Protein AF-F0ZTW2-F1 (afdb_monomer_lite)

Foldseek 3Di:
DVLLVLLLVLLVVQDDQQDGHCDPVSLVSLVVSVVVLVVVLVVLLVVLLVVVVVVVVVVCVVPPDDDDSDSCVCCVDPPNNVVSVVVVVLSVQALHSPPPDPPPVSNDSLSSLSVLVVCVVVLVVLLCPQVCNVCLVVCQVVVPDDDNDDSDSVVSLVVVCVVPVVVSLVVVLVSLLVSLLSQLQSPQCNVDSPRDSVLSSVLLVCLLAVVASDDPCPPSDRPDPSNRVSSNVSNVVSVVSVVSVVVVVVVVPDDDLVCVLVVLVVVLVVLVVQLVVLVVQLVVLVVVVVVVPVVDDCVPDVVVVVVVVVVSVVVNVVSVVSSVVSVVVSVVSVVVSVVSVVVVPPVVVVVVVVVVVVVVVVVVVVVVVVVVVVVVVVVVVVVVVVVVVVVVVVVVVVVVVVVVVVVVVVVPPPDDDDDDDDDDD

Sequence (425 aa):
MLGVGLMCIELETSWVDNHIEINRASQIIRILIFITSLFLVLQLIEYYSLLLSEVTHNWLTKRARGFRVTRLNVLKSTKVGPLFWLEILVCSLQPLPFISTEYTWYKDPKWGLFMWLRLYLFCRVLRDYSPIYKLRQHITKQLVKDVSPKFNWVLSLKYIISVAPILTYLSFTLVVLSVTGQILYVFEREKFSGFTFPVAFYISFLSMVTGWPTDTYDEYNPQTFIGRFSAIVSCVFGLLLLSFVIESFGRLTQATSHQRPVLNIVTLVEAQKKERDAAARLIQLVWRRWRWQKTFSISQNRSMFNDREADFCVKYIEYAKTLGRMRRDKRAIQSQCQETQNDSTPQIIELKSLFEMKLEEERNVRESLESKIKQLETNQTIILNQLNNLIQVQQYQIQLQQQQQINQHQQQQHPNFNNNSNEFI

Radius of gyration: 46.4 Å; chains: 1; bounding box: 171×83×114 Å

Structure (mmCIF, N/CA/C/O backbone):
data_AF-F0ZTW2-F1
#
_entry.id   AF-F0ZTW2-F1
#
loop_
_atom_site.group_PDB
_atom_site.id
_atom_site.type_symbol
_atom_site.label_atom_id
_atom_site.label_alt_id
_atom_site.label_comp_id
_atom_site.label_asym_id
_atom_site.label_entity_id
_atom_site.label_seq_id
_atom_site.pdbx_PDB_ins_code
_atom_site.Cartn_x
_atom_site.Cartn_y
_atom_site.Cartn_z
_atom_site.occupancy
_atom_site.B_iso_or_equiv
_atom_site.auth_seq_id
_atom_site.auth_comp_id
_atom_site.auth_asym_id
_atom_site.auth_atom_id
_atom_site.pdbx_PDB_model_num
ATOM 1 N N . MET A 1 1 ? 15.299 4.728 -14.581 1.00 84.69 1 MET A N 1
ATOM 2 C CA . MET A 1 1 ? 14.565 6.009 -14.487 1.00 84.69 1 MET A CA 1
ATOM 3 C C . MET A 1 1 ? 15.214 7.100 -15.319 1.00 84.69 1 MET A C 1
ATOM 5 O O . MET A 1 1 ? 14.509 7.670 -16.131 1.00 84.69 1 MET A O 1
ATOM 9 N N . LEU A 1 2 ? 16.535 7.315 -15.233 1.00 88.12 2 LEU A N 1
ATOM 10 C CA . LEU A 1 2 ? 17.238 8.275 -16.103 1.00 88.12 2 LEU A CA 1
ATOM 11 C C . LEU A 1 2 ? 16.928 8.063 -17.600 1.00 88.12 2 LEU A C 1
ATOM 13 O O . LEU A 1 2 ? 16.557 9.010 -18.278 1.00 88.12 2 LEU A O 1
ATOM 17 N N . GLY A 1 3 ? 16.951 6.817 -18.090 1.00 86.75 3 GLY A N 1
ATOM 18 C CA . GLY A 1 3 ? 16.566 6.512 -19.478 1.00 86.75 3 GLY A CA 1
ATOM 19 C C . GLY A 1 3 ? 15.109 6.848 -19.842 1.00 86.75 3 GLY A C 1
ATOM 20 O O . GLY A 1 3 ? 14.850 7.207 -20.980 1.00 86.75 3 GLY A O 1
ATOM 21 N N . VAL A 1 4 ? 14.168 6.796 -18.886 1.00 88.06 4 VAL A N 1
ATOM 22 C CA . VAL A 1 4 ? 12.768 7.224 -19.104 1.00 88.06 4 VAL A CA 1
ATOM 23 C C . VAL A 1 4 ? 12.698 8.748 -19.214 1.00 88.06 4 VAL A C 1
ATOM 25 O O . VAL A 1 4 ? 12.032 9.261 -20.100 1.00 88.06 4 VAL A O 1
ATOM 28 N N . GLY A 1 5 ? 13.442 9.473 -18.372 1.00 88.44 5 GLY A N 1
ATOM 29 C CA . GLY A 1 5 ? 13.552 10.931 -18.477 1.00 88.44 5 GLY A CA 1
ATOM 30 C C . GLY A 1 5 ? 14.174 11.375 -19.804 1.00 88.44 5 GLY A C 1
ATOM 31 O O . GLY A 1 5 ? 13.638 12.259 -20.464 1.00 88.44 5 GLY A O 1
ATOM 32 N N . LEU A 1 6 ? 15.251 10.711 -20.241 1.00 89.31 6 LEU A N 1
ATOM 33 C CA . LEU A 1 6 ? 15.844 10.949 -21.561 1.00 89.31 6 LEU A CA 1
ATOM 34 C C . LEU A 1 6 ? 14.877 10.621 -22.701 1.00 89.31 6 LEU A C 1
ATOM 36 O O . LEU A 1 6 ? 14.894 11.318 -23.706 1.00 89.31 6 LEU A O 1
ATOM 40 N N . MET A 1 7 ? 14.026 9.604 -22.548 1.00 89.19 7 MET A N 1
ATOM 41 C CA . MET A 1 7 ? 12.978 9.286 -23.519 1.00 89.19 7 MET A CA 1
ATOM 42 C C . MET A 1 7 ? 11.925 10.397 -23.608 1.00 89.19 7 MET A C 1
ATOM 44 O O . MET A 1 7 ? 11.574 10.785 -24.715 1.00 89.19 7 MET A O 1
ATOM 48 N N . CYS A 1 8 ? 11.485 10.981 -22.488 1.00 87.69 8 CYS A N 1
ATOM 49 C CA . CYS A 1 8 ? 10.591 12.144 -22.535 1.00 87.69 8 CYS A CA 1
ATOM 50 C C . CYS A 1 8 ? 11.252 13.337 -23.244 1.00 87.69 8 CYS A C 1
ATOM 52 O O . CYS A 1 8 ? 10.618 13.990 -24.064 1.00 87.69 8 CYS A O 1
ATOM 54 N N . ILE A 1 9 ? 12.539 13.592 -22.980 1.00 88.44 9 ILE A N 1
ATOM 55 C CA . ILE A 1 9 ? 13.292 14.666 -23.648 1.00 88.44 9 ILE A CA 1
ATOM 56 C C . ILE A 1 9 ? 13.456 14.372 -25.148 1.00 88.44 9 ILE A C 1
ATOM 58 O O . ILE A 1 9 ? 13.332 15.275 -25.972 1.00 88.44 9 ILE A O 1
ATOM 62 N N . GLU A 1 10 ? 13.709 13.119 -25.530 1.00 87.50 10 GLU A N 1
ATOM 63 C CA . GLU A 1 10 ? 13.775 12.701 -26.936 1.00 87.50 10 GLU A CA 1
ATOM 64 C C . GLU A 1 10 ? 12.439 12.920 -27.646 1.00 87.50 10 GLU A C 1
ATOM 66 O O . GLU A 1 10 ? 12.419 13.468 -28.745 1.00 87.50 10 GLU A O 1
ATOM 71 N N . LEU A 1 11 ? 11.331 12.583 -26.985 1.00 85.50 11 LEU A N 1
ATOM 72 C CA . LEU A 1 11 ? 9.987 12.809 -27.502 1.00 85.50 11 LEU A CA 1
ATOM 73 C C . LEU A 1 11 ? 9.641 14.291 -27.641 1.00 85.50 11 LEU A C 1
ATOM 75 O O . LEU A 1 11 ? 8.901 14.623 -28.550 1.00 85.50 11 LEU A O 1
ATOM 79 N N . GLU A 1 12 ? 10.151 15.200 -26.811 1.00 84.62 12 GLU A N 1
ATOM 80 C CA . GLU A 1 12 ? 9.930 16.633 -27.067 1.00 84.62 12 GLU A CA 1
ATOM 81 C C . GLU A 1 12 ? 10.849 17.171 -28.168 1.00 84.62 12 GLU A C 1
ATOM 83 O O . GLU A 1 12 ? 10.431 17.977 -28.990 1.00 84.62 12 GLU A O 1
ATOM 88 N N . THR A 1 13 ? 12.102 16.715 -28.214 1.00 82.69 13 THR A N 1
ATOM 89 C CA . THR A 1 13 ? 13.114 17.227 -29.158 1.00 82.69 13 THR A CA 1
ATOM 90 C C . THR A 1 13 ? 13.000 16.654 -30.570 1.00 82.69 13 THR A C 1
ATOM 92 O O . THR A 1 13 ? 13.503 17.259 -31.515 1.00 82.69 13 THR A O 1
ATOM 95 N N . SER A 1 14 ? 12.367 15.489 -30.729 1.00 79.00 14 SER A N 1
ATOM 96 C CA . SER A 1 14 ? 12.109 14.856 -32.030 1.00 7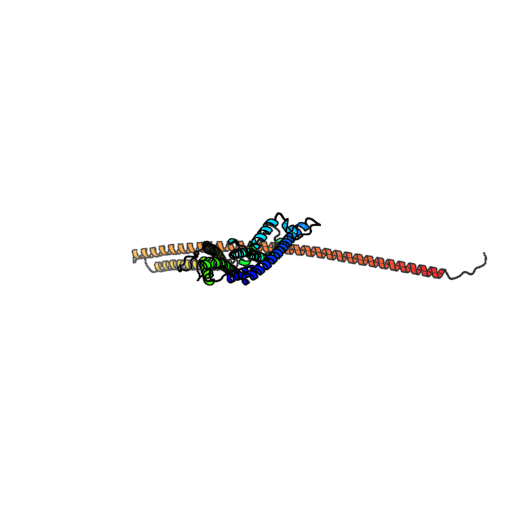9.00 14 SER A CA 1
ATOM 97 C C . SER A 1 14 ? 10.900 15.450 -32.761 1.00 79.00 14 SER A C 1
ATOM 99 O O . SER A 1 14 ? 10.636 15.067 -33.902 1.00 79.00 14 SER A O 1
ATOM 101 N N . TRP A 1 15 ? 10.141 16.327 -32.111 1.00 76.75 15 TRP A N 1
ATOM 102 C CA . TRP A 1 15 ? 8.938 16.920 -32.676 1.00 76.75 15 TRP A CA 1
ATOM 103 C C . TRP A 1 15 ? 9.213 18.349 -33.129 1.00 76.75 15 TRP A C 1
ATOM 105 O O . TRP A 1 15 ? 9.622 19.191 -32.332 1.00 76.75 15 TRP A O 1
ATOM 115 N N . VAL A 1 16 ? 8.963 18.612 -34.412 1.00 71.56 16 VAL A N 1
ATOM 116 C CA . VAL A 1 16 ? 8.938 19.958 -34.991 1.00 71.56 16 VAL A CA 1
ATOM 117 C C . VAL A 1 16 ? 7.537 20.151 -35.568 1.00 71.56 16 VAL A C 1
ATOM 119 O O . VAL A 1 16 ? 7.102 19.390 -36.432 1.00 71.56 16 VAL A O 1
ATOM 122 N N . ASP A 1 17 ? 6.798 21.114 -35.020 1.00 66.31 17 ASP A N 1
ATOM 123 C CA . ASP A 1 17 ? 5.369 21.333 -35.273 1.00 66.31 17 ASP A CA 1
ATOM 124 C C . ASP A 1 17 ? 4.527 20.053 -35.066 1.00 66.31 17 ASP A C 1
ATOM 126 O O . ASP A 1 17 ? 4.369 19.587 -33.935 1.00 66.31 17 ASP A O 1
ATOM 130 N N . ASN A 1 18 ? 4.023 19.464 -36.156 1.00 61.41 18 ASN A N 1
ATOM 131 C CA . ASN A 1 18 ? 3.179 18.262 -36.170 1.00 61.41 18 ASN A CA 1
ATOM 132 C C . ASN A 1 18 ? 3.858 17.047 -36.826 1.00 61.41 18 ASN A C 1
ATOM 134 O O . ASN A 1 18 ? 3.212 16.016 -37.031 1.00 61.41 18 ASN A O 1
ATOM 138 N N . HIS A 1 19 ? 5.140 17.151 -37.186 1.00 64.31 19 HIS A N 1
ATOM 139 C CA . HIS A 1 19 ? 5.866 16.081 -37.861 1.00 64.31 19 HIS A CA 1
ATOM 140 C C . HIS A 1 19 ? 7.078 15.614 -37.055 1.00 64.31 19 HIS A C 1
ATOM 142 O O . HIS A 1 19 ? 7.726 16.355 -36.315 1.00 64.31 19 HIS A O 1
ATOM 148 N N . ILE A 1 20 ? 7.361 14.320 -37.195 1.00 70.06 20 ILE A N 1
ATOM 149 C CA . ILE A 1 20 ? 8.452 13.645 -36.504 1.00 70.06 20 ILE A CA 1
ATOM 150 C C . ILE A 1 20 ? 9.709 13.804 -37.356 1.00 70.06 20 ILE A C 1
ATOM 152 O O . ILE A 1 20 ? 9.874 13.124 -38.374 1.00 70.06 20 ILE A O 1
ATOM 156 N N . GLU A 1 21 ? 10.615 14.671 -36.917 1.00 72.19 21 GLU A N 1
ATOM 157 C CA . GLU A 1 21 ? 11.902 14.885 -37.571 1.00 72.19 21 GLU A CA 1
ATOM 158 C C . GLU A 1 21 ? 13.049 14.400 -36.683 1.00 72.19 21 GLU A C 1
ATOM 160 O O . GLU A 1 21 ? 13.235 14.822 -35.541 1.00 72.19 21 GLU A O 1
ATOM 165 N N . ILE A 1 22 ? 13.858 13.485 -37.222 1.00 69.81 22 ILE A N 1
ATOM 166 C CA . ILE A 1 22 ? 15.022 12.956 -36.508 1.00 69.81 22 ILE A CA 1
ATOM 167 C C . ILE A 1 22 ? 16.200 13.901 -36.744 1.00 69.81 22 ILE A C 1
ATOM 169 O O . ILE A 1 22 ? 17.000 13.724 -37.663 1.00 69.81 22 ILE A O 1
ATOM 173 N N . ASN A 1 23 ? 16.304 14.903 -35.878 1.00 78.00 23 ASN A N 1
ATOM 174 C CA . ASN A 1 23 ? 17.428 15.832 -35.844 1.00 78.00 23 ASN A CA 1
ATOM 175 C C . ASN A 1 23 ? 18.687 15.194 -35.231 1.00 78.00 23 ASN A C 1
ATOM 177 O O . ASN A 1 23 ? 18.615 14.237 -34.456 1.00 78.00 23 ASN A O 1
ATOM 181 N N . ARG A 1 24 ? 19.867 15.775 -35.507 1.00 80.19 24 ARG A N 1
ATOM 182 C CA . ARG A 1 24 ? 21.150 15.344 -34.902 1.00 80.19 24 ARG A CA 1
ATOM 183 C C . ARG A 1 24 ? 21.090 15.311 -33.367 1.00 80.19 24 ARG A C 1
ATOM 185 O O . ARG A 1 24 ? 21.671 14.425 -32.749 1.00 80.19 24 ARG A O 1
ATOM 192 N N . ALA A 1 25 ? 20.347 16.236 -32.756 1.00 82.25 25 ALA A N 1
ATOM 193 C CA . ALA A 1 25 ? 20.117 16.266 -31.312 1.00 82.25 25 ALA A CA 1
ATOM 194 C C . ALA A 1 25 ? 19.338 15.032 -30.809 1.00 82.25 25 ALA A C 1
ATOM 196 O O . ALA A 1 25 ? 19.773 14.391 -29.853 1.00 82.25 25 ALA A O 1
ATOM 197 N N . SER A 1 26 ? 18.253 14.639 -31.490 1.00 82.06 26 SER A N 1
ATOM 198 C CA . SER A 1 26 ? 17.497 13.413 -31.174 1.00 82.06 26 SER A CA 1
ATOM 199 C C . SER A 1 26 ? 18.383 12.165 -31.311 1.00 82.06 26 SER A C 1
ATOM 201 O O . SER A 1 26 ? 18.375 11.301 -30.434 1.00 82.06 26 SER A O 1
ATOM 203 N N . GLN A 1 27 ? 19.250 12.102 -32.331 1.00 83.06 27 GLN A N 1
ATOM 204 C CA . GLN A 1 27 ? 20.201 10.990 -32.489 1.00 83.06 27 GLN A CA 1
ATOM 205 C C . GLN A 1 27 ? 21.178 10.869 -31.308 1.00 83.06 27 GLN A C 1
ATOM 207 O O . GLN A 1 27 ? 21.394 9.764 -30.806 1.00 83.06 27 GLN A O 1
ATOM 212 N N . ILE A 1 28 ? 21.728 11.986 -30.818 1.00 88.31 28 ILE A N 1
ATOM 213 C CA . ILE A 1 28 ? 22.608 11.994 -29.637 1.00 88.31 28 ILE A CA 1
ATOM 214 C C . ILE A 1 28 ? 21.856 11.476 -28.404 1.00 88.31 28 ILE A C 1
ATOM 216 O O . ILE A 1 28 ? 22.377 10.636 -27.667 1.00 88.31 28 ILE A O 1
ATOM 220 N N . ILE A 1 29 ? 20.612 11.917 -28.198 1.00 87.56 29 ILE A N 1
ATOM 221 C CA . ILE A 1 29 ? 19.792 11.471 -27.065 1.00 87.56 29 ILE A CA 1
ATOM 222 C C . ILE A 1 29 ? 19.492 9.967 -27.167 1.00 87.56 29 ILE A C 1
ATOM 224 O O . ILE A 1 29 ? 19.610 9.257 -26.168 1.00 87.56 29 ILE A O 1
ATOM 228 N N . ARG A 1 30 ? 19.205 9.434 -28.363 1.00 87.12 30 ARG A N 1
ATOM 229 C CA . ARG A 1 30 ? 19.017 7.986 -28.584 1.00 87.12 30 ARG A CA 1
ATOM 230 C C . ARG A 1 30 ? 20.273 7.171 -28.262 1.00 87.12 30 ARG A C 1
ATOM 232 O O . ARG A 1 30 ? 20.165 6.092 -27.679 1.00 87.12 30 ARG A O 1
ATOM 239 N N . ILE A 1 31 ? 21.466 7.685 -28.572 1.00 89.31 31 ILE A N 1
ATOM 240 C CA . ILE A 1 31 ? 22.736 7.047 -28.182 1.00 89.31 31 ILE A CA 1
ATOM 241 C C . ILE A 1 31 ? 22.881 7.026 -26.653 1.00 89.31 31 ILE A C 1
ATOM 243 O O . ILE A 1 31 ? 23.226 5.990 -26.083 1.00 89.31 31 ILE A O 1
ATOM 247 N N . LEU A 1 32 ? 22.553 8.122 -25.962 1.00 91.00 32 LEU A N 1
ATOM 248 C CA . LEU A 1 32 ? 22.573 8.171 -24.494 1.00 91.00 32 LEU A CA 1
ATOM 249 C C . LEU A 1 32 ? 21.558 7.200 -23.866 1.00 91.00 32 LEU A C 1
ATOM 251 O O . LEU A 1 32 ? 21.875 6.487 -22.910 1.00 91.00 32 LEU A O 1
ATOM 255 N N . ILE A 1 33 ? 20.351 7.113 -24.425 1.00 90.00 33 ILE A N 1
ATOM 256 C CA . ILE A 1 33 ? 19.330 6.131 -24.034 1.00 90.00 33 ILE A CA 1
ATOM 257 C C . ILE A 1 33 ? 19.859 4.698 -24.194 1.00 90.00 33 ILE A C 1
ATOM 259 O O . ILE A 1 33 ? 19.673 3.859 -23.306 1.00 90.00 33 ILE A O 1
ATOM 263 N N . PHE A 1 34 ? 20.550 4.416 -25.298 1.00 90.19 34 PHE A N 1
ATOM 264 C CA . PHE A 1 34 ? 21.142 3.108 -25.555 1.00 90.19 34 PHE A CA 1
ATOM 265 C C . PHE A 1 34 ? 22.221 2.757 -24.519 1.00 90.19 34 PHE A C 1
ATOM 267 O O . PHE A 1 34 ? 22.158 1.687 -23.912 1.00 90.19 34 PHE A O 1
ATOM 274 N N . ILE A 1 35 ? 23.155 3.676 -24.245 1.00 91.50 35 ILE A N 1
ATOM 275 C CA . ILE A 1 35 ? 24.229 3.489 -23.252 1.00 91.50 35 ILE A CA 1
ATOM 276 C C . ILE A 1 35 ? 23.649 3.260 -21.851 1.00 91.50 35 ILE A C 1
ATOM 278 O O . ILE A 1 35 ? 24.039 2.324 -21.151 1.00 91.50 35 ILE A O 1
ATOM 282 N N . THR A 1 36 ? 22.683 4.084 -21.441 1.00 92.31 36 THR A N 1
ATOM 283 C CA . THR A 1 36 ? 22.057 3.970 -20.111 1.00 92.31 36 THR A CA 1
ATOM 284 C C . THR A 1 36 ? 21.299 2.656 -19.941 1.00 92.31 36 THR A C 1
ATOM 286 O O . THR A 1 36 ? 21.276 2.086 -18.850 1.00 92.31 36 THR A O 1
ATOM 289 N N . SER A 1 37 ? 20.721 2.130 -21.017 1.00 90.69 37 SER A N 1
ATOM 290 C CA . SER A 1 37 ? 20.017 0.850 -20.988 1.00 90.69 37 SER A CA 1
ATOM 291 C C . SER A 1 37 ? 20.966 -0.348 -21.038 1.00 90.69 37 SER A C 1
ATOM 293 O O . SER A 1 37 ? 20.696 -1.351 -20.382 1.00 90.69 37 SER A O 1
ATOM 295 N N . LEU A 1 38 ? 22.117 -0.235 -21.712 1.00 90.62 38 LEU A N 1
ATOM 296 C CA . LEU A 1 38 ? 23.191 -1.231 -21.630 1.00 90.62 38 LEU A CA 1
ATOM 297 C C . LEU A 1 38 ? 23.693 -1.361 -20.188 1.00 90.62 38 LEU A C 1
ATOM 299 O O . LEU A 1 38 ? 23.795 -2.470 -19.664 1.00 90.62 38 LEU A O 1
ATOM 303 N N . PHE A 1 39 ? 23.929 -0.231 -19.518 1.00 92.75 39 PHE A N 1
ATOM 304 C CA . PHE A 1 39 ? 24.304 -0.226 -18.105 1.00 92.75 39 PHE A CA 1
ATOM 305 C C . PHE A 1 39 ? 23.233 -0.886 -17.222 1.00 92.75 39 PHE A C 1
ATOM 307 O O . PHE A 1 39 ? 23.558 -1.700 -16.360 1.00 92.75 39 PHE A O 1
ATOM 314 N N . LEU A 1 40 ? 21.951 -0.615 -17.485 1.00 90.81 40 LEU A N 1
ATOM 315 C CA . LEU A 1 40 ? 20.839 -1.252 -16.776 1.00 90.81 40 LEU A CA 1
ATOM 316 C C . LEU A 1 40 ? 20.821 -2.779 -16.960 1.00 90.81 40 LEU A C 1
ATOM 318 O O . LEU A 1 40 ? 20.584 -3.502 -15.995 1.00 90.81 40 LEU A O 1
ATOM 322 N N . VAL A 1 41 ? 21.104 -3.287 -18.162 1.00 89.44 41 VAL A N 1
ATOM 323 C CA . VAL A 1 41 ? 21.194 -4.737 -18.416 1.00 89.44 41 VAL A CA 1
ATOM 324 C C . VAL A 1 41 ? 22.367 -5.362 -17.653 1.00 89.44 41 VAL A C 1
ATOM 326 O O . VAL A 1 41 ? 22.207 -6.433 -17.066 1.00 89.44 41 VAL A O 1
ATOM 329 N N . LEU A 1 42 ? 23.522 -4.690 -17.588 1.00 89.69 42 LEU A N 1
ATOM 330 C CA . LEU A 1 42 ? 24.660 -5.156 -16.784 1.00 89.69 42 LEU A CA 1
ATOM 331 C C . LEU A 1 42 ? 24.306 -5.237 -15.291 1.00 89.69 42 LEU A C 1
ATOM 333 O O . LEU A 1 42 ? 24.581 -6.254 -14.651 1.00 89.69 42 LEU A O 1
ATOM 337 N N . GLN A 1 43 ? 23.633 -4.215 -14.756 1.00 90.56 43 GLN A N 1
ATOM 338 C CA . GLN A 1 43 ? 23.136 -4.223 -13.376 1.00 90.56 43 GLN A CA 1
ATOM 339 C C . GLN A 1 43 ? 22.118 -5.344 -13.132 1.00 90.56 43 GLN A C 1
ATOM 341 O O . GLN A 1 43 ? 22.139 -5.981 -12.079 1.00 90.56 43 GLN A O 1
ATOM 346 N N . LEU A 1 44 ? 21.245 -5.623 -14.106 1.00 89.19 44 LEU A N 1
ATOM 347 C CA . LEU A 1 44 ? 20.279 -6.717 -14.025 1.00 89.19 44 LEU A CA 1
ATOM 348 C C . LEU A 1 44 ? 20.994 -8.074 -13.915 1.00 89.19 44 LEU A C 1
ATOM 350 O O . LEU A 1 44 ? 20.649 -8.887 -13.059 1.00 89.19 44 LEU A O 1
ATOM 354 N N . ILE A 1 45 ? 22.023 -8.312 -14.734 1.00 87.44 45 ILE A N 1
ATOM 355 C CA . ILE A 1 45 ? 22.831 -9.542 -14.683 1.00 87.44 45 ILE A CA 1
ATOM 356 C C . ILE A 1 45 ? 23.468 -9.713 -13.299 1.00 87.44 45 ILE A C 1
ATOM 358 O O . ILE A 1 45 ? 23.422 -10.801 -12.719 1.00 87.44 45 ILE A O 1
ATOM 362 N N . GLU A 1 46 ? 24.039 -8.642 -12.751 1.00 87.00 46 GLU A N 1
ATOM 363 C CA . GLU A 1 46 ? 24.676 -8.666 -11.435 1.00 87.00 46 GLU A CA 1
ATOM 364 C C . GLU A 1 46 ? 23.661 -8.929 -10.311 1.00 87.00 46 GLU A C 1
ATOM 366 O O . GLU A 1 46 ? 23.899 -9.771 -9.442 1.00 87.00 46 GLU A O 1
ATOM 371 N N . TYR A 1 47 ? 22.477 -8.316 -10.392 1.00 87.50 47 TYR A N 1
ATOM 372 C CA . TYR A 1 47 ? 21.368 -8.556 -9.469 1.00 87.50 47 TYR A CA 1
ATOM 373 C C . TYR A 1 47 ? 20.926 -10.026 -9.445 1.00 87.50 47 TYR A C 1
ATOM 375 O O . TYR A 1 47 ? 20.821 -10.632 -8.377 1.00 87.50 47 TYR A O 1
ATOM 383 N N . TYR A 1 48 ? 20.699 -10.635 -10.611 1.00 85.44 48 TYR A N 1
ATOM 384 C CA . TYR A 1 48 ? 20.300 -12.044 -10.673 1.00 85.44 48 TYR A CA 1
ATOM 385 C C . TYR A 1 48 ? 21.410 -12.992 -10.219 1.00 85.44 48 TYR A C 1
ATOM 387 O O . TYR A 1 48 ? 21.120 -14.035 -9.629 1.00 85.44 48 TYR A O 1
ATOM 395 N N . SER A 1 49 ? 22.675 -12.625 -10.437 1.00 81.62 49 SER A N 1
ATOM 396 C CA . SER A 1 49 ? 23.813 -13.369 -9.896 1.00 81.62 49 SER A CA 1
ATOM 397 C C . SER A 1 49 ? 23.810 -13.361 -8.362 1.00 81.62 49 SER A C 1
ATOM 399 O O . SER A 1 49 ? 24.062 -14.399 -7.747 1.00 81.62 49 SER A O 1
ATOM 401 N N . LEU A 1 50 ? 23.486 -12.224 -7.732 1.00 81.75 50 LEU A N 1
ATOM 402 C CA . LEU A 1 50 ? 23.355 -12.114 -6.274 1.00 81.75 50 LEU A CA 1
ATOM 403 C C . LEU A 1 50 ? 22.155 -12.903 -5.739 1.00 81.75 50 LEU A C 1
ATOM 405 O O . LEU A 1 50 ? 22.287 -13.620 -4.748 1.00 81.75 50 LEU A O 1
ATOM 409 N N . LEU A 1 51 ? 21.009 -12.836 -6.417 1.00 79.62 51 LEU A N 1
ATOM 410 C CA . LEU A 1 51 ? 19.812 -13.588 -6.032 1.00 79.62 51 LEU A CA 1
ATOM 411 C C . LEU A 1 51 ? 20.064 -15.101 -6.086 1.00 79.62 51 LEU A C 1
ATOM 413 O O . LEU A 1 51 ? 19.680 -15.838 -5.175 1.00 79.62 51 LEU A O 1
ATOM 417 N N . LEU A 1 52 ? 20.761 -15.569 -7.124 1.00 76.44 52 LEU A N 1
ATOM 418 C CA . LEU A 1 52 ? 21.165 -16.967 -7.237 1.00 76.44 52 LEU A CA 1
ATOM 419 C C . LEU A 1 52 ? 22.165 -17.350 -6.136 1.00 76.44 52 LEU A C 1
ATOM 421 O O . LEU A 1 52 ? 22.051 -18.435 -5.569 1.00 76.44 52 LEU A O 1
ATOM 425 N N . SER A 1 53 ? 23.101 -16.462 -5.787 1.00 73.19 53 SER A N 1
ATOM 426 C CA . SER A 1 53 ? 24.032 -16.662 -4.667 1.00 73.19 53 SER A CA 1
ATOM 427 C C . SER A 1 53 ? 23.302 -16.843 -3.330 1.00 73.19 53 SER A C 1
ATOM 429 O O . SER A 1 53 ? 23.584 -17.787 -2.601 1.00 73.19 53 SER A O 1
ATOM 431 N N . GLU A 1 54 ? 22.292 -16.027 -3.026 1.00 72.38 54 GLU A N 1
ATOM 432 C CA . GLU A 1 54 ? 21.530 -16.157 -1.775 1.00 72.38 54 GLU A CA 1
ATOM 433 C C . GLU A 1 54 ? 20.731 -17.470 -1.702 1.00 72.38 54 GLU A C 1
ATOM 435 O O . GLU A 1 54 ? 20.767 -18.178 -0.691 1.00 72.38 54 GLU A O 1
ATOM 440 N N . VAL A 1 55 ? 20.039 -17.832 -2.788 1.00 67.81 55 VAL A N 1
ATOM 441 C CA . VAL A 1 55 ? 19.277 -19.090 -2.863 1.00 67.81 55 VAL A CA 1
ATOM 442 C C . VAL A 1 55 ? 20.210 -20.293 -2.745 1.00 67.81 55 VAL A C 1
ATOM 444 O O . VAL A 1 55 ? 19.905 -21.250 -2.031 1.00 67.81 55 VAL A O 1
ATOM 447 N N . THR A 1 56 ? 21.359 -20.240 -3.421 1.00 61.69 56 THR A N 1
ATOM 448 C CA . THR A 1 56 ? 22.355 -21.311 -3.370 1.00 61.69 56 THR A CA 1
ATOM 449 C C . THR A 1 56 ? 23.049 -21.379 -2.017 1.00 61.69 56 THR A C 1
ATOM 451 O O . THR A 1 56 ? 23.301 -22.489 -1.577 1.00 61.69 56 THR A O 1
ATOM 454 N N . HIS A 1 57 ? 23.281 -20.275 -1.300 1.00 58.62 57 HIS A N 1
ATOM 455 C CA . HIS A 1 57 ? 23.907 -20.291 0.029 1.00 58.62 57 HIS A CA 1
ATOM 456 C C . HIS A 1 57 ? 23.050 -21.034 1.070 1.00 58.62 57 HIS A C 1
ATOM 458 O O . HIS A 1 57 ? 23.570 -21.844 1.835 1.00 58.62 57 HIS A O 1
ATOM 464 N N . ASN A 1 58 ? 21.724 -20.854 1.043 1.00 54.34 58 ASN A N 1
ATOM 465 C CA . ASN A 1 58 ? 20.791 -21.641 1.868 1.00 54.34 58 ASN A CA 1
ATOM 466 C C . ASN A 1 58 ? 20.725 -23.128 1.467 1.00 54.34 58 ASN A C 1
ATOM 468 O O . ASN A 1 58 ? 20.323 -23.973 2.266 1.00 54.34 58 ASN A O 1
ATOM 472 N N . TRP A 1 59 ? 21.100 -23.454 0.229 1.00 49.12 59 TRP A N 1
ATOM 473 C CA . TRP A 1 59 ? 21.186 -24.823 -0.286 1.00 49.12 59 TRP A CA 1
ATOM 474 C C . TRP A 1 59 ? 22.558 -25.470 -0.010 1.00 49.12 59 TRP A C 1
ATOM 476 O O . TRP A 1 59 ? 22.644 -26.664 0.263 1.00 49.12 59 TRP A O 1
ATOM 486 N N . LEU A 1 60 ? 23.631 -24.677 -0.038 1.00 47.38 60 LEU A N 1
ATOM 487 C CA . LEU A 1 60 ? 25.033 -25.068 0.142 1.00 47.38 60 LEU A CA 1
ATOM 488 C C . LEU A 1 60 ? 25.362 -25.397 1.599 1.00 47.38 60 LEU A C 1
ATOM 490 O O . LEU A 1 60 ? 26.205 -26.258 1.838 1.00 47.38 60 LEU A O 1
ATOM 494 N N . THR A 1 61 ? 24.653 -24.816 2.571 1.00 50.88 61 THR A N 1
ATOM 495 C CA . THR A 1 61 ? 24.721 -25.278 3.969 1.00 50.88 61 THR A CA 1
ATOM 496 C C . THR A 1 61 ? 24.211 -26.714 4.137 1.00 50.88 61 THR A C 1
ATOM 498 O O . THR A 1 61 ? 24.603 -27.382 5.088 1.00 50.88 61 THR A O 1
ATOM 501 N N . LYS A 1 62 ? 23.402 -27.234 3.197 1.00 49.16 62 LYS A N 1
ATOM 502 C CA . LYS A 1 62 ? 22.956 -28.639 3.177 1.00 49.16 62 LYS A CA 1
ATOM 503 C C . LYS A 1 62 ? 23.831 -29.567 2.328 1.00 49.16 62 LYS A C 1
ATOM 505 O O . LYS A 1 62 ? 23.733 -30.781 2.483 1.00 49.16 62 LYS A O 1
ATOM 510 N N . ARG A 1 63 ? 24.670 -29.049 1.424 1.00 44.59 63 ARG A N 1
ATOM 511 C CA . ARG A 1 63 ? 25.478 -29.875 0.510 1.00 44.59 63 ARG A CA 1
ATOM 512 C C . ARG A 1 63 ? 26.835 -29.217 0.278 1.00 44.59 63 ARG A C 1
ATOM 514 O O . ARG A 1 63 ? 26.991 -28.346 -0.570 1.00 44.59 63 ARG A O 1
ATOM 521 N N . ALA A 1 64 ? 27.806 -29.612 1.088 1.00 43.09 64 ALA A N 1
ATOM 522 C CA . ALA A 1 64 ? 29.157 -29.080 1.065 1.00 43.09 64 ALA A CA 1
ATOM 523 C C . ALA A 1 64 ? 29.844 -29.208 -0.317 1.00 43.09 64 ALA A C 1
ATOM 525 O O . ALA A 1 64 ? 29.720 -30.231 -0.985 1.00 43.09 64 ALA A O 1
ATOM 526 N N . ARG A 1 65 ? 30.663 -28.186 -0.628 1.00 47.03 65 ARG A N 1
ATOM 527 C CA . ARG A 1 65 ? 31.828 -28.145 -1.543 1.00 47.03 65 ARG A CA 1
ATOM 528 C C . ARG A 1 65 ? 31.567 -28.240 -3.062 1.00 47.03 65 ARG A C 1
ATOM 530 O O . ARG A 1 65 ? 31.431 -29.321 -3.615 1.00 47.03 65 ARG A O 1
ATOM 537 N N . GLY A 1 66 ? 31.666 -27.096 -3.761 1.00 51.34 66 GLY A N 1
ATOM 538 C CA . GLY A 1 66 ? 32.191 -27.071 -5.142 1.00 51.34 66 GLY A CA 1
ATOM 539 C C . GLY A 1 66 ? 31.524 -26.140 -6.162 1.00 51.34 66 GLY A C 1
ATOM 540 O O . GLY A 1 66 ? 32.135 -25.852 -7.188 1.00 51.34 66 GLY A O 1
ATOM 541 N N . PHE A 1 67 ? 30.312 -25.632 -5.923 1.00 53.72 67 PHE A N 1
ATOM 542 C CA . PHE A 1 67 ? 29.610 -24.843 -6.945 1.00 53.72 67 PHE A CA 1
ATOM 543 C C . PHE A 1 67 ? 29.979 -23.353 -6.868 1.00 53.72 67 PHE A C 1
ATOM 545 O O . PHE A 1 67 ? 29.446 -22.611 -6.045 1.00 53.72 67 PHE A O 1
ATOM 552 N N . ARG A 1 68 ? 30.898 -22.895 -7.729 1.00 56.84 68 ARG A N 1
ATOM 553 C CA . ARG A 1 68 ? 31.131 -21.457 -7.940 1.00 56.84 68 ARG A CA 1
ATOM 554 C C . ARG A 1 68 ? 29.965 -20.891 -8.749 1.00 56.84 68 ARG A C 1
ATOM 556 O O . ARG A 1 68 ? 29.761 -21.273 -9.900 1.00 56.84 68 ARG A O 1
ATOM 563 N N . VAL A 1 69 ? 29.199 -19.984 -8.150 1.00 57.25 69 VAL A N 1
ATOM 564 C CA . VAL A 1 69 ? 28.139 -19.245 -8.846 1.00 57.25 69 VAL A CA 1
ATOM 565 C C . VAL A 1 69 ? 28.807 -18.300 -9.847 1.00 57.25 69 VAL A C 1
ATOM 567 O O . VAL A 1 69 ? 29.289 -17.232 -9.483 1.00 57.25 69 VAL A O 1
ATOM 570 N N . THR A 1 70 ? 28.909 -18.712 -11.109 1.00 60.50 70 THR A N 1
ATOM 571 C CA . THR A 1 70 ? 29.377 -17.847 -12.198 1.00 60.50 70 THR A CA 1
ATOM 572 C C . THR A 1 70 ? 28.201 -17.065 -12.778 1.00 60.50 70 THR A C 1
ATOM 574 O O . THR A 1 70 ? 27.076 -17.566 -12.829 1.00 60.50 70 THR A O 1
ATOM 577 N N . ARG A 1 71 ? 28.454 -15.842 -13.267 1.00 60.19 71 ARG A N 1
ATOM 578 C CA . ARG A 1 71 ? 27.427 -14.954 -13.857 1.00 60.19 71 ARG A CA 1
ATOM 579 C C . ARG A 1 71 ? 26.615 -15.634 -14.974 1.00 60.19 71 ARG A C 1
ATOM 581 O O . ARG A 1 71 ? 25.439 -15.350 -15.152 1.00 60.19 71 ARG A O 1
ATOM 588 N N . LEU A 1 72 ? 27.226 -16.586 -15.682 1.00 62.72 72 LEU A N 1
ATOM 589 C CA . LEU A 1 72 ? 26.613 -17.337 -16.781 1.00 62.72 72 LEU A CA 1
ATOM 590 C C . LEU A 1 72 ? 25.664 -18.457 -16.317 1.00 62.72 72 LEU A C 1
ATOM 592 O O . LEU A 1 72 ? 24.815 -18.889 -17.093 1.00 62.72 72 LEU A O 1
ATOM 596 N N . ASN A 1 73 ? 25.745 -18.908 -15.061 1.00 66.69 73 ASN A N 1
ATOM 597 C CA . ASN A 1 73 ? 24.831 -19.931 -14.538 1.00 66.69 73 ASN A CA 1
ATOM 598 C C . ASN A 1 73 ? 23.400 -19.404 -14.356 1.00 66.69 73 ASN A C 1
ATOM 600 O O . ASN A 1 73 ? 22.456 -20.194 -14.357 1.00 66.69 73 ASN A O 1
ATOM 604 N N . VAL A 1 74 ? 23.223 -18.081 -14.273 1.00 64.75 74 VAL A N 1
ATOM 605 C CA . VAL A 1 74 ? 21.904 -17.427 -14.286 1.00 64.75 74 VAL A CA 1
ATOM 606 C C . VAL A 1 74 ? 21.139 -17.775 -15.567 1.00 64.75 74 VAL A C 1
ATOM 608 O O . VAL A 1 74 ? 19.955 -18.098 -15.503 1.00 64.75 74 VAL A O 1
ATOM 611 N N . LEU A 1 75 ? 21.836 -17.805 -16.709 1.00 65.88 75 LEU A N 1
ATOM 612 C CA . LEU A 1 75 ? 21.258 -18.076 -18.030 1.00 65.88 75 LEU A CA 1
ATOM 613 C C . LEU A 1 75 ? 20.750 -19.516 -18.178 1.00 65.88 75 LEU A C 1
ATOM 615 O O . LEU A 1 75 ? 19.845 -19.770 -18.966 1.00 65.88 75 LEU A O 1
ATOM 619 N N . LYS A 1 76 ? 21.331 -20.459 -17.425 1.00 66.62 76 LYS A N 1
ATOM 620 C CA . LYS A 1 76 ? 21.014 -21.896 -17.496 1.00 66.62 76 LYS A CA 1
ATOM 621 C C . LYS A 1 76 ? 20.013 -22.358 -16.431 1.00 66.62 76 LYS A C 1
ATOM 623 O O . LYS A 1 76 ? 19.629 -23.524 -16.423 1.00 66.62 76 LYS A O 1
ATOM 628 N N . SER A 1 77 ? 19.601 -21.481 -15.515 1.00 69.44 77 SER A N 1
ATOM 629 C CA . SER A 1 77 ? 18.671 -21.837 -14.440 1.00 69.44 77 SER A CA 1
ATOM 630 C C . SER A 1 77 ? 17.252 -22.041 -14.980 1.00 69.44 77 SER A C 1
ATOM 632 O O . SER A 1 77 ? 16.639 -21.106 -15.485 1.00 69.44 77 SER A O 1
ATOM 634 N N . THR A 1 78 ? 16.682 -23.236 -14.815 1.00 69.06 78 THR A N 1
ATOM 635 C CA . THR A 1 78 ? 15.335 -23.588 -15.310 1.00 69.06 78 THR A CA 1
ATOM 636 C C . THR A 1 78 ? 14.201 -22.819 -14.632 1.00 69.06 78 THR A C 1
ATOM 638 O O . THR A 1 78 ? 13.157 -22.620 -15.243 1.00 69.06 78 THR A O 1
ATOM 641 N N . LYS A 1 79 ? 14.383 -22.365 -13.383 1.00 72.12 79 LYS A N 1
ATOM 642 C CA . LYS A 1 79 ? 13.343 -21.618 -12.645 1.00 72.12 79 LYS A CA 1
ATOM 643 C C . LYS A 1 79 ? 13.464 -20.100 -12.782 1.00 72.12 79 LYS A C 1
ATOM 645 O O . LYS A 1 79 ? 12.451 -19.413 -12.774 1.00 72.12 79 LYS A O 1
ATOM 650 N N . VAL A 1 80 ? 14.687 -19.577 -12.878 1.00 77.44 80 VAL A N 1
ATOM 651 C CA . VAL A 1 80 ? 14.956 -18.124 -12.868 1.00 77.44 80 VAL A CA 1
ATOM 652 C C . VAL A 1 80 ? 15.234 -17.584 -14.277 1.00 77.44 80 VAL A C 1
ATOM 654 O O . VAL A 1 80 ? 14.952 -16.423 -14.557 1.00 77.44 80 VAL A O 1
ATOM 657 N N . GLY A 1 81 ? 15.711 -18.440 -15.186 1.00 80.50 81 GLY A N 1
ATOM 658 C CA . GLY A 1 81 ? 16.029 -18.111 -16.575 1.00 80.50 81 GLY A CA 1
ATOM 659 C C . GLY A 1 81 ? 14.881 -17.500 -17.387 1.00 80.50 81 GLY A C 1
ATOM 660 O O . GLY A 1 81 ? 15.104 -16.449 -17.983 1.00 80.50 81 GLY A O 1
ATOM 661 N N . PRO A 1 82 ? 13.654 -18.063 -17.419 1.00 84.44 82 PRO A N 1
ATOM 662 C CA . PRO A 1 82 ? 12.578 -17.473 -18.223 1.00 84.44 82 PRO A CA 1
ATOM 663 C C . PRO A 1 82 ? 12.169 -16.081 -17.721 1.00 84.44 82 PRO A C 1
ATOM 665 O O . PRO A 1 82 ? 11.881 -15.198 -18.523 1.00 84.44 82 PRO A O 1
ATOM 668 N N . LEU A 1 83 ? 12.209 -15.858 -16.401 1.00 85.19 83 LEU A N 1
ATOM 669 C CA . LEU A 1 83 ? 11.913 -14.557 -15.798 1.00 85.19 83 LEU A CA 1
ATOM 670 C C . LEU A 1 83 ? 12.977 -13.517 -16.176 1.00 85.19 83 LEU A C 1
ATOM 672 O O . LEU A 1 83 ? 12.654 -12.389 -16.534 1.00 85.19 83 LEU A O 1
ATOM 676 N N . PHE A 1 84 ? 14.244 -13.929 -16.151 1.00 86.50 84 PHE A N 1
ATOM 677 C CA . PHE A 1 84 ? 15.375 -13.108 -16.566 1.00 86.50 84 PHE A CA 1
ATOM 678 C C . PHE A 1 84 ? 15.293 -12.705 -18.046 1.00 86.50 84 PHE A C 1
ATOM 680 O O . PHE A 1 84 ? 15.458 -11.531 -18.367 1.00 86.50 84 PHE A O 1
ATOM 687 N N . TRP A 1 85 ? 14.991 -13.646 -18.946 1.00 87.62 85 TRP A N 1
ATOM 688 C CA . TRP A 1 85 ? 14.851 -13.352 -20.376 1.00 87.62 85 TRP A CA 1
ATOM 689 C C . TRP A 1 85 ? 13.675 -12.424 -20.678 1.00 87.62 85 TRP A C 1
ATOM 691 O O . TRP A 1 85 ? 13.812 -11.526 -21.506 1.00 87.62 85 TRP A O 1
ATOM 701 N N . LEU A 1 86 ? 12.549 -12.589 -19.978 1.00 89.12 86 LEU A N 1
ATOM 702 C CA . LEU A 1 86 ? 11.419 -11.666 -20.079 1.00 89.12 86 LEU A CA 1
ATOM 703 C C . LEU A 1 86 ? 11.827 -10.255 -19.639 1.00 89.12 86 LEU A C 1
ATOM 705 O O . LEU A 1 86 ? 11.502 -9.279 -20.311 1.00 89.12 86 LEU A O 1
ATOM 709 N N . GLU A 1 87 ? 12.578 -10.128 -18.546 1.00 89.81 87 GLU A N 1
ATOM 710 C CA . GLU A 1 87 ? 13.054 -8.822 -18.086 1.00 89.81 87 GLU A CA 1
ATOM 711 C C . GLU A 1 87 ? 14.060 -8.187 -19.041 1.00 89.81 87 GLU A C 1
ATOM 713 O O . GLU A 1 87 ? 13.957 -6.989 -19.298 1.00 89.81 87 GLU A O 1
ATOM 718 N N . ILE A 1 88 ? 14.967 -8.972 -19.631 1.00 89.06 88 ILE A N 1
ATOM 719 C CA . ILE A 1 88 ? 15.827 -8.489 -20.717 1.00 89.06 88 ILE A CA 1
ATOM 720 C C . ILE A 1 88 ? 14.982 -7.995 -21.886 1.00 89.06 88 ILE A C 1
ATOM 722 O O . ILE A 1 88 ? 15.262 -6.914 -22.396 1.00 89.06 88 ILE A O 1
ATOM 726 N N . LEU A 1 89 ? 13.946 -8.735 -22.287 1.00 89.25 89 LEU A N 1
ATOM 727 C CA . LEU A 1 89 ? 13.058 -8.335 -23.376 1.00 89.25 89 LEU A CA 1
ATOM 728 C C . LEU A 1 89 ? 12.417 -6.979 -23.067 1.00 89.25 89 LEU A C 1
ATOM 730 O O . LEU A 1 89 ? 12.568 -6.046 -23.852 1.00 89.25 89 LEU A O 1
ATOM 734 N N . VAL A 1 90 ? 11.799 -6.821 -21.894 1.00 88.88 90 VAL A N 1
ATOM 735 C CA . VAL A 1 90 ? 11.179 -5.549 -21.482 1.00 88.88 90 VAL A CA 1
ATOM 736 C C . VAL A 1 90 ? 12.207 -4.415 -21.406 1.00 88.88 90 VAL A C 1
ATOM 738 O O . VAL A 1 90 ? 11.922 -3.282 -21.794 1.00 88.88 90 VAL A O 1
ATOM 741 N N . CYS A 1 91 ? 13.423 -4.696 -20.939 1.00 86.12 91 CYS A N 1
ATOM 742 C CA . CYS A 1 91 ? 14.505 -3.717 -20.901 1.00 86.12 91 CYS A CA 1
ATOM 743 C C . CYS A 1 91 ? 15.087 -3.411 -22.289 1.00 86.12 91 CYS A C 1
ATOM 745 O O . CYS A 1 91 ? 15.609 -2.320 -22.482 1.00 86.12 91 CYS A O 1
ATOM 7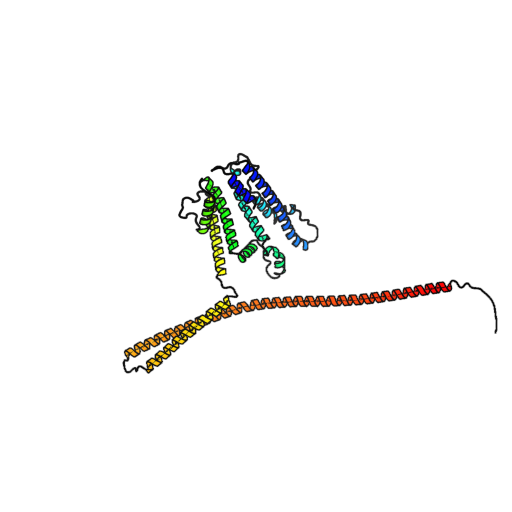47 N N . SER A 1 92 ? 14.970 -4.311 -23.263 1.00 85.00 92 SER A N 1
ATOM 748 C CA . SER A 1 92 ? 15.450 -4.115 -24.637 1.00 85.00 92 SER A CA 1
ATOM 749 C C . SER A 1 92 ? 14.505 -3.281 -25.505 1.00 85.00 92 SER A C 1
ATOM 751 O O . SER A 1 92 ? 14.936 -2.759 -26.530 1.00 85.00 92 SER A O 1
ATOM 753 N N . LEU A 1 93 ? 13.248 -3.097 -25.079 1.00 86.38 93 LEU A N 1
ATOM 754 C CA . LEU A 1 93 ? 12.289 -2.213 -25.743 1.00 86.38 93 LEU A CA 1
ATOM 755 C C . LEU A 1 93 ? 12.731 -0.751 -25.579 1.00 86.38 93 LEU A C 1
ATOM 757 O O . LEU A 1 93 ? 12.527 -0.130 -24.533 1.00 86.38 93 LEU A O 1
ATOM 761 N N . GLN A 1 94 ? 13.398 -0.226 -26.605 1.00 84.31 94 GLN A N 1
ATOM 762 C CA . GLN A 1 94 ? 13.880 1.149 -26.685 1.00 84.31 94 GLN A CA 1
ATOM 763 C C . GLN A 1 94 ? 14.042 1.610 -28.136 1.00 84.31 94 GLN A C 1
ATOM 765 O O . GLN A 1 94 ? 14.288 0.766 -29.001 1.00 84.31 94 GLN A O 1
ATOM 770 N N . PRO A 1 95 ? 13.984 2.927 -28.412 1.00 79.12 95 PRO A N 1
ATOM 771 C CA . PRO A 1 95 ? 14.336 3.441 -29.721 1.00 79.12 95 PRO A CA 1
ATOM 772 C C . PRO A 1 95 ? 15.843 3.244 -29.927 1.00 79.12 95 PRO A C 1
ATOM 774 O O . PRO A 1 95 ? 16.668 3.749 -29.162 1.00 79.12 95 PRO A O 1
ATOM 777 N N . LEU A 1 96 ? 16.206 2.453 -30.938 1.00 78.88 96 LEU A N 1
ATOM 778 C CA . LEU A 1 96 ? 17.600 2.176 -31.274 1.00 78.88 96 LEU A CA 1
ATOM 779 C C . LEU A 1 96 ? 18.172 3.323 -32.124 1.00 78.88 96 LEU A C 1
ATOM 781 O O . LEU A 1 96 ? 17.515 3.763 -33.067 1.00 78.88 96 LEU A O 1
ATOM 785 N N . PRO A 1 97 ? 19.402 3.791 -31.847 1.00 73.56 97 PRO A N 1
ATOM 786 C CA . PRO A 1 97 ? 20.009 4.887 -32.604 1.00 73.56 97 PRO A CA 1
ATOM 787 C C . PRO A 1 97 ? 20.471 4.472 -34.012 1.00 73.56 97 PRO A C 1
ATOM 789 O O . PRO A 1 97 ? 20.630 5.329 -34.872 1.00 73.56 97 PRO A O 1
ATOM 792 N N . PHE A 1 98 ? 20.691 3.174 -34.253 1.00 69.19 98 PHE A N 1
ATOM 793 C CA . PHE A 1 98 ? 21.366 2.663 -35.456 1.00 69.19 98 PHE A CA 1
ATOM 794 C C . PHE A 1 98 ? 20.425 2.259 -36.601 1.00 69.19 98 PHE A C 1
ATOM 796 O O . PHE A 1 98 ? 20.895 1.936 -37.689 1.00 69.19 98 PHE A O 1
ATOM 803 N N . ILE A 1 99 ? 19.108 2.252 -36.375 1.00 63.69 99 ILE A N 1
ATOM 804 C CA . ILE A 1 99 ? 18.119 1.866 -37.391 1.00 63.69 99 ILE A CA 1
ATOM 805 C C . ILE A 1 99 ? 17.596 3.146 -38.045 1.00 63.69 99 ILE A C 1
ATOM 807 O O . ILE A 1 99 ? 16.608 3.732 -37.614 1.00 63.69 99 ILE A O 1
ATOM 811 N N . SER A 1 100 ? 18.302 3.601 -39.078 1.00 55.91 100 SER A N 1
ATOM 812 C CA . SER A 1 100 ? 17.905 4.709 -39.959 1.00 55.91 100 SER A CA 1
ATOM 813 C C . SER A 1 100 ? 17.362 4.207 -41.303 1.00 55.91 100 SER A C 1
ATOM 815 O O . SER A 1 100 ? 17.507 4.872 -42.325 1.00 55.91 100 SER A O 1
ATOM 817 N N . THR A 1 101 ? 16.801 2.998 -41.331 1.00 53.69 101 THR A N 1
ATOM 818 C CA . THR A 1 101 ? 16.279 2.365 -42.550 1.00 53.69 101 THR A CA 1
ATOM 819 C C . THR A 1 101 ? 14.876 2.893 -42.882 1.00 53.69 101 THR A C 1
ATOM 821 O O . THR A 1 101 ? 14.127 3.264 -41.983 1.00 53.69 101 THR A O 1
ATOM 824 N N . GLU A 1 102 ? 14.492 2.886 -44.163 1.00 56.56 102 GLU A N 1
ATOM 825 C CA . GLU A 1 102 ? 13.212 3.386 -44.719 1.00 56.56 102 GLU A CA 1
ATOM 826 C C . GLU A 1 102 ? 11.930 2.726 -44.161 1.00 56.56 102 GLU A C 1
ATOM 828 O O . GLU A 1 102 ? 10.816 3.113 -44.514 1.00 56.56 102 GLU A O 1
ATOM 833 N N . TYR A 1 103 ? 12.054 1.750 -43.260 1.00 58.16 103 TYR A N 1
ATOM 834 C CA . TYR A 1 103 ? 10.932 1.111 -42.583 1.00 58.16 103 TYR A CA 1
ATOM 835 C C . TYR A 1 103 ? 10.284 2.065 -41.564 1.00 58.16 103 TYR A C 1
ATOM 837 O O . TYR A 1 103 ? 10.697 2.164 -40.408 1.00 58.16 103 TYR A O 1
ATOM 845 N N . THR A 1 104 ? 9.224 2.743 -42.004 1.00 59.31 104 THR A N 1
ATOM 846 C CA . THR A 1 104 ? 8.459 3.762 -41.261 1.00 59.31 104 THR A CA 1
ATOM 847 C C . THR A 1 104 ? 7.998 3.312 -39.871 1.00 59.31 104 THR A C 1
ATOM 849 O O . THR A 1 104 ? 8.109 4.073 -38.917 1.00 59.31 104 THR A O 1
ATOM 852 N N . TRP A 1 105 ? 7.574 2.055 -39.718 1.00 60.97 105 TRP A N 1
ATOM 853 C CA . TRP A 1 105 ? 7.011 1.527 -38.468 1.00 60.97 105 TRP A CA 1
ATOM 854 C C . TRP A 1 105 ? 7.978 1.486 -37.272 1.00 60.97 105 TRP A C 1
ATOM 856 O O . TRP A 1 105 ? 7.523 1.607 -36.139 1.00 60.97 105 TRP A O 1
ATOM 866 N N . TYR A 1 106 ? 9.291 1.327 -37.488 1.00 61.06 106 TYR A N 1
ATOM 867 C CA . TYR A 1 106 ? 10.298 1.279 -36.408 1.00 61.06 106 TYR A CA 1
ATOM 868 C C . TYR A 1 106 ? 11.012 2.624 -36.190 1.00 61.06 106 TYR A C 1
ATOM 870 O O . TYR A 1 106 ? 11.743 2.797 -35.214 1.00 61.06 106 TYR A O 1
ATOM 878 N N . LYS A 1 107 ? 10.800 3.583 -37.102 1.00 64.62 107 LYS A N 1
ATOM 879 C CA . LYS A 1 107 ? 11.349 4.944 -37.033 1.00 64.62 107 LYS A CA 1
ATOM 880 C C . LYS A 1 107 ? 10.629 5.797 -35.981 1.00 64.62 107 LYS A C 1
ATOM 882 O O . LYS A 1 107 ? 11.233 6.729 -35.440 1.00 64.62 107 LYS A O 1
ATOM 887 N N . ASP A 1 108 ? 9.377 5.457 -35.676 1.00 73.69 108 ASP A N 1
ATOM 888 C CA . ASP A 1 108 ? 8.520 6.233 -34.788 1.00 73.69 108 ASP A CA 1
ATOM 889 C C . ASP A 1 108 ? 9.068 6.280 -33.345 1.00 73.69 108 ASP A C 1
ATOM 891 O O . ASP A 1 108 ? 9.153 5.243 -32.675 1.00 73.69 108 ASP A O 1
ATOM 895 N N . PRO A 1 109 ? 9.368 7.475 -32.795 1.00 75.06 109 PRO A N 1
ATOM 896 C CA . PRO A 1 109 ? 9.813 7.649 -31.409 1.00 75.06 109 PRO A CA 1
ATOM 897 C C . PRO A 1 109 ? 8.767 7.183 -30.382 1.00 75.06 109 PRO A C 1
ATOM 899 O O . PRO A 1 109 ? 9.091 6.962 -29.218 1.00 75.06 109 PRO A O 1
ATOM 902 N N . LYS A 1 110 ? 7.524 6.926 -30.813 1.00 81.31 110 LYS A N 1
ATOM 903 C CA . LYS A 1 110 ? 6.449 6.326 -30.006 1.00 81.31 110 LYS A CA 1
ATOM 904 C C . LYS A 1 110 ? 6.827 4.975 -29.401 1.00 81.31 110 LYS A C 1
ATOM 906 O O . LYS A 1 110 ? 6.352 4.660 -28.313 1.00 81.31 110 LYS A O 1
ATOM 911 N N . TRP A 1 111 ? 7.721 4.203 -30.030 1.00 81.00 111 TRP A N 1
ATOM 912 C CA . TRP A 1 111 ? 8.265 2.975 -29.429 1.00 81.00 111 TRP A CA 1
ATOM 913 C C . TRP A 1 111 ? 9.004 3.238 -28.109 1.00 81.00 111 TRP A C 1
ATOM 915 O O . TRP A 1 111 ? 9.081 2.355 -27.254 1.00 81.00 111 TRP A O 1
ATOM 925 N N . GLY A 1 112 ? 9.476 4.468 -27.889 1.00 82.12 112 GLY A N 1
ATOM 926 C CA . GLY A 1 112 ? 9.995 4.927 -26.605 1.00 82.12 112 GLY A CA 1
ATOM 927 C C . GLY A 1 112 ? 8.983 4.827 -25.463 1.00 82.12 112 GLY A C 1
ATOM 928 O O . GLY A 1 112 ? 9.388 4.567 -24.332 1.00 82.12 112 GLY A O 1
ATOM 929 N N . LEU A 1 113 ? 7.674 4.906 -25.732 1.00 86.31 113 LEU A N 1
ATOM 930 C CA . LEU A 1 113 ? 6.638 4.780 -24.700 1.00 86.31 113 LEU A CA 1
ATOM 931 C C . LEU A 1 113 ? 6.655 3.411 -24.006 1.00 86.31 113 LEU A C 1
ATOM 933 O O . LEU A 1 113 ? 6.319 3.329 -22.824 1.00 86.31 113 LEU A O 1
ATOM 937 N N . PHE A 1 114 ? 7.132 2.348 -24.668 1.00 87.44 114 PHE A N 1
ATOM 938 C CA . PHE A 1 114 ? 7.311 1.040 -24.026 1.00 87.44 114 PHE A CA 1
ATOM 939 C C . PHE A 1 114 ? 8.334 1.067 -22.883 1.00 87.44 114 PHE A C 1
ATOM 941 O O . PHE A 1 114 ? 8.295 0.197 -22.011 1.00 87.44 114 PHE A O 1
ATOM 948 N N . MET A 1 115 ? 9.195 2.087 -22.795 1.00 88.50 115 MET A N 1
ATOM 949 C CA . MET A 1 115 ? 10.076 2.256 -21.640 1.00 88.50 115 MET A CA 1
ATOM 950 C C . MET A 1 115 ? 9.326 2.498 -20.333 1.00 88.50 115 MET A C 1
ATOM 952 O O . MET A 1 115 ? 9.893 2.220 -19.275 1.00 88.50 115 MET A O 1
ATOM 956 N N . TRP A 1 116 ? 8.069 2.954 -20.369 1.00 89.88 116 TRP A N 1
ATOM 957 C CA . TRP A 1 116 ? 7.240 3.051 -19.167 1.00 89.88 116 TRP A CA 1
ATOM 958 C C . TRP A 1 116 ? 7.002 1.692 -18.507 1.00 89.88 116 TRP A C 1
ATOM 960 O O . TRP A 1 116 ? 6.867 1.635 -17.285 1.00 89.88 116 TRP A O 1
ATOM 970 N N . LEU A 1 117 ? 7.076 0.581 -19.256 1.00 88.44 117 LEU A N 1
ATOM 971 C CA . LEU A 1 117 ? 7.037 -0.762 -18.670 1.00 88.44 117 LEU A CA 1
ATOM 972 C C . LEU A 1 117 ? 8.148 -0.948 -17.633 1.00 88.44 117 LEU A C 1
ATOM 974 O O . LEU A 1 117 ? 7.921 -1.600 -16.620 1.00 88.44 117 LEU A O 1
ATOM 978 N N . ARG A 1 118 ? 9.311 -0.299 -17.801 1.00 90.81 118 ARG A N 1
ATOM 979 C CA . ARG A 1 118 ? 10.445 -0.361 -16.859 1.00 90.81 118 ARG A CA 1
ATOM 980 C C . ARG A 1 118 ? 10.111 0.197 -15.464 1.00 90.81 118 ARG A C 1
ATOM 982 O O . ARG A 1 118 ? 10.920 0.035 -14.549 1.00 90.81 118 ARG A O 1
ATOM 989 N N . LEU A 1 119 ? 8.936 0.806 -15.260 1.00 89.25 119 LEU A N 1
ATOM 990 C CA . LEU A 1 119 ? 8.442 1.232 -13.948 1.00 89.25 119 LEU A CA 1
ATOM 991 C C . LEU A 1 119 ? 8.323 0.063 -12.949 1.00 89.25 119 LEU A C 1
ATOM 993 O O . LEU A 1 119 ? 8.470 0.282 -11.749 1.00 89.25 119 LEU A O 1
ATOM 997 N N . TYR A 1 120 ? 8.187 -1.191 -13.405 1.00 89.50 120 TYR A N 1
ATOM 998 C CA . TYR A 1 120 ? 8.208 -2.359 -12.506 1.00 89.50 120 TYR A CA 1
ATOM 999 C C . TYR A 1 120 ? 9.505 -2.449 -11.673 1.00 89.50 120 TYR A C 1
ATOM 1001 O O . TYR A 1 120 ? 9.484 -2.929 -10.536 1.00 89.50 120 TYR A O 1
ATOM 1009 N N . LEU A 1 121 ? 10.633 -1.955 -12.206 1.00 89.19 121 LEU A N 1
ATOM 1010 C CA . LEU A 1 121 ? 11.911 -1.916 -11.489 1.00 89.19 121 LEU A CA 1
ATOM 1011 C C . LEU A 1 121 ? 11.840 -0.988 -10.275 1.00 89.19 121 LEU A C 1
ATOM 1013 O O . LEU A 1 121 ? 12.469 -1.269 -9.259 1.00 89.19 121 LEU A O 1
ATOM 1017 N N . PHE A 1 122 ? 11.034 0.075 -10.338 1.00 87.31 122 PHE A N 1
ATOM 1018 C CA . PHE A 1 122 ? 10.789 0.936 -9.185 1.00 87.31 122 PHE A CA 1
ATOM 1019 C C . PHE A 1 122 ? 10.063 0.175 -8.071 1.00 87.31 122 PHE A C 1
ATOM 1021 O O . PHE A 1 122 ? 10.503 0.209 -6.925 1.00 87.31 122 PHE A O 1
ATOM 1028 N N . CYS A 1 123 ? 9.023 -0.599 -8.402 1.00 86.06 123 CYS A N 1
ATOM 1029 C CA . CYS A 1 123 ? 8.332 -1.457 -7.433 1.00 86.06 123 CYS A CA 1
ATOM 1030 C C . CYS A 1 123 ? 9.279 -2.482 -6.787 1.00 86.06 123 CYS A C 1
ATOM 1032 O O . CYS A 1 123 ? 9.176 -2.769 -5.592 1.00 86.06 123 CYS A O 1
ATOM 1034 N N . ARG A 1 124 ? 10.238 -3.012 -7.556 1.00 86.94 124 ARG A N 1
ATOM 1035 C CA . ARG A 1 124 ? 11.287 -3.901 -7.036 1.00 86.94 124 ARG A CA 1
ATOM 1036 C C . ARG A 1 124 ? 12.227 -3.178 -6.069 1.00 86.94 124 ARG A C 1
ATOM 1038 O O . ARG A 1 124 ? 12.482 -3.696 -4.987 1.00 86.94 124 ARG A O 1
ATOM 1045 N N . VAL A 1 125 ? 12.692 -1.980 -6.417 1.00 88.12 125 VAL A N 1
ATOM 1046 C CA . VAL A 1 125 ? 13.528 -1.155 -5.530 1.00 88.12 125 VAL A CA 1
ATOM 1047 C C . VAL A 1 125 ? 12.772 -0.809 -4.243 1.00 88.12 125 VAL A C 1
ATOM 1049 O O . VAL A 1 125 ? 13.318 -0.975 -3.157 1.00 88.12 125 VAL A O 1
ATOM 1052 N N . LEU A 1 126 ? 11.494 -0.427 -4.332 1.00 86.44 126 LEU A N 1
ATOM 1053 C CA . LEU A 1 126 ? 10.648 -0.178 -3.159 1.00 86.44 126 LEU A CA 1
ATOM 1054 C C . LEU A 1 126 ? 10.562 -1.395 -2.229 1.00 86.44 126 LEU A C 1
ATOM 1056 O O . LEU A 1 126 ? 10.644 -1.248 -1.008 1.00 86.44 126 LEU A O 1
ATOM 1060 N N . ARG A 1 127 ? 10.434 -2.605 -2.790 1.00 87.75 127 ARG A N 1
ATOM 1061 C CA . ARG A 1 127 ? 10.477 -3.846 -2.007 1.00 87.75 127 ARG A CA 1
ATOM 1062 C C . ARG A 1 127 ? 11.821 -4.001 -1.299 1.00 87.75 127 ARG A C 1
ATOM 1064 O O . ARG A 1 127 ? 11.830 -4.267 -0.103 1.00 87.75 127 ARG A O 1
ATOM 1071 N N . ASP A 1 128 ? 12.930 -3.823 -2.010 1.00 85.19 128 ASP A N 1
ATOM 1072 C CA . ASP A 1 128 ? 14.269 -4.096 -1.477 1.00 85.19 128 ASP A CA 1
ATOM 1073 C C . ASP A 1 128 ? 14.707 -3.062 -0.416 1.00 85.19 128 ASP A C 1
ATOM 1075 O O . ASP A 1 128 ? 15.398 -3.408 0.545 1.00 85.19 128 ASP A O 1
ATOM 1079 N N . TYR A 1 129 ? 14.243 -1.810 -0.523 1.00 86.62 129 TYR A N 1
ATOM 1080 C CA . TYR A 1 129 ? 14.462 -0.773 0.494 1.00 86.62 129 TYR A CA 1
ATOM 1081 C C . TYR A 1 129 ? 13.529 -0.882 1.705 1.00 86.62 129 TYR A C 1
ATOM 1083 O O . TYR A 1 129 ? 13.851 -0.326 2.760 1.00 86.62 129 TYR A O 1
ATOM 1091 N N . SER A 1 130 ? 12.412 -1.606 1.583 1.00 87.38 130 SER A N 1
ATOM 1092 C CA . SER A 1 130 ? 11.459 -1.807 2.674 1.00 87.38 130 SER A CA 1
ATOM 1093 C C . SER A 1 130 ? 12.144 -2.445 3.892 1.00 87.38 130 SER A C 1
ATOM 1095 O O . SER A 1 130 ? 12.852 -3.450 3.746 1.00 87.38 130 SER A O 1
ATOM 1097 N N . PRO A 1 131 ? 11.915 -1.929 5.116 1.00 85.88 131 PRO A N 1
ATOM 1098 C CA . PRO A 1 131 ? 12.530 -2.479 6.323 1.00 85.88 131 PRO A CA 1
ATOM 1099 C C . PRO A 1 131 ? 12.131 -3.942 6.549 1.00 85.88 131 PRO A C 1
ATOM 1101 O O . PRO A 1 131 ? 12.956 -4.727 7.007 1.00 85.88 131 PRO A O 1
ATOM 1104 N N . ILE A 1 132 ? 10.928 -4.352 6.129 1.00 85.56 132 ILE A N 1
ATOM 1105 C CA . ILE A 1 132 ? 10.494 -5.757 6.184 1.00 85.56 132 ILE A CA 1
ATOM 1106 C C . ILE A 1 132 ? 11.440 -6.662 5.393 1.00 85.56 132 ILE A C 1
ATOM 1108 O O . ILE A 1 132 ? 11.820 -7.731 5.868 1.00 85.56 132 ILE A O 1
ATOM 1112 N N . TYR A 1 133 ? 11.827 -6.245 4.186 1.00 83.75 133 TYR A N 1
ATOM 1113 C CA . TYR A 1 133 ? 12.671 -7.067 3.324 1.00 83.75 133 TYR A CA 1
ATOM 1114 C C . TYR A 1 133 ? 14.108 -7.146 3.847 1.00 83.75 133 TYR A C 1
ATOM 1116 O O . TYR A 1 133 ? 14.734 -8.205 3.750 1.00 83.75 133 TYR A O 1
ATOM 1124 N N . LYS A 1 134 ? 14.603 -6.063 4.464 1.00 85.19 134 LYS A N 1
ATOM 1125 C CA . LYS A 1 134 ? 15.901 -6.027 5.156 1.00 85.19 134 LYS A CA 1
ATOM 1126 C C . LYS A 1 134 ? 15.918 -6.929 6.392 1.00 85.19 134 LYS A C 1
ATOM 1128 O O . LYS A 1 134 ? 16.874 -7.667 6.598 1.00 85.19 134 LYS A O 1
ATOM 1133 N N . LEU A 1 135 ? 14.839 -6.931 7.177 1.00 84.12 135 LEU A N 1
ATOM 1134 C CA . LEU A 1 135 ? 14.718 -7.738 8.394 1.00 84.12 135 LEU A CA 1
ATOM 1135 C C . LEU A 1 135 ? 14.231 -9.177 8.135 1.00 84.12 135 LEU A C 1
ATOM 1137 O O . LEU A 1 135 ? 14.028 -9.926 9.092 1.00 84.12 135 LEU A O 1
ATOM 1141 N N . ARG A 1 136 ? 14.084 -9.616 6.873 1.00 82.44 136 ARG A N 1
ATOM 1142 C CA . ARG A 1 136 ? 13.483 -10.923 6.533 1.00 82.44 136 ARG A CA 1
ATOM 1143 C C . ARG A 1 136 ? 14.112 -12.103 7.271 1.00 82.44 136 ARG A C 1
ATOM 1145 O O . ARG A 1 136 ? 13.396 -12.978 7.751 1.00 82.44 136 ARG A O 1
ATOM 1152 N N . GLN A 1 137 ? 15.440 -12.126 7.392 1.00 76.12 137 GLN A N 1
ATOM 1153 C CA . GLN A 1 137 ? 16.158 -13.236 8.023 1.00 76.12 137 GLN A CA 1
ATOM 1154 C C . GLN A 1 137 ? 15.899 -13.275 9.530 1.00 76.12 137 GLN A C 1
ATOM 1156 O O . GLN A 1 137 ? 15.738 -14.351 10.096 1.00 76.12 137 GLN A O 1
ATOM 1161 N N . HIS A 1 138 ? 15.812 -12.107 10.165 1.00 79.75 138 HIS A N 1
ATOM 1162 C CA . HIS A 1 138 ? 15.496 -11.985 11.583 1.00 79.75 138 HIS A CA 1
ATOM 1163 C C . HIS A 1 138 ? 14.044 -12.393 11.864 1.00 79.75 138 HIS A C 1
ATOM 1165 O O . HIS A 1 138 ? 13.797 -13.218 12.738 1.00 79.75 138 HIS A O 1
ATOM 1171 N N . ILE A 1 139 ? 13.097 -11.899 11.059 1.00 79.12 139 ILE A N 1
ATOM 1172 C CA . ILE A 1 139 ? 11.671 -12.248 11.164 1.00 79.12 139 ILE A CA 1
ATOM 1173 C C . ILE A 1 139 ? 11.477 -13.758 10.986 1.00 79.12 139 ILE A C 1
ATOM 1175 O O . ILE A 1 139 ? 10.814 -14.390 11.800 1.00 79.12 139 ILE A O 1
ATOM 1179 N N . THR A 1 140 ? 12.106 -14.356 9.971 1.00 76.00 140 THR A N 1
ATOM 1180 C CA . THR A 1 140 ? 11.998 -15.803 9.708 1.00 76.00 140 THR A CA 1
ATOM 1181 C C . THR A 1 140 ? 12.559 -16.638 10.862 1.00 76.00 140 THR A C 1
ATOM 1183 O O . THR A 1 140 ? 12.008 -17.684 11.180 1.00 76.00 140 THR A O 1
ATOM 1186 N N . LYS A 1 141 ? 13.631 -16.176 11.521 1.00 73.75 141 LYS A N 1
ATOM 1187 C CA . LYS A 1 141 ? 14.213 -16.851 12.693 1.00 73.75 141 LYS A CA 1
ATOM 1188 C C . LYS A 1 141 ? 13.359 -16.729 13.954 1.00 73.75 141 LYS A C 1
ATOM 1190 O O . LYS A 1 141 ? 13.460 -17.591 14.813 1.00 73.75 141 LYS A O 1
ATOM 1195 N N . GLN A 1 142 ? 12.570 -15.666 14.096 1.00 72.56 142 GLN A N 1
ATOM 1196 C CA . GLN A 1 142 ? 11.710 -15.459 15.267 1.00 72.56 142 GLN A CA 1
ATOM 1197 C C . GLN A 1 142 ? 10.327 -16.100 15.105 1.00 72.56 142 GLN A C 1
ATOM 1199 O O . GLN A 1 142 ? 9.739 -16.555 16.086 1.00 72.56 142 GLN A O 1
ATOM 1204 N N . LEU A 1 143 ? 9.818 -16.174 13.875 1.00 72.50 143 LEU A N 1
ATOM 1205 C CA . LEU A 1 143 ? 8.510 -16.730 13.536 1.00 72.50 143 LEU A CA 1
ATOM 1206 C C . LEU A 1 143 ? 8.611 -18.252 13.296 1.00 72.50 143 LEU A C 1
ATOM 1208 O O . LEU A 1 143 ? 8.399 -18.739 12.191 1.00 72.50 143 LEU A O 1
ATOM 1212 N N . VAL A 1 144 ? 9.018 -19.004 14.325 1.00 56.34 144 VAL A N 1
ATOM 1213 C CA . VAL A 1 144 ? 9.470 -20.405 14.178 1.00 56.34 144 VAL A CA 1
ATOM 1214 C C . VAL A 1 144 ? 8.346 -21.426 13.966 1.00 56.34 144 VAL A C 1
ATOM 1216 O O . VAL A 1 144 ? 8.654 -22.515 13.495 1.00 56.34 144 VAL A O 1
ATOM 1219 N N . LYS A 1 145 ? 7.069 -21.147 14.273 1.00 57.62 145 LYS A N 1
ATOM 1220 C CA . LYS A 1 145 ? 6.109 -22.258 14.440 1.00 57.62 145 LYS A CA 1
ATOM 1221 C C . LYS A 1 145 ? 5.150 -22.595 13.291 1.00 57.62 145 LYS A C 1
ATOM 1223 O O . LYS A 1 145 ? 5.158 -23.763 12.936 1.00 57.62 145 LYS A O 1
ATOM 1228 N N . ASP A 1 146 ? 4.428 -21.681 12.629 1.00 53.81 146 ASP A N 1
ATOM 1229 C CA . ASP A 1 146 ? 3.305 -22.185 11.794 1.00 53.81 146 ASP A CA 1
ATOM 1230 C C . ASP A 1 146 ? 3.245 -21.762 10.316 1.00 53.81 146 ASP A C 1
ATOM 1232 O O . ASP A 1 146 ? 2.762 -22.540 9.496 1.00 53.81 146 ASP A O 1
ATOM 1236 N N . VAL A 1 147 ? 3.780 -20.607 9.892 1.00 59.44 147 VAL A N 1
ATOM 1237 C CA . VAL A 1 147 ? 3.796 -20.228 8.460 1.00 59.44 147 VAL A CA 1
ATOM 1238 C C . VAL A 1 147 ? 4.978 -19.305 8.163 1.00 59.44 147 VAL A C 1
ATOM 1240 O O . VAL A 1 147 ? 5.016 -18.174 8.640 1.00 59.44 147 VAL A O 1
ATOM 1243 N N . SER A 1 148 ? 5.929 -19.734 7.325 1.00 59.97 148 SER A N 1
ATOM 1244 C CA . SER A 1 148 ? 6.942 -18.813 6.787 1.00 59.97 148 SER A CA 1
ATOM 1245 C C . SER A 1 148 ? 6.270 -17.819 5.828 1.00 59.97 148 SER A C 1
ATOM 1247 O O . SER A 1 148 ? 5.762 -18.242 4.782 1.00 59.97 148 SER A O 1
ATOM 1249 N N . PRO A 1 149 ? 6.240 -16.508 6.134 1.00 67.50 149 PRO A N 1
ATOM 1250 C CA . PRO A 1 149 ? 5.588 -15.542 5.266 1.00 67.50 149 PRO A CA 1
ATOM 1251 C C . PRO A 1 149 ? 6.337 -15.454 3.934 1.00 67.50 149 PRO A C 1
ATOM 1253 O O . PRO A 1 149 ? 7.562 -15.339 3.884 1.00 67.50 149 PRO A O 1
ATOM 1256 N N . LYS A 1 150 ? 5.594 -15.473 2.824 1.00 75.56 150 LYS A N 1
ATOM 1257 C CA . LYS A 1 150 ? 6.166 -15.169 1.509 1.00 75.56 150 LYS A CA 1
ATOM 1258 C C . LYS A 1 150 ? 6.480 -13.672 1.471 1.00 75.56 150 LYS A C 1
ATOM 1260 O O . LYS A 1 150 ? 5.560 -12.856 1.403 1.00 75.56 150 LYS A O 1
ATOM 1265 N N . PHE A 1 151 ? 7.765 -13.313 1.511 1.00 78.44 151 PHE A N 1
ATOM 1266 C CA . PHE A 1 151 ? 8.249 -11.931 1.384 1.00 78.44 151 PHE A CA 1
ATOM 1267 C C . PHE A 1 151 ? 8.068 -11.409 -0.052 1.00 78.44 151 PHE A C 1
ATOM 1269 O O . PHE A 1 151 ? 9.020 -11.208 -0.804 1.00 78.44 151 PHE A O 1
ATOM 1276 N N . ASN A 1 152 ? 6.811 -11.224 -0.444 1.00 82.25 152 ASN A N 1
ATOM 1277 C CA . ASN A 1 152 ? 6.416 -10.710 -1.747 1.00 82.25 152 ASN A CA 1
ATOM 1278 C C . ASN A 1 152 ? 6.413 -9.176 -1.747 1.00 82.25 152 ASN A C 1
ATOM 1280 O O . ASN A 1 152 ? 6.248 -8.543 -0.704 1.00 82.25 152 ASN A O 1
ATOM 1284 N N . TRP A 1 153 ? 6.489 -8.574 -2.937 1.00 83.12 153 TRP A N 1
ATOM 1285 C CA . TRP A 1 153 ? 6.364 -7.120 -3.115 1.00 83.12 153 TRP A CA 1
ATOM 1286 C C . TRP A 1 153 ? 5.059 -6.561 -2.519 1.00 83.12 153 TRP A C 1
ATOM 1288 O O . TRP A 1 153 ? 5.053 -5.460 -1.978 1.00 83.12 153 TRP A O 1
ATOM 1298 N N . VAL A 1 154 ? 3.981 -7.356 -2.531 1.00 86.88 154 VAL A N 1
ATOM 1299 C CA . VAL A 1 154 ? 2.686 -7.013 -1.925 1.00 86.88 154 VAL A CA 1
ATOM 1300 C C . VAL A 1 154 ? 2.811 -6.766 -0.420 1.00 86.88 154 VAL A C 1
ATOM 1302 O O . VAL A 1 154 ? 2.194 -5.839 0.093 1.00 86.88 154 VAL A O 1
ATOM 1305 N N . LEU A 1 155 ? 3.613 -7.560 0.299 1.00 86.44 155 LEU A N 1
ATOM 1306 C CA . LEU A 1 155 ? 3.802 -7.387 1.744 1.00 86.44 155 LEU A CA 1
ATOM 1307 C C . LEU A 1 155 ? 4.546 -6.081 2.042 1.00 86.44 155 LEU A C 1
ATOM 1309 O O . LEU A 1 155 ? 4.139 -5.323 2.919 1.00 86.44 155 LEU A O 1
ATOM 1313 N N . SER A 1 156 ? 5.599 -5.795 1.274 1.00 88.31 156 SER A N 1
ATOM 1314 C CA . SER A 1 156 ? 6.332 -4.532 1.375 1.00 88.31 156 SER A CA 1
ATOM 1315 C C . SER A 1 156 ? 5.435 -3.335 1.068 1.00 88.31 156 SER A C 1
ATOM 1317 O O . SER A 1 156 ? 5.465 -2.356 1.805 1.00 88.31 156 SER A O 1
ATOM 1319 N N . LEU A 1 157 ? 4.595 -3.420 0.034 1.00 86.81 157 LEU A N 1
ATOM 1320 C CA . LEU A 1 157 ? 3.656 -2.356 -0.318 1.00 86.81 157 LEU A CA 1
ATOM 1321 C C . LEU A 1 157 ? 2.600 -2.141 0.774 1.00 86.81 157 LEU A C 1
ATOM 1323 O O . LEU A 1 157 ? 2.379 -1.004 1.181 1.00 86.81 157 LEU A O 1
ATOM 1327 N N . LYS A 1 158 ? 2.015 -3.219 1.316 1.00 88.50 158 LYS A N 1
ATOM 1328 C CA . LYS A 1 158 ? 1.082 -3.143 2.454 1.00 88.50 158 LYS A CA 1
ATOM 1329 C C . LYS A 1 158 ? 1.703 -2.428 3.651 1.00 88.50 158 LYS A C 1
ATOM 1331 O O . LYS A 1 158 ? 1.045 -1.605 4.280 1.00 88.50 158 LYS A O 1
ATOM 1336 N N . TYR A 1 159 ? 2.972 -2.704 3.940 1.00 89.62 159 TYR A N 1
ATOM 1337 C CA . TYR A 1 159 ? 3.687 -2.027 5.013 1.00 89.62 159 TYR A CA 1
ATOM 1338 C C . TYR A 1 159 ? 3.865 -0.531 4.757 1.00 89.62 159 TYR A C 1
ATOM 1340 O O . TYR A 1 159 ? 3.556 0.270 5.634 1.00 89.62 159 TYR A O 1
ATOM 1348 N N . ILE A 1 160 ? 4.301 -0.133 3.560 1.00 89.06 160 ILE A N 1
ATOM 1349 C CA . ILE A 1 160 ? 4.486 1.290 3.243 1.00 89.06 160 ILE A CA 1
ATOM 1350 C C . ILE A 1 160 ? 3.139 2.034 3.343 1.00 89.06 160 ILE A C 1
ATOM 1352 O O . ILE A 1 160 ? 3.084 3.099 3.957 1.00 89.06 160 ILE A O 1
ATOM 1356 N N . ILE A 1 161 ? 2.044 1.437 2.847 1.00 90.00 161 ILE A N 1
ATOM 1357 C CA . ILE A 1 161 ? 0.683 1.990 2.988 1.00 90.00 161 ILE A CA 1
ATOM 1358 C C . ILE A 1 161 ? 0.278 2.112 4.462 1.00 90.00 161 ILE A C 1
ATOM 1360 O O . ILE A 1 161 ? -0.351 3.094 4.839 1.00 90.00 161 ILE A O 1
ATOM 1364 N N . SER A 1 162 ? 0.638 1.143 5.309 1.00 87.38 162 SER A N 1
ATOM 1365 C CA . SER A 1 162 ? 0.294 1.191 6.736 1.00 87.38 162 SER A CA 1
ATOM 1366 C C . SER A 1 162 ? 1.013 2.307 7.501 1.00 87.38 162 SER A C 1
ATOM 1368 O O . SER A 1 162 ? 0.444 2.859 8.436 1.00 87.38 162 SER A O 1
ATOM 1370 N N . VAL A 1 163 ? 2.240 2.655 7.097 1.00 89.19 163 VAL A N 1
ATOM 1371 C CA . VAL A 1 163 ? 3.050 3.685 7.766 1.00 89.19 163 VAL A CA 1
ATOM 1372 C C . VAL A 1 163 ? 2.671 5.090 7.297 1.00 89.19 163 VAL A C 1
ATOM 1374 O O . VAL A 1 163 ? 2.546 5.992 8.119 1.00 89.19 163 VAL A O 1
ATOM 1377 N N . ALA A 1 164 ? 2.499 5.294 5.987 1.00 89.06 164 ALA A N 1
ATOM 1378 C CA . ALA A 1 164 ? 2.259 6.617 5.408 1.00 89.06 164 ALA A CA 1
ATOM 1379 C C . ALA A 1 164 ? 1.217 6.568 4.269 1.00 89.06 164 ALA A C 1
ATOM 1381 O O . ALA A 1 164 ? 1.566 6.807 3.109 1.00 89.06 164 ALA A O 1
ATOM 1382 N N . PRO A 1 165 ? -0.070 6.301 4.570 1.00 90.00 165 PRO A N 1
ATOM 1383 C CA . PRO A 1 165 ? -1.093 6.047 3.551 1.00 90.00 165 PRO A CA 1
ATOM 1384 C C . PRO A 1 165 ? -1.275 7.230 2.592 1.00 90.00 165 PRO A C 1
ATOM 1386 O O . PRO A 1 165 ? -1.198 7.060 1.377 1.00 90.00 165 PRO A O 1
ATOM 1389 N N . ILE A 1 166 ? -1.422 8.450 3.121 1.00 89.62 166 ILE A N 1
ATOM 1390 C CA . ILE A 1 166 ? -1.655 9.661 2.315 1.00 89.62 166 ILE A CA 1
ATOM 1391 C C . ILE A 1 166 ? -0.502 9.903 1.336 1.00 89.62 166 ILE A C 1
ATOM 1393 O O . ILE A 1 166 ? -0.734 10.097 0.144 1.00 89.62 166 ILE A O 1
ATOM 1397 N N . LEU A 1 167 ? 0.742 9.838 1.820 1.00 91.19 167 LEU A N 1
ATOM 1398 C CA . LEU A 1 167 ? 1.918 10.059 0.981 1.00 91.19 167 LEU A CA 1
ATOM 1399 C C . LEU A 1 167 ? 2.038 8.986 -0.109 1.00 91.19 167 LEU A C 1
ATOM 1401 O O . LEU A 1 167 ? 2.386 9.306 -1.246 1.00 91.19 167 LEU A O 1
ATOM 1405 N N . THR A 1 168 ? 1.721 7.725 0.211 1.00 91.31 168 THR A N 1
ATOM 1406 C CA . THR A 1 168 ? 1.740 6.644 -0.784 1.00 91.31 168 THR A CA 1
ATOM 1407 C C . THR A 1 168 ? 0.690 6.823 -1.869 1.00 91.31 168 THR A C 1
ATOM 1409 O O . THR A 1 168 ? 1.019 6.671 -3.044 1.00 91.31 168 THR A O 1
ATOM 1412 N N . TYR A 1 169 ? -0.541 7.194 -1.506 1.00 92.19 169 TYR A N 1
ATOM 1413 C CA . TYR A 1 169 ? -1.605 7.435 -2.477 1.00 92.19 169 TYR A CA 1
ATOM 1414 C C . TYR A 1 169 ? -1.292 8.642 -3.358 1.00 92.19 169 TYR A C 1
ATOM 1416 O O . TYR A 1 169 ? -1.429 8.537 -4.570 1.00 92.19 169 TYR A O 1
ATOM 1424 N N . LEU A 1 170 ? -0.781 9.735 -2.783 1.00 92.88 170 LEU A N 1
ATOM 1425 C CA . LEU A 1 170 ? -0.378 10.927 -3.536 1.00 92.88 170 LEU A CA 1
ATOM 1426 C C . LEU A 1 170 ? 0.803 10.659 -4.482 1.00 92.88 170 LEU A C 1
ATOM 1428 O O . LEU A 1 170 ? 0.842 11.152 -5.605 1.00 92.88 170 LEU A O 1
ATOM 1432 N N . SER A 1 171 ? 1.769 9.848 -4.054 1.00 92.25 171 SER A N 1
ATOM 1433 C CA . SER A 1 171 ? 2.878 9.454 -4.928 1.00 92.25 171 SER A CA 1
ATOM 1434 C C . SER A 1 171 ? 2.389 8.559 -6.069 1.00 92.25 171 SER A C 1
ATOM 1436 O O . SER A 1 171 ? 2.816 8.716 -7.210 1.00 92.25 171 SER A O 1
ATOM 1438 N N . PHE A 1 172 ? 1.473 7.630 -5.781 1.00 92.31 172 PHE A N 1
ATOM 1439 C CA . PHE A 1 172 ? 0.899 6.743 -6.789 1.00 92.31 172 PHE A CA 1
ATOM 1440 C C . PHE A 1 172 ? 0.032 7.504 -7.801 1.00 92.31 172 PHE A C 1
ATOM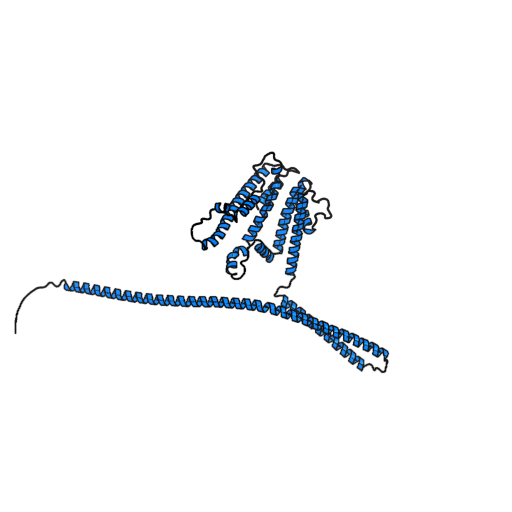 1442 O O . PHE A 1 172 ? 0.187 7.278 -9.000 1.00 92.31 172 PHE A O 1
ATOM 1449 N N . THR A 1 173 ? -0.814 8.440 -7.352 1.00 93.50 173 THR A N 1
ATOM 1450 C CA . THR A 1 173 ? -1.617 9.293 -8.246 1.00 93.50 173 THR A CA 1
ATOM 1451 C C . THR A 1 173 ? -0.714 10.092 -9.178 1.00 93.50 173 THR A C 1
ATOM 1453 O O . THR A 1 173 ? -0.913 10.064 -10.387 1.00 93.50 173 THR A O 1
ATOM 1456 N N . LEU A 1 174 ? 0.330 10.736 -8.649 1.00 93.94 174 LEU A N 1
ATOM 1457 C CA . LEU A 1 174 ? 1.254 11.540 -9.446 1.00 93.94 174 LEU A CA 1
ATOM 1458 C C . LEU A 1 174 ? 1.972 10.703 -10.515 1.00 93.94 174 LEU A C 1
ATOM 1460 O O . LEU A 1 174 ? 2.112 11.149 -11.653 1.00 93.94 174 LEU A O 1
ATOM 1464 N N . VAL A 1 175 ? 2.384 9.477 -10.180 1.00 92.50 175 VAL A N 1
ATOM 1465 C CA . VAL A 1 175 ? 3.004 8.553 -11.141 1.00 92.50 175 VAL A CA 1
ATOM 1466 C C . VAL A 1 175 ? 2.012 8.128 -12.225 1.00 92.50 175 VAL A C 1
ATOM 1468 O O . VAL A 1 175 ? 2.349 8.203 -13.404 1.00 92.50 175 VAL A O 1
ATOM 1471 N N . VAL A 1 176 ? 0.789 7.728 -11.862 1.00 92.94 176 VAL A N 1
ATOM 1472 C CA . VAL A 1 176 ? -0.242 7.329 -12.839 1.00 92.94 176 VAL A CA 1
ATOM 1473 C C . VAL A 1 176 ? -0.599 8.486 -13.771 1.00 92.94 176 VAL A C 1
ATOM 1475 O O . VAL A 1 176 ? -0.641 8.288 -14.985 1.00 92.94 176 VAL A O 1
ATOM 1478 N N . LEU A 1 177 ? -0.791 9.694 -13.236 1.00 93.69 177 LEU A N 1
ATOM 1479 C CA . LEU A 1 177 ? -1.099 10.891 -14.025 1.00 93.69 177 LEU A CA 1
ATOM 1480 C C . LEU A 1 177 ? 0.050 11.282 -14.953 1.00 93.69 177 LEU A C 1
ATOM 1482 O O . LEU A 1 177 ? -0.187 11.641 -16.101 1.00 93.69 177 LEU A O 1
ATOM 1486 N N . SER A 1 178 ? 1.296 11.158 -14.491 1.00 91.75 178 SER A N 1
ATOM 1487 C CA . SER A 1 178 ? 2.468 11.430 -15.331 1.00 91.75 178 SER A CA 1
ATOM 1488 C C . SER A 1 178 ? 2.561 10.447 -16.502 1.00 91.75 178 SER A C 1
ATOM 1490 O O . SER A 1 178 ? 2.839 10.851 -17.627 1.00 91.75 178 SER A O 1
ATOM 1492 N N . VAL A 1 179 ? 2.297 9.157 -16.262 1.00 92.44 179 VAL A N 1
ATOM 1493 C CA . VAL A 1 179 ? 2.343 8.112 -17.301 1.00 92.44 179 VAL A CA 1
ATOM 1494 C C . VAL A 1 179 ? 1.199 8.276 -18.302 1.00 92.44 179 VAL A C 1
ATOM 1496 O O . VAL A 1 179 ? 1.437 8.362 -19.506 1.00 92.44 179 VAL A O 1
ATOM 1499 N N . THR A 1 180 ? -0.042 8.317 -17.814 1.00 91.81 180 THR A N 1
ATOM 1500 C CA . THR A 1 180 ? -1.243 8.416 -18.662 1.00 91.81 180 THR A CA 1
ATOM 1501 C C . THR A 1 180 ? -1.305 9.752 -19.397 1.00 91.81 180 THR A C 1
ATOM 1503 O O . THR A 1 180 ? -1.610 9.763 -20.591 1.00 91.81 180 THR A O 1
ATOM 1506 N N . GLY A 1 181 ? -0.903 10.844 -18.737 1.00 91.25 181 GLY A N 1
ATOM 1507 C CA . GLY A 1 181 ? -0.774 12.175 -19.325 1.00 91.25 181 GLY A CA 1
ATOM 1508 C C . GLY A 1 181 ? 0.278 12.240 -20.427 1.00 91.25 181 GLY A C 1
ATOM 1509 O O . GLY A 1 181 ? -0.016 12.766 -21.497 1.00 91.25 181 GLY A O 1
ATOM 1510 N N . GLN A 1 182 ? 1.462 11.646 -20.232 1.00 90.56 182 GLN A N 1
ATOM 1511 C CA . GLN A 1 182 ? 2.490 11.602 -21.281 1.00 90.56 182 GLN A CA 1
ATOM 1512 C C . GLN A 1 182 ? 2.029 10.784 -22.494 1.00 90.56 182 GLN A C 1
ATOM 1514 O O . GLN A 1 182 ? 2.237 11.202 -23.630 1.00 90.56 182 GLN A O 1
ATOM 1519 N N . ILE A 1 183 ? 1.396 9.626 -22.270 1.00 91.00 183 ILE A N 1
ATOM 1520 C CA . ILE A 1 183 ? 0.856 8.801 -23.361 1.00 91.00 183 ILE A CA 1
ATOM 1521 C C . ILE A 1 183 ? -0.217 9.588 -24.122 1.00 91.00 183 ILE A C 1
ATOM 1523 O O . ILE A 1 183 ? -0.155 9.673 -25.345 1.00 91.00 183 ILE A O 1
ATOM 1527 N N . LEU A 1 184 ? -1.165 10.202 -23.409 1.00 89.69 184 LEU A N 1
ATOM 1528 C CA . LEU A 1 184 ? -2.236 10.997 -24.007 1.00 89.69 184 LEU A CA 1
ATOM 1529 C C . LEU A 1 184 ? -1.679 12.161 -24.838 1.00 89.69 184 LEU A C 1
ATOM 1531 O O . LEU A 1 184 ? -2.081 12.346 -25.982 1.00 89.69 184 LEU A O 1
ATOM 1535 N N . TYR A 1 185 ? -0.709 12.891 -24.287 1.00 89.56 185 TYR A N 1
ATOM 1536 C CA . TYR A 1 185 ? -0.035 13.997 -24.959 1.00 89.56 185 TYR A CA 1
ATOM 1537 C C . TYR A 1 185 ? 0.619 13.573 -26.276 1.00 89.56 185 TYR A C 1
ATOM 1539 O O . TYR A 1 185 ? 0.380 14.207 -27.299 1.00 89.56 185 TYR A O 1
ATOM 1547 N N . VAL A 1 186 ? 1.392 12.482 -26.279 1.00 88.50 186 VAL A N 1
ATOM 1548 C CA . VAL A 1 186 ? 2.123 12.025 -27.474 1.00 88.50 186 VAL A CA 1
ATOM 1549 C C . VAL A 1 186 ? 1.188 11.612 -28.613 1.00 88.50 186 VAL A C 1
ATOM 1551 O O . VAL A 1 186 ? 1.538 11.808 -29.773 1.00 88.50 186 VAL A O 1
ATOM 1554 N N . PHE A 1 187 ? 0.012 11.055 -28.313 1.00 87.06 187 PHE A N 1
ATOM 1555 C CA . PHE A 1 187 ? -0.928 10.615 -29.349 1.00 87.06 187 PHE A CA 1
ATOM 1556 C C . PHE A 1 187 ? -1.896 11.710 -29.809 1.00 87.06 187 PHE A C 1
ATOM 1558 O O . PHE A 1 187 ? -2.182 11.794 -31.001 1.00 87.06 187 PHE A O 1
ATOM 1565 N N . GLU A 1 188 ? -2.403 12.555 -28.911 1.00 86.62 188 GLU A N 1
ATOM 1566 C CA . GLU A 1 188 ? -3.380 13.591 -29.286 1.00 86.62 188 GLU A CA 1
ATOM 1567 C C . GLU A 1 188 ? -2.724 14.817 -29.940 1.00 86.62 188 GLU A C 1
ATOM 1569 O O . GLU A 1 188 ? -3.339 15.440 -30.809 1.00 86.62 188 GLU A O 1
ATOM 1574 N N . ARG A 1 189 ? -1.450 15.117 -29.630 1.00 83.94 189 ARG A N 1
ATOM 1575 C CA . ARG A 1 189 ? -0.712 16.225 -30.270 1.00 83.94 189 ARG A CA 1
ATOM 1576 C C . ARG A 1 189 ? -0.565 16.080 -31.788 1.00 83.94 189 ARG A C 1
ATOM 1578 O O . ARG A 1 189 ? -0.388 17.074 -32.473 1.00 83.94 189 ARG A O 1
ATOM 1585 N N . GLU A 1 190 ? -0.659 14.862 -32.327 1.00 79.62 190 GLU A N 1
ATOM 1586 C CA . GLU A 1 190 ? -0.579 14.632 -33.780 1.00 79.62 190 GLU A CA 1
ATOM 1587 C C . GLU A 1 190 ? -1.846 15.069 -34.514 1.00 79.62 190 GLU A C 1
ATOM 1589 O O . GLU A 1 190 ? -1.806 15.417 -35.692 1.00 79.62 190 GLU A O 1
ATOM 1594 N N . LYS A 1 191 ? -2.990 14.996 -33.826 1.00 78.31 191 LYS A N 1
ATOM 1595 C CA . LYS A 1 191 ? -4.292 15.343 -34.394 1.00 78.31 191 LYS A CA 1
ATOM 1596 C C . LYS A 1 191 ? -4.675 16.789 -34.124 1.00 78.31 191 LYS A C 1
ATOM 1598 O O . LYS A 1 191 ? -5.389 17.373 -34.935 1.00 78.31 191 LYS A O 1
ATOM 1603 N N . PHE A 1 192 ? -4.225 17.353 -33.006 1.00 78.50 192 PHE A N 1
ATOM 1604 C CA . PHE A 1 192 ? -4.596 18.695 -32.579 1.00 78.50 192 PHE A CA 1
ATOM 1605 C C . PHE A 1 192 ? -3.349 19.529 -32.265 1.00 78.50 192 PHE A C 1
ATOM 1607 O O . PHE A 1 192 ? -2.691 19.331 -31.245 1.00 78.50 192 PHE A O 1
ATOM 1614 N N . SER A 1 193 ? -3.047 20.502 -33.129 1.00 68.38 193 SER A N 1
ATOM 1615 C CA . SER A 1 193 ? -1.846 21.353 -33.049 1.00 68.38 193 SER A CA 1
ATOM 1616 C C . SER A 1 193 ? -1.789 22.265 -31.814 1.00 68.38 193 SER A C 1
ATOM 1618 O O . SER A 1 193 ? -0.729 22.795 -31.495 1.00 68.38 193 SER A O 1
ATOM 1620 N N . GLY A 1 194 ? -2.905 22.449 -31.098 1.00 71.25 194 GLY A N 1
ATOM 1621 C CA . GLY A 1 194 ? -2.978 23.216 -29.847 1.00 71.25 194 GLY A CA 1
ATOM 1622 C C . GLY A 1 194 ? -2.892 22.371 -28.569 1.00 71.25 194 GLY A C 1
ATOM 1623 O O . GLY A 1 194 ? -3.089 22.903 -27.476 1.00 71.25 194 GLY A O 1
ATOM 1624 N N . PHE A 1 195 ? -2.658 21.056 -28.671 1.00 80.62 195 PHE A N 1
ATOM 1625 C CA . PHE A 1 195 ? -2.715 20.157 -27.517 1.00 80.62 195 PHE A CA 1
ATOM 1626 C C . PHE A 1 195 ? -1.418 20.225 -26.706 1.00 80.62 195 PHE A C 1
ATOM 1628 O O . PHE A 1 195 ? -0.389 19.671 -27.088 1.00 80.62 195 PHE A O 1
ATOM 1635 N N . THR A 1 196 ? -1.459 20.919 -25.570 1.00 86.06 196 THR A N 1
ATOM 1636 C CA . THR A 1 196 ? -0.292 21.101 -24.695 1.00 86.06 196 THR A CA 1
ATOM 1637 C C . THR A 1 196 ? -0.223 20.034 -23.596 1.00 86.06 196 THR A C 1
ATOM 1639 O O . THR A 1 196 ? -1.231 19.444 -23.204 1.00 86.06 196 THR A O 1
ATOM 1642 N N . PHE A 1 197 ? 0.972 19.794 -23.044 1.00 86.81 197 PHE A N 1
ATOM 1643 C CA . PHE A 1 197 ? 1.159 18.836 -21.946 1.00 86.81 197 PHE A CA 1
ATOM 1644 C C . PHE A 1 197 ? 0.295 19.132 -20.697 1.00 86.81 197 PHE A C 1
ATOM 1646 O O . PHE A 1 197 ? -0.295 18.192 -20.161 1.00 86.81 197 PHE A O 1
ATOM 1653 N N . PRO A 1 198 ? 0.131 20.395 -20.238 1.00 88.19 198 PRO A N 1
ATOM 1654 C CA . PRO A 1 198 ? -0.763 20.706 -19.120 1.00 88.19 198 PRO A CA 1
ATOM 1655 C C . PRO A 1 198 ? -2.218 20.306 -19.381 1.00 88.19 198 PRO A C 1
ATOM 1657 O O . PRO A 1 198 ? -2.887 19.817 -18.473 1.00 88.19 198 PRO A O 1
ATOM 1660 N N . VAL A 1 199 ? -2.691 20.458 -20.622 1.00 87.69 199 VAL A N 1
ATOM 1661 C CA . VAL A 1 199 ? -4.036 20.037 -21.033 1.00 87.69 199 VAL A CA 1
ATOM 1662 C C . VAL A 1 199 ? -4.155 18.512 -20.973 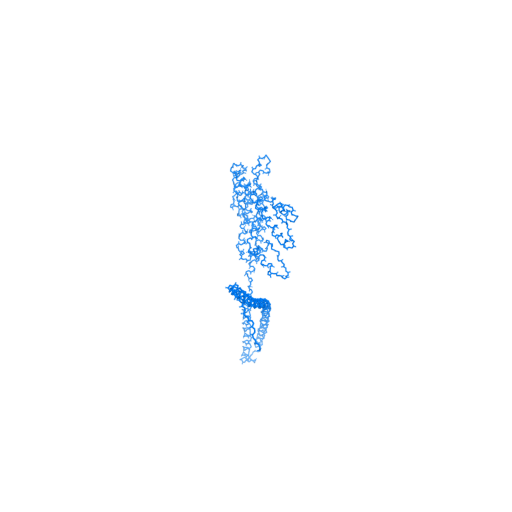1.00 87.69 199 VAL A C 1
ATOM 1664 O O . VAL A 1 199 ? -5.094 17.996 -20.372 1.00 87.69 199 VAL A O 1
ATOM 1667 N N . ALA A 1 200 ? -3.162 17.776 -21.479 1.00 88.06 200 ALA A N 1
ATOM 1668 C CA . ALA A 1 200 ? -3.128 16.313 -21.394 1.00 88.06 200 ALA A CA 1
ATOM 1669 C C . ALA A 1 200 ? -3.131 15.797 -19.944 1.00 88.06 200 ALA A C 1
ATOM 1671 O O . ALA A 1 200 ? -3.831 14.836 -19.604 1.00 88.06 200 ALA A O 1
ATOM 1672 N N . PHE A 1 201 ? -2.360 16.448 -19.072 1.00 90.31 201 PHE A N 1
ATOM 1673 C CA . PHE A 1 201 ? -2.314 16.130 -17.649 1.00 90.31 201 PHE A CA 1
ATOM 1674 C C . PHE A 1 201 ? -3.657 16.417 -16.970 1.00 90.31 201 PHE A C 1
ATOM 1676 O O . PHE A 1 201 ? -4.156 15.580 -16.217 1.00 90.31 201 PHE A O 1
ATOM 1683 N N . TYR A 1 202 ? -4.273 17.562 -17.278 1.00 89.31 202 TYR A N 1
ATOM 1684 C CA . TYR A 1 202 ? -5.589 17.938 -16.768 1.00 89.31 202 TYR A CA 1
ATOM 1685 C C . TYR A 1 202 ? -6.678 16.944 -17.188 1.00 89.31 202 TYR A C 1
ATOM 1687 O O . TYR A 1 202 ? -7.431 16.485 -16.336 1.00 89.31 202 TYR A O 1
ATOM 1695 N N . ILE A 1 203 ? -6.718 16.530 -18.457 1.00 87.06 203 ILE A N 1
ATOM 1696 C CA . ILE A 1 203 ? -7.681 15.527 -18.946 1.00 87.06 203 ILE A CA 1
ATOM 1697 C C . ILE A 1 203 ? -7.455 14.178 -18.266 1.00 87.06 203 ILE A C 1
ATOM 1699 O O . ILE A 1 203 ? -8.408 13.513 -17.866 1.00 87.06 203 ILE A O 1
ATOM 1703 N N . SER A 1 204 ? -6.195 13.771 -18.093 1.00 89.69 204 SER A N 1
ATOM 1704 C CA . SER A 1 204 ? -5.865 12.517 -17.406 1.00 89.69 204 SER A CA 1
ATOM 1705 C C . SER A 1 204 ? -6.303 12.550 -15.942 1.00 89.69 204 SER A C 1
ATOM 1707 O O . SER A 1 204 ? -6.824 11.552 -15.443 1.00 89.69 204 SER A O 1
ATOM 1709 N N . PHE A 1 205 ? -6.151 13.701 -15.279 1.00 90.94 205 PHE A N 1
ATOM 1710 C CA . PHE A 1 205 ? -6.645 13.948 -13.925 1.00 90.94 205 PHE A CA 1
ATOM 1711 C C . PHE A 1 205 ? -8.170 13.933 -13.856 1.00 90.94 205 PHE A C 1
ATOM 1713 O O . PHE A 1 205 ? -8.729 13.234 -13.013 1.00 90.94 205 PHE A O 1
ATOM 1720 N N . LEU A 1 206 ? -8.841 14.638 -14.765 1.00 88.62 206 LEU A N 1
ATOM 1721 C CA . LEU A 1 206 ? -10.295 14.676 -14.832 1.00 88.62 206 LEU A CA 1
ATOM 1722 C C . LEU A 1 206 ? -10.852 13.265 -15.037 1.00 88.62 206 LEU A C 1
ATOM 1724 O O . LEU A 1 206 ? -11.641 12.800 -14.226 1.00 88.62 206 LEU A O 1
ATOM 1728 N N . SER A 1 207 ? -10.320 12.527 -16.015 1.00 88.38 207 SER A N 1
ATOM 1729 C CA . SER A 1 207 ? -10.691 11.135 -16.285 1.00 88.38 207 SER A CA 1
ATOM 1730 C C . SER A 1 207 ? -10.444 10.199 -15.095 1.00 88.38 207 SER A C 1
ATOM 1732 O O . SER A 1 207 ? -11.163 9.212 -14.944 1.00 88.38 207 SER A O 1
ATOM 1734 N N . MET A 1 208 ? -9.446 10.483 -14.250 1.00 90.44 208 MET A N 1
ATOM 1735 C CA . MET A 1 208 ? -9.189 9.728 -13.019 1.00 90.44 208 MET A CA 1
ATOM 1736 C C . MET A 1 208 ? -10.244 10.012 -11.937 1.00 90.44 208 MET A C 1
ATOM 1738 O O . MET A 1 208 ? -10.593 9.112 -11.177 1.00 90.44 208 MET A O 1
ATOM 1742 N N . VAL A 1 209 ? -10.733 11.254 -11.843 1.00 88.44 209 VAL A N 1
ATOM 1743 C CA . VAL A 1 209 ? -11.641 11.712 -10.777 1.00 88.44 209 VAL A CA 1
ATOM 1744 C C . VAL A 1 209 ? -13.114 11.500 -11.132 1.00 88.44 209 VAL A C 1
ATOM 1746 O O . VAL A 1 209 ? -13.871 11.009 -10.299 1.00 88.44 209 VAL A O 1
ATOM 1749 N N . THR A 1 210 ? -13.532 11.864 -12.345 1.00 84.38 210 THR A N 1
ATOM 1750 C CA . THR A 1 210 ? -14.939 11.820 -12.784 1.00 84.38 210 THR A CA 1
ATOM 1751 C C . THR A 1 210 ? -15.322 10.484 -13.421 1.00 84.38 210 THR A C 1
ATOM 1753 O O . THR A 1 210 ? -16.504 10.175 -13.544 1.00 84.38 210 THR A O 1
ATOM 1756 N N . GLY A 1 211 ? -14.339 9.661 -13.799 1.00 77.38 211 GLY A N 1
ATOM 1757 C CA . GLY A 1 211 ? -14.554 8.319 -14.342 1.00 77.38 211 GLY A CA 1
ATOM 1758 C C . GLY A 1 211 ? -14.930 8.270 -15.826 1.00 77.38 211 GLY A C 1
ATOM 1759 O O . GLY A 1 211 ? -15.053 7.178 -16.384 1.00 77.38 211 GLY A O 1
ATOM 1760 N N . TRP A 1 212 ? -15.069 9.416 -16.495 1.00 70.31 212 TRP A N 1
ATOM 1761 C CA . TRP A 1 212 ? -15.273 9.479 -17.940 1.00 70.31 212 TRP A CA 1
ATOM 1762 C C . TRP A 1 212 ? -14.672 10.772 -18.516 1.00 70.31 212 TRP A C 1
ATOM 1764 O O . TRP A 1 212 ? -14.813 11.822 -17.891 1.00 70.31 212 TRP A O 1
ATOM 1774 N N . PRO A 1 213 ? -14.009 10.733 -19.690 1.00 57.12 213 PRO A N 1
ATOM 1775 C CA . PRO A 1 213 ? -13.390 11.924 -20.275 1.00 57.12 213 PRO A CA 1
ATOM 1776 C C . PRO A 1 213 ? -14.402 12.967 -20.774 1.00 57.12 213 PRO A C 1
ATOM 1778 O O . PRO A 1 213 ? -14.020 14.113 -20.974 1.00 57.12 213 PRO A O 1
ATOM 1781 N N . THR A 1 214 ? -15.681 12.607 -20.943 1.00 57.84 214 THR A N 1
ATOM 1782 C CA . THR A 1 214 ? -16.722 13.558 -21.366 1.00 57.84 214 THR A CA 1
ATOM 1783 C C . THR A 1 214 ? -17.261 14.330 -20.162 1.00 57.84 214 THR A C 1
ATOM 1785 O O . THR A 1 214 ? -18.299 13.984 -19.600 1.00 57.84 214 THR A O 1
ATOM 1788 N N . ASP A 1 215 ? -16.548 15.374 -19.764 1.00 54.38 215 ASP A N 1
ATOM 1789 C CA . ASP A 1 215 ? -17.141 16.495 -19.035 1.00 54.38 215 ASP A CA 1
ATOM 1790 C C . ASP A 1 215 ? -17.273 17.695 -19.993 1.00 54.38 215 ASP A C 1
ATOM 1792 O O . ASP A 1 215 ? -16.658 17.715 -21.055 1.00 54.38 215 ASP A O 1
ATOM 1796 N N . THR A 1 216 ? -18.100 18.663 -19.606 1.00 50.47 216 THR A N 1
ATOM 1797 C CA . THR A 1 216 ? -18.686 19.845 -20.275 1.00 50.47 216 THR A CA 1
ATOM 1798 C C . THR A 1 216 ? -17.856 20.627 -21.327 1.00 50.47 216 THR A C 1
ATOM 1800 O O . THR A 1 216 ? -18.416 21.462 -22.034 1.00 50.47 216 THR A O 1
ATOM 1803 N N . TYR A 1 217 ? -16.555 20.367 -21.481 1.00 54.59 217 TYR A N 1
ATOM 1804 C CA . TYR A 1 217 ? -15.669 20.964 -22.487 1.00 54.59 217 TYR A CA 1
ATOM 1805 C C . TYR A 1 217 ? -15.336 19.944 -23.589 1.00 54.59 217 TYR A C 1
ATOM 1807 O O . TYR A 1 217 ? -14.274 19.323 -23.588 1.00 54.59 217 TYR A O 1
ATOM 1815 N N . ASP A 1 218 ? -16.248 19.787 -24.551 1.00 64.44 218 ASP A N 1
ATOM 1816 C CA . ASP A 1 218 ? -16.135 18.838 -25.677 1.00 64.44 218 ASP A CA 1
ATOM 1817 C C . ASP A 1 218 ? -14.903 19.090 -26.581 1.00 64.44 218 ASP A C 1
ATOM 1819 O O . ASP A 1 218 ? -14.496 18.242 -27.373 1.00 64.44 218 ASP A O 1
ATOM 1823 N N . GLU A 1 219 ? -14.258 20.249 -26.422 1.00 66.69 219 GLU A N 1
ATOM 1824 C CA . GLU A 1 219 ? -13.098 20.696 -27.200 1.00 66.69 219 GLU A CA 1
ATOM 1825 C C . GLU A 1 219 ? -11.845 19.825 -27.012 1.00 66.69 219 GLU A C 1
ATOM 1827 O O . GLU A 1 219 ? -11.040 19.715 -27.935 1.00 66.69 219 GLU A O 1
ATOM 1832 N N . TYR A 1 220 ? -11.674 19.183 -25.850 1.00 70.88 220 TYR A N 1
ATOM 1833 C CA . TYR A 1 220 ? -10.438 18.463 -25.504 1.00 70.88 220 TYR A CA 1
ATOM 1834 C C . TYR A 1 220 ? -10.604 16.943 -25.385 1.00 70.88 220 TYR A C 1
ATOM 1836 O O . TYR A 1 220 ? -9.748 16.252 -24.824 1.00 70.88 220 TYR A O 1
ATOM 1844 N N . ASN A 1 221 ? -11.698 16.400 -25.917 1.00 79.88 221 ASN A N 1
ATOM 1845 C CA . ASN A 1 221 ? -11.951 14.966 -25.882 1.00 79.88 221 ASN A CA 1
ATOM 1846 C C . ASN A 1 221 ? -10.937 14.186 -26.745 1.00 79.88 221 ASN A C 1
ATOM 1848 O O . ASN A 1 221 ? -10.750 14.518 -27.919 1.00 79.88 221 ASN A O 1
ATOM 1852 N N . PRO A 1 222 ? -10.320 13.103 -26.221 1.00 81.75 222 PRO A N 1
ATOM 1853 C CA . PRO A 1 222 ? -9.349 12.328 -26.981 1.00 81.75 222 PRO A CA 1
ATOM 1854 C C . PRO A 1 222 ? -9.986 11.656 -28.200 1.00 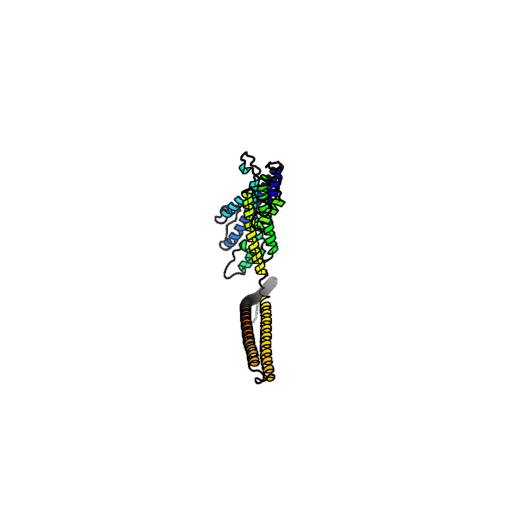81.75 222 PRO A C 1
ATOM 1856 O O . PRO A 1 222 ? -10.941 10.869 -28.104 1.00 81.75 222 PRO A O 1
ATOM 1859 N N . GLN A 1 223 ? -9.430 11.943 -29.374 1.00 83.44 223 GLN A N 1
ATOM 1860 C CA . GLN A 1 223 ? -9.929 11.426 -30.645 1.00 83.44 223 GLN A CA 1
ATOM 1861 C C . GLN A 1 223 ? -9.182 10.172 -31.097 1.00 83.44 223 GLN A C 1
ATOM 1863 O O . GLN A 1 223 ? -9.689 9.415 -31.932 1.00 83.44 223 GLN A O 1
ATOM 1868 N N . THR A 1 224 ? -7.972 9.939 -30.591 1.00 88.44 224 THR A N 1
ATOM 1869 C CA . THR A 1 224 ? -7.183 8.759 -30.944 1.00 88.44 224 THR A CA 1
ATOM 1870 C C . THR A 1 224 ? -7.617 7.541 -30.135 1.00 88.44 224 THR A C 1
ATOM 1872 O O . THR A 1 224 ? -8.012 7.633 -28.973 1.00 88.44 224 THR A O 1
ATOM 1875 N N . PHE A 1 225 ? -7.522 6.355 -30.743 1.00 89.06 225 PHE A N 1
ATOM 1876 C CA . PHE A 1 225 ? -7.836 5.102 -30.051 1.00 89.06 225 PHE A CA 1
ATOM 1877 C C . PHE A 1 225 ? -6.951 4.902 -28.810 1.00 89.06 225 PHE A C 1
ATOM 1879 O O . PHE A 1 225 ? -7.440 4.513 -27.752 1.00 89.06 225 PHE A O 1
ATOM 1886 N N . ILE A 1 226 ? -5.659 5.224 -28.921 1.00 88.88 226 ILE A N 1
ATOM 1887 C CA . ILE A 1 226 ? -4.693 5.054 -27.830 1.00 88.88 226 ILE A CA 1
ATOM 1888 C C . ILE A 1 226 ? -4.875 6.135 -26.753 1.00 88.88 226 ILE A C 1
ATOM 1890 O O . ILE A 1 226 ? -4.768 5.823 -25.568 1.00 88.88 226 ILE A O 1
ATOM 1894 N N . GLY A 1 227 ? -5.236 7.367 -27.125 1.00 87.19 227 GLY A N 1
ATOM 1895 C CA . GLY A 1 227 ? -5.614 8.415 -26.175 1.00 87.19 227 GLY A CA 1
ATOM 1896 C C . GLY A 1 227 ? -6.856 8.040 -25.364 1.00 87.19 227 GLY A C 1
ATOM 1897 O O . GLY A 1 227 ? -6.839 8.114 -24.136 1.00 87.19 227 GLY A O 1
ATOM 1898 N N . ARG A 1 228 ? -7.897 7.511 -26.023 1.00 88.69 228 ARG A N 1
ATOM 1899 C CA . ARG A 1 228 ? -9.088 6.964 -25.344 1.00 88.69 228 ARG A CA 1
ATOM 1900 C C . ARG A 1 228 ? -8.740 5.805 -24.417 1.00 88.69 228 ARG A C 1
ATOM 1902 O O . ARG A 1 228 ? -9.219 5.762 -23.288 1.00 88.69 228 ARG A O 1
ATOM 1909 N N . PHE A 1 229 ? -7.883 4.889 -24.865 1.00 90.31 229 PHE A N 1
ATOM 1910 C CA . PHE A 1 229 ? -7.399 3.795 -24.026 1.00 90.31 229 PHE A CA 1
ATOM 1911 C C . PHE A 1 229 ? -6.648 4.315 -22.789 1.00 90.31 229 PHE A C 1
ATOM 1913 O O . PHE A 1 229 ? -6.912 3.849 -21.684 1.00 90.31 229 PHE A O 1
ATOM 1920 N N . SER A 1 230 ? -5.779 5.321 -22.944 1.00 90.25 230 SER A N 1
ATOM 1921 C CA . SER A 1 230 ? -5.069 5.962 -21.826 1.00 90.25 230 SER A CA 1
ATOM 1922 C C . SER A 1 230 ? -6.035 6.591 -20.814 1.00 90.25 230 SER A C 1
ATOM 1924 O O . SER A 1 230 ? -5.882 6.388 -19.609 1.00 90.25 230 SER A O 1
ATOM 1926 N N . ALA A 1 231 ? -7.077 7.282 -21.290 1.00 88.88 231 ALA A N 1
ATOM 1927 C CA . ALA A 1 231 ? -8.116 7.857 -20.433 1.00 88.88 231 ALA A CA 1
ATOM 1928 C C . ALA A 1 231 ? -8.879 6.774 -19.646 1.00 88.88 231 ALA A C 1
ATOM 1930 O O . ALA A 1 231 ? -9.029 6.876 -18.428 1.00 88.88 231 ALA A O 1
ATOM 1931 N N . ILE A 1 232 ? -9.276 5.678 -20.305 1.00 90.25 232 ILE A N 1
ATOM 1932 C CA . ILE A 1 232 ? -9.925 4.533 -19.641 1.00 90.25 232 ILE A CA 1
ATOM 1933 C C . ILE A 1 232 ? -9.004 3.927 -18.573 1.00 90.25 232 ILE A C 1
ATOM 1935 O O . ILE A 1 232 ? -9.449 3.649 -17.461 1.00 90.25 232 ILE A O 1
ATOM 1939 N N . VAL A 1 233 ? -7.714 3.753 -18.871 1.00 92.00 233 VAL A N 1
ATOM 1940 C CA . VAL A 1 233 ? -6.732 3.248 -17.899 1.00 92.00 233 VAL A CA 1
ATOM 1941 C C . VAL A 1 233 ? -6.602 4.196 -16.702 1.00 92.00 233 VAL A C 1
ATOM 1943 O O . VAL A 1 233 ? -6.590 3.727 -15.563 1.00 92.00 233 VAL A O 1
ATOM 1946 N N . SER A 1 234 ? -6.566 5.512 -16.936 1.00 92.31 234 SER A N 1
ATOM 1947 C CA . SER A 1 234 ? -6.566 6.518 -15.865 1.00 92.31 234 SER A CA 1
ATOM 1948 C C . SER A 1 234 ? -7.812 6.399 -14.977 1.00 92.31 234 SER A C 1
ATOM 1950 O O . SER A 1 234 ? -7.696 6.367 -13.752 1.00 92.31 234 SER A O 1
ATOM 1952 N N . CYS A 1 235 ? -8.993 6.220 -15.579 1.00 91.69 235 CYS A N 1
ATOM 1953 C CA . CYS A 1 235 ? -10.247 5.978 -14.859 1.00 91.69 235 CYS A CA 1
ATOM 1954 C C . CYS A 1 235 ? -10.181 4.714 -13.984 1.00 91.69 235 CYS A C 1
ATOM 1956 O O . CYS A 1 235 ? -10.488 4.769 -12.792 1.00 91.69 235 CYS A O 1
ATOM 1958 N N . VAL A 1 236 ? -9.710 3.584 -14.525 1.00 93.81 236 VAL A N 1
ATOM 1959 C CA . VAL A 1 236 ? -9.582 2.328 -13.761 1.00 93.81 236 VAL A CA 1
ATOM 1960 C C . VAL A 1 236 ? -8.663 2.506 -12.550 1.00 93.81 236 VAL A C 1
ATOM 1962 O O . VAL A 1 236 ? -9.004 2.076 -11.446 1.00 93.81 236 VAL A O 1
ATOM 1965 N N . PHE A 1 237 ? -7.517 3.172 -12.716 1.00 94.06 237 PHE A N 1
ATOM 1966 C CA . PHE A 1 237 ? -6.629 3.468 -11.590 1.00 94.06 237 PHE A CA 1
ATOM 1967 C C . PHE A 1 237 ? -7.240 4.461 -10.594 1.00 94.06 237 PHE A C 1
ATOM 1969 O O . PHE A 1 237 ? -7.019 4.307 -9.392 1.00 94.06 237 PHE A O 1
ATOM 1976 N N . GLY A 1 238 ? -8.037 5.421 -11.062 1.00 93.38 238 GLY A N 1
ATOM 1977 C CA . GLY A 1 238 ? -8.808 6.335 -10.220 1.00 93.38 238 GLY A CA 1
ATOM 1978 C C . GLY A 1 238 ? -9.817 5.616 -9.328 1.00 93.38 238 GLY A C 1
ATOM 1979 O O . GLY A 1 238 ? -9.833 5.833 -8.117 1.00 93.38 238 GLY A O 1
ATOM 1980 N N . LEU A 1 239 ? -10.584 4.675 -9.885 1.00 92.94 239 LEU A N 1
ATOM 1981 C CA . LEU A 1 239 ? -11.528 3.842 -9.127 1.00 92.94 239 LEU A CA 1
ATOM 1982 C C . LEU A 1 239 ? -10.821 2.956 -8.088 1.00 92.94 239 LEU A C 1
ATOM 1984 O O . LEU A 1 239 ? -11.295 2.811 -6.955 1.00 92.94 239 LEU A O 1
ATOM 1988 N N . LEU A 1 240 ? -9.664 2.388 -8.443 1.00 93.12 240 LEU A N 1
ATOM 1989 C CA . LEU A 1 240 ? -8.837 1.619 -7.506 1.00 93.12 240 LEU A CA 1
ATOM 1990 C C . LEU A 1 240 ? -8.322 2.494 -6.356 1.00 93.12 240 LEU A C 1
ATOM 1992 O O . LEU A 1 240 ? -8.400 2.104 -5.191 1.00 93.12 240 LEU A O 1
ATOM 1996 N N . LEU A 1 241 ? -7.835 3.694 -6.668 1.00 92.62 241 LEU A N 1
ATOM 1997 C CA . LEU A 1 241 ? -7.379 4.668 -5.680 1.00 92.62 241 LEU A CA 1
ATOM 1998 C C . LEU A 1 241 ? -8.501 5.119 -4.748 1.00 92.62 241 LEU A C 1
ATOM 2000 O O . LEU A 1 241 ? -8.306 5.140 -3.534 1.00 92.62 241 LEU A O 1
ATOM 2004 N N . LEU A 1 242 ? -9.679 5.422 -5.295 1.00 92.69 242 LEU A N 1
ATOM 2005 C CA . LEU A 1 242 ? -10.861 5.774 -4.512 1.00 92.69 242 LEU A CA 1
ATOM 2006 C C . LEU A 1 242 ? -11.207 4.657 -3.522 1.00 92.69 242 LEU A C 1
ATOM 2008 O O . LEU A 1 242 ? -11.432 4.924 -2.342 1.00 92.69 242 LEU A O 1
ATOM 2012 N N . SER A 1 243 ? -11.163 3.403 -3.975 1.00 93.12 243 SER A N 1
ATOM 2013 C CA . SER A 1 243 ? -11.409 2.234 -3.123 1.00 93.12 243 SER A CA 1
ATOM 2014 C C . SER A 1 243 ? -10.413 2.156 -1.958 1.00 93.12 243 SER A C 1
ATOM 2016 O O . SER A 1 243 ? -10.816 1.966 -0.809 1.00 93.12 243 SER A O 1
ATOM 2018 N N . PHE A 1 244 ? -9.121 2.381 -2.217 1.00 91.00 244 PHE A N 1
ATOM 2019 C CA . PHE A 1 244 ? -8.098 2.406 -1.165 1.00 91.00 244 PHE A CA 1
ATOM 2020 C C . PHE A 1 244 ? -8.253 3.580 -0.194 1.00 91.00 244 PHE A C 1
ATOM 2022 O O . PHE A 1 244 ? -8.008 3.423 1.007 1.00 91.00 244 PHE A O 1
ATOM 2029 N N . VAL A 1 245 ? -8.666 4.750 -0.684 1.00 91.06 245 VAL A N 1
ATOM 2030 C CA . VAL A 1 245 ? -8.936 5.923 0.157 1.00 91.06 245 VAL A CA 1
ATOM 2031 C C . VAL A 1 245 ? -10.130 5.660 1.073 1.00 91.06 245 VAL A C 1
ATOM 2033 O O . VAL A 1 245 ? -10.020 5.913 2.272 1.00 91.06 245 VAL A O 1
ATOM 2036 N N . ILE A 1 246 ? -11.222 5.088 0.554 1.00 92.31 246 ILE A N 1
ATOM 2037 C CA . ILE A 1 246 ? -12.405 4.716 1.347 1.00 92.31 246 ILE A CA 1
ATOM 2038 C C . ILE A 1 246 ? -12.029 3.702 2.433 1.00 92.31 246 ILE A C 1
ATOM 2040 O O . ILE A 1 246 ? -12.365 3.898 3.600 1.00 92.31 246 ILE A O 1
ATOM 2044 N N . GLU A 1 247 ? -11.287 2.647 2.085 1.00 91.12 247 GLU A N 1
ATOM 2045 C CA . GLU A 1 247 ? -10.838 1.643 3.057 1.00 91.12 247 GLU A CA 1
ATOM 2046 C C . GLU A 1 247 ? -9.928 2.263 4.129 1.00 91.12 247 GLU A C 1
ATOM 2048 O O . GLU A 1 247 ? -10.066 1.985 5.324 1.00 91.12 247 GLU A O 1
ATOM 2053 N N . SER A 1 248 ? -9.011 3.144 3.721 1.00 88.75 248 SER A N 1
ATOM 2054 C CA . SER A 1 248 ? -8.140 3.858 4.650 1.00 88.75 248 SER A CA 1
ATOM 2055 C C . SER A 1 248 ? -8.948 4.747 5.591 1.00 88.75 248 SER A C 1
ATOM 2057 O O . SER A 1 248 ? -8.742 4.685 6.799 1.00 88.75 248 SER A O 1
ATOM 2059 N N . PHE A 1 249 ? -9.892 5.530 5.071 1.00 89.62 249 PHE A N 1
ATOM 2060 C CA . PHE A 1 249 ? -10.765 6.380 5.879 1.00 89.62 249 PHE A CA 1
ATOM 2061 C C . PHE A 1 249 ? -11.626 5.560 6.849 1.00 89.62 249 PHE A C 1
ATOM 2063 O O . PHE A 1 249 ? -11.779 5.929 8.016 1.00 89.62 249 PHE A O 1
ATOM 2070 N N . GLY A 1 250 ? -12.112 4.398 6.405 1.00 90.00 250 GLY A N 1
ATOM 2071 C CA . GLY A 1 250 ? -12.810 3.434 7.250 1.00 90.00 250 GLY A CA 1
ATOM 2072 C C . GLY A 1 250 ? -11.954 2.966 8.428 1.00 90.00 250 GLY A C 1
ATOM 2073 O O . GLY A 1 250 ? -12.424 2.979 9.563 1.00 90.00 250 GLY A O 1
ATOM 2074 N N . ARG A 1 251 ? -10.675 2.637 8.197 1.00 85.50 251 ARG A N 1
ATOM 2075 C CA . ARG A 1 251 ? -9.738 2.290 9.282 1.00 85.50 251 ARG A CA 1
ATOM 2076 C C . ARG A 1 251 ? -9.470 3.449 10.240 1.00 85.50 251 ARG A C 1
ATOM 2078 O O . ARG A 1 251 ? -9.373 3.202 11.434 1.00 85.50 251 ARG A O 1
ATOM 2085 N N . LEU A 1 252 ? -9.360 4.684 9.741 1.00 85.00 252 LEU A N 1
ATOM 2086 C CA . LEU A 1 252 ? -9.162 5.865 10.595 1.00 85.00 252 LEU A CA 1
ATOM 2087 C C . LEU A 1 252 ? -10.396 6.189 11.451 1.00 85.00 252 LEU A C 1
ATOM 2089 O O . LEU A 1 252 ? -10.251 6.705 12.554 1.00 85.00 252 LEU A O 1
ATOM 2093 N N . THR A 1 253 ? -11.597 5.898 10.949 1.00 87.31 253 THR A N 1
ATOM 2094 C CA . THR A 1 253 ? -12.859 6.166 11.659 1.00 87.31 253 THR A CA 1
ATOM 2095 C C . THR A 1 253 ? -13.162 5.089 12.703 1.00 87.31 253 THR A C 1
ATOM 2097 O O . THR A 1 253 ? -13.861 5.338 13.686 1.00 87.31 253 THR A O 1
ATOM 2100 N N . GLN A 1 254 ? -12.633 3.878 12.520 1.00 86.94 254 GLN A N 1
ATOM 2101 C CA . GLN A 1 254 ? -12.760 2.822 13.514 1.00 86.94 254 GLN A CA 1
ATOM 2102 C C . GLN A 1 254 ? -11.984 3.169 14.786 1.00 86.94 254 GLN A C 1
ATOM 2104 O O . GLN A 1 254 ? -10.804 3.503 14.754 1.00 86.94 254 GLN A O 1
ATOM 2109 N N . ALA A 1 255 ? -12.648 3.018 15.932 1.00 81.75 255 ALA A N 1
ATOM 2110 C CA . ALA A 1 255 ? -12.010 3.199 17.225 1.00 81.75 255 ALA A CA 1
ATOM 2111 C C . ALA A 1 255 ? -10.862 2.195 17.414 1.00 81.75 255 ALA A C 1
ATOM 2113 O O . ALA A 1 255 ? -11.057 0.977 17.288 1.00 81.75 255 ALA A O 1
ATOM 2114 N N . THR A 1 256 ? -9.689 2.717 17.775 1.00 84.06 256 THR A N 1
ATOM 2115 C CA . THR A 1 256 ? -8.507 1.927 18.140 1.00 84.06 256 THR A CA 1
ATOM 2116 C C . THR A 1 256 ? -8.818 1.026 19.336 1.00 84.06 256 THR A C 1
ATOM 2118 O O . THR A 1 256 ? -9.642 1.376 20.184 1.00 84.06 256 THR A O 1
ATOM 2121 N N . SER A 1 257 ? -8.125 -0.107 19.472 1.00 80.56 257 SER A N 1
ATOM 2122 C CA . SER A 1 257 ? -8.324 -1.060 20.577 1.00 80.56 257 SER A CA 1
ATOM 2123 C C . SER A 1 257 ? -8.273 -0.418 21.970 1.00 80.56 257 SER A C 1
ATOM 2125 O O . SER A 1 257 ? -9.020 -0.825 22.850 1.00 80.56 257 SER A O 1
ATOM 2127 N N . HIS A 1 258 ? -7.467 0.631 22.167 1.00 80.00 258 HIS A N 1
ATOM 2128 C CA . HIS A 1 258 ? -7.407 1.381 23.431 1.00 80.00 258 HIS A CA 1
ATOM 2129 C C . HIS A 1 258 ? -8.567 2.370 23.630 1.00 80.00 258 HIS A C 1
ATOM 2131 O O . HIS A 1 258 ? -8.931 2.679 24.761 1.00 80.00 258 HIS A O 1
ATOM 2137 N N . GLN A 1 259 ? -9.155 2.872 22.544 1.00 82.69 259 GLN A N 1
ATOM 2138 C CA . GLN A 1 259 ? -10.262 3.833 22.582 1.00 82.69 259 GLN A CA 1
ATOM 2139 C C . GLN A 1 259 ? -11.615 3.134 22.760 1.00 82.69 259 GLN A C 1
ATOM 2141 O O . GLN A 1 259 ? -12.516 3.693 23.384 1.00 82.69 259 GLN A O 1
ATOM 2146 N N . ARG A 1 260 ? -11.758 1.899 22.258 1.00 85.12 260 ARG A N 1
ATOM 2147 C CA . ARG A 1 260 ? -12.997 1.109 22.362 1.00 85.12 260 ARG A CA 1
ATOM 2148 C C . ARG A 1 260 ? -13.502 0.950 23.808 1.00 85.12 260 ARG A C 1
ATOM 2150 O O . ARG A 1 260 ? -14.668 1.265 24.031 1.00 85.12 260 ARG A O 1
ATOM 2157 N N . PRO A 1 261 ? -12.683 0.565 24.812 1.00 82.88 261 PRO A N 1
ATOM 2158 C CA . PRO A 1 261 ? -13.137 0.483 26.202 1.00 82.88 261 PRO A CA 1
ATOM 2159 C C . PRO A 1 261 ? -13.650 1.817 26.751 1.00 82.88 261 PRO A C 1
ATOM 2161 O O . PRO A 1 261 ? -14.641 1.844 27.474 1.00 82.88 261 PRO A O 1
ATOM 2164 N N . VAL A 1 262 ? -13.012 2.931 26.381 1.00 85.62 262 VAL A N 1
ATOM 2165 C CA . VAL A 1 262 ? -13.423 4.271 26.823 1.00 85.62 262 VAL A CA 1
ATOM 2166 C C . VAL A 1 262 ? -14.785 4.635 26.232 1.00 85.62 262 VAL A C 1
ATOM 2168 O O . VAL A 1 262 ? -15.680 5.045 26.967 1.00 85.62 262 VAL A O 1
ATOM 2171 N N . LEU A 1 263 ? -14.981 4.418 24.928 1.00 85.00 263 LEU A N 1
ATOM 2172 C CA . LEU A 1 263 ? -16.267 4.641 24.252 1.00 85.00 263 LEU A CA 1
ATOM 2173 C C . LEU A 1 263 ? -17.385 3.768 24.846 1.00 85.00 263 LEU A C 1
ATOM 2175 O O . LEU A 1 263 ? -18.498 4.242 25.077 1.00 85.00 263 LEU A O 1
ATOM 2179 N N . ASN A 1 264 ? -17.072 2.515 25.167 1.00 86.88 264 ASN A N 1
ATOM 2180 C CA . ASN A 1 264 ? -17.984 1.584 25.829 1.00 86.88 264 ASN A CA 1
ATOM 2181 C C . ASN A 1 264 ? -18.393 2.069 27.234 1.00 86.88 264 ASN A C 1
ATOM 2183 O O . ASN A 1 264 ? -19.557 1.977 27.620 1.00 86.88 264 ASN A O 1
ATOM 2187 N N . ILE A 1 265 ? -17.465 2.644 28.003 1.00 86.06 265 ILE A N 1
ATOM 2188 C CA . ILE A 1 265 ? -17.782 3.230 29.314 1.00 86.06 265 ILE A CA 1
ATOM 2189 C C . ILE A 1 265 ? -18.667 4.471 29.157 1.00 86.06 265 ILE A C 1
ATOM 2191 O O . ILE A 1 265 ? -19.663 4.599 29.867 1.00 86.06 265 ILE A O 1
ATOM 2195 N N . VAL A 1 266 ? -18.343 5.371 28.224 1.00 88.56 266 VAL A N 1
ATOM 2196 C CA . VAL A 1 266 ? -19.129 6.595 27.988 1.00 88.56 266 VAL A CA 1
ATOM 2197 C C . VAL A 1 266 ? -20.570 6.249 27.602 1.00 88.56 266 VAL A C 1
ATOM 2199 O O . VAL A 1 266 ? -21.510 6.746 28.224 1.00 88.56 266 VAL A O 1
ATOM 2202 N N . THR A 1 267 ? -20.756 5.331 26.651 1.00 90.00 267 THR A N 1
ATOM 2203 C CA . THR A 1 267 ? -22.091 4.867 26.230 1.00 90.00 267 THR A CA 1
ATOM 2204 C C . THR A 1 267 ? -22.864 4.203 27.373 1.00 90.00 267 THR A C 1
ATOM 2206 O O . THR A 1 267 ? -24.068 4.436 27.521 1.00 90.00 267 THR A O 1
ATOM 2209 N N . LEU A 1 268 ? -22.188 3.445 28.244 1.00 89.00 268 LEU A N 1
ATOM 2210 C CA . LEU A 1 268 ? -22.803 2.868 29.439 1.00 89.00 268 LEU A CA 1
ATOM 2211 C C . LEU A 1 268 ? -23.271 3.949 30.427 1.00 89.00 268 LEU A C 1
ATOM 2213 O O . LEU A 1 268 ? -24.386 3.856 30.948 1.00 89.00 268 LEU A O 1
ATOM 2217 N N . VAL A 1 269 ? -22.460 4.979 30.684 1.00 89.81 269 VAL A N 1
ATOM 2218 C CA . VAL A 1 269 ? -22.832 6.092 31.578 1.00 89.81 269 VAL A CA 1
ATOM 2219 C C . VAL A 1 269 ? -24.025 6.868 31.014 1.00 89.81 269 VAL A C 1
ATOM 2221 O O . VAL A 1 269 ? -24.962 7.182 31.753 1.00 89.81 269 VAL A O 1
ATOM 2224 N N . GLU A 1 270 ? -24.050 7.126 29.707 1.00 91.75 270 GLU A N 1
ATOM 2225 C CA . GLU A 1 270 ? -25.193 7.766 29.051 1.00 91.75 270 GLU A CA 1
ATOM 2226 C C . GLU A 1 270 ? -26.473 6.931 29.162 1.00 91.75 270 GLU A C 1
ATOM 2228 O O . GLU A 1 270 ? -27.538 7.467 29.486 1.00 91.75 270 GLU A O 1
ATOM 2233 N N . ALA A 1 271 ? -26.384 5.614 28.953 1.00 92.69 271 ALA A N 1
ATOM 2234 C CA . ALA A 1 271 ? -27.514 4.704 29.119 1.00 92.69 271 ALA A CA 1
ATOM 2235 C C . ALA A 1 271 ? -28.026 4.690 30.571 1.00 92.69 271 ALA A C 1
ATOM 2237 O O . ALA A 1 271 ? -29.235 4.735 30.808 1.00 92.69 271 ALA A O 1
ATOM 2238 N N . GLN A 1 272 ? -27.122 4.704 31.558 1.00 91.19 272 GLN A N 1
ATOM 2239 C CA . GLN A 1 272 ? -27.487 4.810 32.974 1.00 91.19 272 GLN A CA 1
ATOM 2240 C C . GLN A 1 272 ? -28.184 6.135 33.296 1.00 91.19 272 GLN A C 1
ATOM 2242 O O . GLN A 1 272 ? -29.158 6.142 34.052 1.00 91.19 272 GLN A O 1
ATOM 2247 N N . LYS A 1 273 ? -27.725 7.253 32.723 1.00 93.50 273 LYS A N 1
ATOM 2248 C CA . LYS A 1 273 ? -28.371 8.560 32.892 1.00 93.50 273 LYS A CA 1
ATOM 2249 C C . LYS A 1 273 ? -29.790 8.549 32.319 1.00 93.50 273 LYS A C 1
ATOM 2251 O O . LYS A 1 273 ? -30.732 8.901 33.024 1.00 93.50 273 LYS A O 1
ATOM 2256 N N . LYS A 1 274 ? -29.962 8.037 31.095 1.00 93.31 274 LYS A N 1
ATOM 2257 C CA . LYS A 1 274 ? -31.278 7.875 30.452 1.00 93.31 274 LYS A CA 1
ATOM 2258 C C . LYS A 1 274 ? -32.224 6.981 31.265 1.00 93.31 274 LYS A C 1
ATOM 2260 O O . LYS A 1 274 ? -33.411 7.294 31.371 1.00 93.31 274 LYS A O 1
ATOM 2265 N N . GLU A 1 275 ? -31.716 5.900 31.865 1.00 94.31 275 GLU A N 1
ATOM 2266 C CA . GLU A 1 275 ? -32.489 5.042 32.7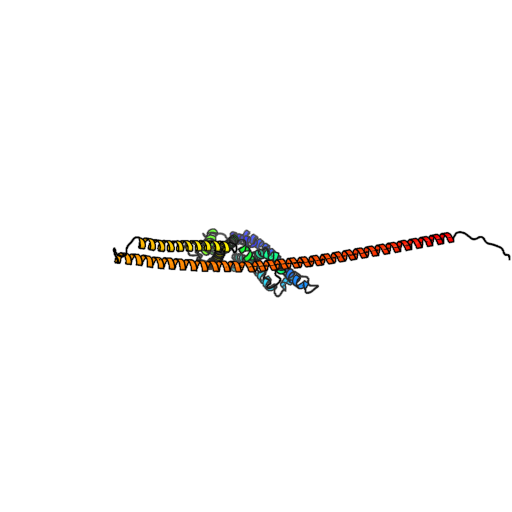75 1.00 94.31 275 GLU A CA 1
ATOM 2267 C C . GLU A 1 275 ? -32.942 5.814 34.024 1.00 94.31 275 GLU A C 1
ATOM 2269 O O . GLU A 1 275 ? -34.124 5.770 34.375 1.00 94.31 275 GLU A O 1
ATOM 2274 N N . ARG A 1 276 ? -32.027 6.544 34.678 1.00 93.31 276 ARG A N 1
ATOM 2275 C CA . ARG A 1 276 ? -32.325 7.351 35.874 1.00 93.31 276 ARG A CA 1
ATOM 2276 C C . ARG A 1 276 ? -33.370 8.427 35.584 1.00 93.31 276 ARG A C 1
ATOM 2278 O O . ARG A 1 276 ? -34.317 8.561 36.354 1.00 93.31 276 ARG A O 1
ATOM 2285 N N . ASP A 1 277 ? -33.260 9.118 34.452 1.00 94.94 277 ASP A N 1
ATOM 2286 C CA . ASP A 1 277 ? -34.226 10.141 34.036 1.00 94.94 277 ASP A CA 1
ATOM 2287 C C . ASP A 1 277 ? -35.609 9.536 33.745 1.00 94.94 277 ASP A C 1
ATOM 2289 O O . ASP A 1 277 ? -36.640 10.095 34.127 1.00 94.94 277 ASP A O 1
ATOM 2293 N N . ALA A 1 278 ? -35.660 8.364 33.101 1.00 94.75 278 ALA A N 1
ATOM 2294 C CA . ALA A 1 278 ? -36.913 7.643 32.872 1.00 94.75 278 ALA A CA 1
ATOM 2295 C C . ALA A 1 278 ? -37.559 7.173 34.187 1.00 94.75 278 ALA A C 1
ATOM 2297 O O . ALA A 1 278 ? -38.772 7.308 34.358 1.00 94.75 278 ALA A O 1
ATOM 2298 N N . ALA A 1 279 ? -36.757 6.676 35.133 1.00 95.94 279 ALA A N 1
ATOM 2299 C CA . ALA A 1 279 ? -37.231 6.280 36.456 1.00 95.94 279 ALA A CA 1
ATOM 2300 C C . ALA A 1 279 ? -37.762 7.486 37.247 1.00 95.94 279 ALA A C 1
ATOM 2302 O O . ALA A 1 279 ? -38.850 7.411 37.819 1.00 95.94 279 ALA A O 1
ATOM 2303 N N . ALA A 1 280 ? -37.052 8.617 37.218 1.00 96.75 280 ALA A N 1
ATOM 2304 C CA . ALA A 1 280 ? -37.485 9.853 37.860 1.00 96.75 280 ALA A CA 1
ATOM 2305 C C . ALA A 1 280 ? -38.829 10.345 37.298 1.00 96.75 280 ALA A C 1
ATOM 2307 O O . ALA A 1 280 ? -39.730 10.662 38.074 1.00 96.75 280 ALA A O 1
ATOM 2308 N N . ARG A 1 281 ? -39.013 10.334 35.968 1.00 94.62 281 ARG A N 1
ATOM 2309 C CA . ARG A 1 281 ? -40.296 10.688 35.327 1.00 94.62 281 ARG A CA 1
ATOM 2310 C C . ARG A 1 281 ? -41.445 9.778 35.763 1.00 94.62 281 ARG A C 1
ATOM 2312 O O . ARG A 1 281 ? -42.542 10.271 36.024 1.00 94.62 281 ARG A O 1
ATOM 2319 N N . LEU A 1 282 ? -41.199 8.472 35.877 1.00 95.69 282 LEU A N 1
ATOM 2320 C CA . LEU A 1 282 ? -42.204 7.517 36.347 1.00 95.69 282 LEU A CA 1
ATOM 2321 C C . LEU A 1 282 ? -42.601 7.794 37.805 1.00 95.69 282 LEU A C 1
ATOM 2323 O O . LEU A 1 282 ? -43.790 7.866 38.110 1.00 95.69 282 LEU A O 1
ATOM 2327 N N . ILE A 1 283 ? -41.624 8.015 38.689 1.00 95.62 283 ILE A N 1
ATOM 2328 C CA . ILE A 1 283 ? -41.868 8.339 40.105 1.00 95.62 283 ILE A CA 1
ATOM 2329 C C . ILE A 1 283 ? -42.642 9.658 40.230 1.00 95.62 283 ILE A C 1
ATOM 2331 O O . ILE A 1 283 ? -43.634 9.727 40.955 1.00 95.62 283 ILE A O 1
ATOM 2335 N N . GLN A 1 284 ? -42.238 10.692 39.486 1.00 95.88 284 GLN A N 1
ATOM 2336 C CA . GLN A 1 284 ? -42.930 11.983 39.462 1.00 95.88 284 GLN A CA 1
ATOM 2337 C C . GLN A 1 284 ? -44.383 11.846 38.998 1.00 95.88 284 GLN A C 1
ATOM 2339 O O . GLN A 1 284 ? -45.261 12.498 39.560 1.00 95.88 284 GLN A O 1
ATOM 2344 N N . LEU A 1 285 ? -44.657 11.001 37.999 1.00 94.94 285 LEU A N 1
ATOM 2345 C CA . LEU A 1 285 ? -46.018 10.740 37.533 1.00 94.94 285 LEU A CA 1
ATOM 2346 C C . LEU A 1 285 ? -46.862 10.055 38.615 1.00 94.94 285 LEU A C 1
ATOM 2348 O O . LEU A 1 285 ? -47.973 10.506 38.887 1.00 94.94 285 LEU A O 1
ATOM 2352 N N . VAL A 1 286 ? -46.329 9.007 39.253 1.00 94.81 286 VAL A N 1
ATOM 2353 C CA . VAL A 1 286 ? -47.016 8.284 40.338 1.00 94.81 286 VAL A CA 1
ATOM 2354 C C . VAL A 1 286 ? -47.324 9.226 41.502 1.00 94.81 286 VAL A C 1
ATOM 2356 O O . VAL A 1 286 ? -48.446 9.243 42.004 1.00 94.81 286 VAL A O 1
ATOM 2359 N N . TRP A 1 287 ? -46.365 10.072 41.881 1.00 95.69 287 TRP A N 1
ATOM 2360 C CA . TRP A 1 287 ? -46.561 11.059 42.938 1.00 95.69 287 TRP A CA 1
ATOM 2361 C C . TRP A 1 287 ? -47.596 12.128 42.563 1.00 95.69 287 TRP A C 1
ATOM 2363 O O . TRP A 1 287 ? -48.460 12.463 43.373 1.00 95.69 287 TRP A O 1
ATOM 2373 N N . ARG A 1 288 ? -47.560 12.642 41.323 1.00 93.38 288 ARG A N 1
ATOM 2374 C CA . ARG A 1 288 ? -48.559 13.601 40.818 1.00 93.38 288 ARG A CA 1
ATOM 2375 C C . ARG A 1 288 ? -49.966 13.007 40.819 1.00 93.38 288 ARG A C 1
ATOM 2377 O O . ARG A 1 288 ? -50.890 13.705 41.227 1.00 93.38 288 ARG A O 1
ATOM 2384 N N . ARG A 1 289 ? -50.117 11.738 40.420 1.00 92.56 289 ARG A N 1
ATOM 2385 C CA . ARG A 1 289 ? -51.394 11.009 40.484 1.00 92.56 289 ARG A CA 1
ATOM 2386 C C . ARG A 1 289 ? -51.893 10.913 41.924 1.00 92.56 289 ARG A C 1
ATOM 2388 O O . ARG A 1 289 ? -53.013 11.327 42.194 1.00 92.56 289 ARG A O 1
ATOM 2395 N N . TRP A 1 290 ? -51.049 10.457 42.852 1.00 92.31 290 TRP A N 1
ATOM 2396 C CA . TRP A 1 290 ? -51.407 10.349 44.273 1.00 92.31 290 TRP A CA 1
ATOM 2397 C C . TRP A 1 290 ? -51.828 11.697 44.876 1.00 92.31 290 TRP A C 1
ATOM 2399 O O . TRP A 1 290 ? -52.864 11.798 45.532 1.00 92.31 290 TRP A O 1
ATOM 2409 N N . ARG A 1 291 ? -51.058 12.761 44.612 1.00 93.50 291 ARG A N 1
ATOM 2410 C CA . ARG A 1 291 ? -51.383 14.114 45.084 1.00 93.50 291 ARG A CA 1
ATOM 2411 C C . ARG A 1 291 ? -52.713 14.601 44.510 1.00 93.50 291 ARG A C 1
ATOM 2413 O O . ARG A 1 291 ? -53.518 15.148 45.254 1.00 93.50 291 ARG A O 1
ATOM 2420 N N . TRP A 1 292 ? -52.947 14.394 43.214 1.00 89.38 292 TRP A N 1
ATOM 2421 C CA . TRP A 1 292 ? -54.195 14.776 42.553 1.00 89.38 292 TRP A CA 1
ATOM 2422 C C . TRP A 1 292 ? -55.407 14.028 43.131 1.00 89.38 292 TRP A C 1
ATOM 2424 O O . TRP A 1 292 ? -56.391 14.675 43.484 1.00 89.38 292 TRP A O 1
ATOM 2434 N N . GLN A 1 293 ? -55.299 12.709 43.332 1.00 86.62 293 GLN A N 1
ATOM 2435 C CA . GLN A 1 293 ? -56.347 11.883 43.949 1.00 86.62 293 GLN A CA 1
ATOM 2436 C C . GLN A 1 293 ? -56.697 12.331 45.375 1.00 86.62 293 GLN A C 1
ATOM 2438 O O . GLN A 1 293 ? -57.845 12.226 45.789 1.00 86.62 293 GLN A O 1
ATOM 2443 N N . LYS A 1 294 ? -55.725 12.860 46.130 1.00 85.88 294 LYS A N 1
ATOM 2444 C CA . LYS A 1 294 ? -55.964 13.387 47.481 1.00 85.88 294 LYS A CA 1
ATOM 2445 C C . LYS A 1 294 ? -56.658 14.757 47.478 1.00 85.88 294 LYS A C 1
ATOM 2447 O O . LYS A 1 294 ? -57.332 15.095 48.445 1.00 85.88 294 LYS A O 1
ATOM 2452 N N . THR A 1 295 ? -56.464 15.564 46.434 1.00 83.44 295 THR A N 1
ATOM 2453 C CA . THR A 1 295 ? -57.022 16.926 46.339 1.00 83.44 295 THR A CA 1
ATOM 2454 C C . THR A 1 295 ? -58.417 16.960 45.713 1.00 83.44 295 THR A C 1
ATOM 2456 O O . THR A 1 295 ? -59.215 17.816 46.081 1.00 83.44 295 THR A O 1
ATOM 2459 N N . PHE A 1 296 ? -58.733 16.050 44.789 1.00 76.44 296 PHE A N 1
ATOM 2460 C CA . PHE A 1 296 ? -60.015 16.034 44.083 1.00 76.44 296 PHE A CA 1
ATOM 2461 C C . PHE A 1 296 ? -60.875 14.847 44.526 1.00 76.44 296 PHE A C 1
ATOM 2463 O O . PHE A 1 296 ? -60.483 13.695 44.365 1.00 76.44 296 PHE A O 1
ATOM 2470 N N . SER A 1 297 ? -62.067 15.131 45.057 1.00 71.12 297 SER A N 1
ATOM 2471 C CA . SER A 1 297 ? -63.042 14.099 45.424 1.00 71.12 297 SER A CA 1
ATOM 2472 C C . SER A 1 297 ? -63.825 13.627 44.198 1.00 71.12 297 SER A C 1
ATOM 2474 O O . SER A 1 297 ? -64.347 14.438 43.432 1.00 71.12 297 SER A O 1
ATOM 2476 N N . ILE A 1 298 ? -63.987 12.307 44.068 1.00 72.75 298 ILE A N 1
ATOM 2477 C CA . ILE A 1 298 ? -64.803 11.638 43.035 1.00 72.75 298 ILE A CA 1
ATOM 2478 C C . ILE A 1 298 ? -66.245 12.174 42.989 1.00 72.75 298 ILE A C 1
ATOM 2480 O O . ILE A 1 298 ? -66.882 12.152 41.937 1.00 72.75 298 ILE A O 1
ATOM 2484 N N . SER A 1 299 ? -66.758 12.678 44.115 1.00 67.62 299 SER A N 1
ATOM 2485 C CA . SER A 1 299 ? -68.140 13.142 44.252 1.00 67.62 299 SER A CA 1
ATOM 2486 C C . SER A 1 299 ? -68.473 14.422 43.479 1.00 67.62 299 SER A C 1
ATOM 2488 O O . SER A 1 299 ? -69.650 14.668 43.238 1.00 67.62 299 SER A O 1
ATOM 2490 N N . GLN A 1 300 ? -67.485 15.236 43.084 1.00 69.75 300 GLN A N 1
ATOM 2491 C CA . GLN A 1 300 ? -67.748 16.530 42.439 1.00 69.75 300 GLN A CA 1
ATOM 2492 C C . GLN A 1 300 ? -68.050 16.427 40.939 1.00 69.75 300 GLN A C 1
ATOM 2494 O O . GLN A 1 300 ? -68.915 17.152 40.455 1.00 69.75 300 GLN A O 1
ATOM 2499 N N . ASN A 1 301 ? -67.343 15.575 40.183 1.00 74.06 301 ASN A N 1
ATOM 2500 C CA . ASN A 1 301 ? -67.582 15.416 38.743 1.00 74.06 301 ASN A CA 1
ATOM 2501 C C . ASN A 1 301 ? -66.980 14.101 38.204 1.00 74.06 301 ASN A C 1
ATOM 2503 O O . ASN A 1 301 ? -65.778 14.005 37.946 1.00 74.06 301 ASN A O 1
ATOM 2507 N N . ARG A 1 302 ? -67.814 13.062 38.059 1.00 78.50 302 ARG A N 1
ATOM 2508 C CA . ARG A 1 302 ? -67.369 11.676 37.807 1.00 78.50 302 ARG A CA 1
ATOM 2509 C C . ARG A 1 302 ? -66.764 11.458 36.414 1.00 78.50 302 ARG A C 1
ATOM 2511 O O . ARG A 1 302 ? -65.816 10.689 36.293 1.00 78.50 302 ARG A O 1
ATOM 2518 N N . SER A 1 303 ? -67.276 12.131 35.380 1.00 81.12 303 SER A N 1
ATOM 2519 C CA . SER A 1 303 ? -66.756 12.026 34.005 1.00 81.12 303 SER A CA 1
ATOM 2520 C C . SER A 1 303 ? -65.354 12.630 33.887 1.00 81.12 303 SER A C 1
ATOM 2522 O O . SER A 1 303 ? -64.417 11.935 33.509 1.00 81.12 303 SER A O 1
ATOM 2524 N N . MET A 1 304 ? -65.181 13.874 34.343 1.00 79.06 304 MET A N 1
ATOM 2525 C CA . MET A 1 304 ? -63.885 14.569 34.359 1.00 79.06 304 MET A CA 1
ATOM 2526 C C . MET A 1 304 ? -62.828 13.843 35.205 1.00 79.06 304 MET A C 1
ATOM 2528 O O . MET A 1 304 ? -61.641 13.885 34.882 1.00 79.06 304 MET A O 1
ATOM 2532 N N . PHE A 1 305 ? -63.237 13.185 36.297 1.00 82.81 305 PHE A N 1
ATOM 2533 C CA . PHE A 1 305 ? -62.335 12.355 37.098 1.00 82.81 305 PHE A CA 1
ATOM 2534 C C . PHE A 1 305 ? -61.861 11.123 36.313 1.00 82.81 305 PHE A C 1
ATOM 2536 O O . PHE A 1 305 ? -60.663 10.841 36.295 1.00 82.81 305 PHE A O 1
ATOM 2543 N N . ASN A 1 306 ? -62.775 10.425 35.631 1.00 85.38 306 ASN A N 1
ATOM 2544 C CA . ASN A 1 306 ? -62.453 9.241 34.833 1.00 85.38 306 ASN A CA 1
ATOM 2545 C C . ASN A 1 306 ? -61.521 9.557 33.654 1.00 85.38 306 ASN A C 1
ATOM 2547 O O . ASN A 1 306 ? -60.560 8.820 33.448 1.00 85.38 306 ASN A O 1
ATOM 2551 N N . ASP A 1 307 ? -61.753 10.654 32.927 1.00 87.19 307 ASP A N 1
ATOM 2552 C CA . ASP A 1 307 ? -60.913 11.042 31.782 1.00 87.19 307 ASP A CA 1
ATOM 2553 C C . ASP A 1 307 ? -59.470 11.335 32.219 1.00 87.19 307 ASP A C 1
ATOM 2555 O O . ASP A 1 307 ? -58.497 10.868 31.626 1.00 87.19 307 ASP A O 1
ATOM 2559 N N . ARG A 1 308 ? -59.313 12.059 33.332 1.00 86.00 308 ARG A N 1
ATOM 2560 C CA . ARG A 1 308 ? -57.995 12.427 33.861 1.00 86.00 308 ARG A CA 1
ATOM 2561 C C . ARG A 1 308 ? -57.257 11.238 34.478 1.00 86.00 308 ARG A C 1
ATOM 2563 O O . ARG A 1 308 ? -56.032 11.158 34.388 1.00 86.00 308 ARG A O 1
ATOM 2570 N N . GLU A 1 309 ? -57.986 10.309 35.092 1.00 86.94 309 GLU A N 1
ATOM 2571 C CA . GLU A 1 309 ? -57.429 9.049 35.588 1.00 86.94 309 GLU A CA 1
ATOM 2572 C C . GLU A 1 309 ? -56.979 8.150 34.424 1.00 86.94 309 GLU A C 1
ATOM 2574 O O . GLU A 1 309 ? -55.888 7.577 34.483 1.00 86.94 309 GLU A O 1
ATOM 2579 N N . ALA A 1 310 ? -57.751 8.096 33.331 1.00 88.94 310 ALA A N 1
ATOM 2580 C CA . ALA A 1 310 ? -57.360 7.399 32.108 1.00 88.94 310 ALA A CA 1
ATOM 2581 C C . ALA A 1 310 ? -56.059 7.976 31.523 1.00 88.94 310 ALA A C 1
ATOM 2583 O O . ALA A 1 310 ? -55.138 7.214 31.219 1.00 88.94 310 ALA A O 1
ATOM 2584 N N . ASP A 1 311 ? -55.914 9.303 31.477 1.00 90.94 311 ASP A N 1
ATOM 2585 C CA . ASP A 1 311 ? -54.672 9.973 31.067 1.00 90.94 311 ASP A CA 1
ATOM 2586 C C . ASP A 1 311 ? -53.465 9.579 31.934 1.00 90.94 311 ASP A C 1
ATOM 2588 O O . ASP A 1 311 ? -52.364 9.345 31.419 1.00 90.94 311 ASP A O 1
ATOM 2592 N N . PHE A 1 312 ? -53.639 9.499 33.259 1.00 92.38 312 PHE A N 1
ATOM 2593 C CA . PHE A 1 312 ? -52.580 9.038 34.160 1.00 92.38 312 PHE A CA 1
ATOM 2594 C C . PHE A 1 312 ? -52.220 7.572 33.908 1.00 92.38 312 PHE A C 1
ATOM 2596 O O . PHE A 1 312 ? -51.033 7.238 33.906 1.00 92.38 312 PHE A O 1
ATOM 2603 N N . CYS A 1 313 ? -53.208 6.707 33.670 1.00 90.94 313 CYS A N 1
ATOM 2604 C CA . CYS A 1 313 ? -52.993 5.302 33.333 1.00 90.94 313 CYS A CA 1
ATOM 2605 C C . CYS A 1 313 ? -52.230 5.141 32.011 1.00 90.94 313 CYS A C 1
ATOM 2607 O O . CYS A 1 313 ? -51.257 4.385 31.960 1.00 90.94 313 CYS A O 1
ATOM 2609 N N . VAL A 1 314 ? -52.602 5.888 30.968 1.00 94.44 314 VAL A N 1
ATOM 2610 C CA . VAL A 1 314 ? -51.911 5.872 29.669 1.00 94.44 314 VAL A CA 1
ATOM 2611 C C . VAL A 1 314 ? -50.461 6.335 29.823 1.00 94.44 314 VAL A C 1
ATOM 2613 O O . VAL A 1 314 ? -49.541 5.608 29.438 1.00 94.44 314 VAL A O 1
ATOM 2616 N N . LYS A 1 315 ? -50.231 7.483 30.476 1.00 94.25 315 LYS A N 1
ATOM 2617 C CA . LYS A 1 315 ? -48.875 8.008 30.737 1.00 94.25 315 LYS A CA 1
ATOM 2618 C C . LYS A 1 315 ? -48.042 7.064 31.600 1.00 94.25 315 LYS A C 1
ATOM 2620 O O . LYS A 1 315 ? -46.835 6.941 31.400 1.00 94.25 315 LYS A O 1
ATOM 2625 N N . TYR A 1 316 ? -48.668 6.374 32.552 1.00 95.38 316 TYR A N 1
ATOM 2626 C CA . TYR A 1 316 ? -47.988 5.395 33.393 1.00 95.38 316 TYR A CA 1
ATOM 2627 C C . TYR A 1 316 ? -47.499 4.211 32.564 1.00 95.38 316 TYR A C 1
ATOM 2629 O O . TYR A 1 316 ? -46.330 3.839 32.665 1.00 95.38 316 TYR A O 1
ATOM 2637 N N . ILE A 1 317 ? -48.358 3.658 31.704 1.00 94.81 317 ILE A N 1
ATOM 2638 C CA . ILE A 1 317 ? -47.992 2.564 30.798 1.00 94.81 317 ILE A CA 1
ATOM 2639 C C . ILE A 1 317 ? -46.861 3.006 29.864 1.00 94.81 317 ILE A C 1
ATOM 2641 O O . ILE A 1 317 ? -45.907 2.255 29.659 1.00 94.81 317 ILE A O 1
ATOM 2645 N N . GLU A 1 318 ? -46.930 4.220 29.320 1.00 95.00 318 GLU A N 1
ATOM 2646 C CA . GLU A 1 318 ? -45.898 4.771 28.443 1.00 95.00 318 GLU A CA 1
ATOM 2647 C C . GLU A 1 318 ? -44.543 4.915 29.155 1.00 95.00 318 GLU A C 1
ATOM 2649 O O . GLU A 1 318 ? -43.525 4.411 28.668 1.00 95.00 318 GLU A O 1
ATOM 2654 N N . TYR A 1 319 ? -44.510 5.536 30.336 1.00 95.44 319 TYR A N 1
ATOM 2655 C CA . TYR A 1 319 ? -43.277 5.716 31.105 1.00 95.44 319 TYR A CA 1
ATOM 2656 C C . TYR A 1 319 ? -42.721 4.393 31.633 1.00 95.44 319 TYR A C 1
ATOM 2658 O O . TYR A 1 319 ? -41.506 4.187 31.589 1.00 95.44 319 TYR A O 1
ATOM 2666 N N . ALA A 1 320 ? -43.580 3.457 32.046 1.00 94.56 320 ALA A N 1
ATOM 2667 C CA . ALA A 1 320 ? -43.168 2.115 32.446 1.00 94.56 320 ALA A CA 1
ATOM 2668 C C . ALA A 1 320 ? -42.555 1.340 31.266 1.00 94.56 320 ALA A C 1
ATOM 2670 O O . ALA A 1 320 ? -41.478 0.753 31.399 1.00 94.56 320 ALA A O 1
ATOM 2671 N N . LYS A 1 321 ? -43.179 1.396 30.079 1.00 95.69 321 LYS A N 1
ATOM 2672 C CA . LYS A 1 321 ? -42.625 0.809 28.847 1.00 95.69 321 LYS A CA 1
ATOM 2673 C C . LYS A 1 321 ? -41.299 1.459 28.462 1.00 95.69 321 LYS A C 1
ATOM 2675 O O . LYS A 1 321 ? -40.377 0.749 28.064 1.00 95.69 321 LYS A O 1
ATOM 2680 N N . THR A 1 322 ? -41.185 2.778 28.588 1.00 95.38 322 THR A N 1
ATOM 2681 C CA . THR A 1 322 ? -39.959 3.526 28.274 1.00 95.38 322 THR A CA 1
ATOM 2682 C C . THR A 1 322 ? -38.817 3.137 29.208 1.00 95.38 322 THR A C 1
ATOM 2684 O O . THR A 1 322 ? -37.736 2.798 28.734 1.00 95.38 322 THR A O 1
ATOM 2687 N N . LEU A 1 323 ? -39.062 3.074 30.521 1.00 95.56 323 LEU A N 1
ATOM 2688 C CA . LEU A 1 323 ? -38.090 2.569 31.496 1.00 95.56 323 LEU A CA 1
ATOM 2689 C C . LEU A 1 323 ? -37.670 1.125 31.177 1.00 95.56 323 LEU A C 1
ATOM 2691 O O . LEU A 1 323 ? -36.485 0.795 31.218 1.00 95.56 323 LEU A O 1
ATOM 2695 N N . GLY A 1 324 ? -38.630 0.273 30.809 1.00 95.06 324 GLY A N 1
ATOM 2696 C CA . GLY A 1 324 ? -38.369 -1.103 30.389 1.00 95.06 324 GLY A CA 1
ATOM 2697 C C . GLY A 1 324 ? -37.532 -1.221 29.107 1.00 95.06 324 GLY A C 1
ATOM 2698 O O . GLY A 1 324 ? -36.779 -2.184 28.972 1.00 95.06 324 GLY A O 1
ATOM 2699 N N . ARG A 1 325 ? -37.632 -0.271 28.165 1.00 95.81 325 ARG A N 1
ATOM 2700 C CA . ARG A 1 325 ? -36.735 -0.188 26.993 1.00 95.81 325 ARG A CA 1
ATOM 2701 C C . ARG A 1 325 ? -35.333 0.245 27.414 1.00 95.81 325 ARG A C 1
ATOM 2703 O O . ARG A 1 325 ? -34.397 -0.508 27.193 1.00 95.81 325 ARG A O 1
ATOM 2710 N N . MET A 1 326 ? -35.215 1.350 28.154 1.00 94.31 326 MET A N 1
ATOM 2711 C CA . MET A 1 326 ? -33.920 1.870 28.620 1.00 94.31 326 MET A CA 1
ATOM 2712 C C . MET A 1 326 ? -33.120 0.839 29.435 1.00 94.31 326 MET A C 1
ATOM 2714 O O . MET A 1 326 ? -31.904 0.731 29.295 1.00 94.31 326 MET A O 1
ATOM 2718 N N . ARG A 1 327 ? -33.798 0.030 30.262 1.00 94.00 327 ARG A N 1
ATOM 2719 C CA . ARG A 1 327 ? -33.171 -1.080 30.999 1.00 94.00 327 ARG A CA 1
ATOM 2720 C C . ARG A 1 327 ? -32.637 -2.184 30.093 1.00 94.00 327 ARG A C 1
ATOM 2722 O O . ARG A 1 327 ? -31.588 -2.747 30.398 1.00 94.00 327 ARG A O 1
ATOM 2729 N N . ARG A 1 328 ? -33.358 -2.522 29.022 1.00 94.31 328 ARG A N 1
ATOM 2730 C CA . ARG A 1 328 ? -32.910 -3.519 28.039 1.00 94.31 328 ARG A CA 1
ATOM 2731 C C . ARG A 1 328 ? -31.708 -3.001 27.259 1.00 94.31 328 ARG A C 1
ATOM 2733 O O . ARG A 1 328 ? -30.717 -3.716 27.180 1.00 94.31 328 ARG A O 1
ATOM 2740 N N . ASP A 1 329 ? -31.758 -1.750 26.811 1.00 92.19 329 ASP A N 1
ATOM 2741 C CA . ASP A 1 329 ? -30.661 -1.113 26.074 1.00 92.19 329 ASP A CA 1
ATOM 2742 C C . ASP A 1 329 ? -29.384 -1.058 26.923 1.00 92.19 329 ASP A C 1
ATOM 2744 O O . ASP A 1 329 ? -28.318 -1.477 26.480 1.00 92.19 329 ASP A O 1
ATOM 2748 N N . LYS A 1 330 ? -29.494 -0.654 28.197 1.00 92.62 330 LYS A N 1
ATOM 2749 C CA . LYS A 1 330 ? -28.366 -0.692 29.139 1.00 92.62 330 LYS A CA 1
ATOM 2750 C C . LYS A 1 330 ? -27.797 -2.101 29.314 1.00 92.62 330 LYS A C 1
ATOM 2752 O O . LYS A 1 330 ? -26.580 -2.247 29.349 1.00 92.62 330 LYS A O 1
ATOM 2757 N N . ARG A 1 331 ? -28.647 -3.127 29.459 1.00 92.88 331 ARG A N 1
ATOM 2758 C CA . ARG A 1 331 ? -28.188 -4.521 29.604 1.00 92.88 331 ARG A CA 1
ATOM 2759 C C . ARG A 1 331 ? -27.444 -5.001 28.357 1.00 92.88 331 ARG A C 1
ATOM 2761 O O . ARG A 1 331 ? -26.413 -5.640 28.512 1.00 92.88 331 ARG A O 1
ATOM 2768 N N . ALA A 1 332 ? -27.928 -4.651 27.164 1.00 92.56 332 ALA A N 1
ATOM 2769 C CA . ALA A 1 332 ? -27.271 -4.983 25.900 1.00 92.56 332 ALA A CA 1
ATOM 2770 C C . ALA A 1 332 ? -25.903 -4.290 25.752 1.00 92.56 332 ALA A C 1
ATOM 2772 O O . ALA A 1 332 ? -24.922 -4.920 25.369 1.00 92.56 332 ALA A O 1
ATOM 2773 N N . ILE A 1 333 ? -25.808 -3.009 26.126 1.00 90.00 333 ILE A N 1
ATOM 2774 C CA . ILE A 1 333 ? -24.525 -2.287 26.145 1.00 90.00 333 ILE A CA 1
ATOM 2775 C C . ILE A 1 333 ? -23.579 -2.921 27.174 1.00 90.00 333 ILE A C 1
ATOM 2777 O O . ILE A 1 333 ? -22.409 -3.150 26.892 1.00 90.00 333 ILE A O 1
ATOM 2781 N N . GLN A 1 334 ? -24.084 -3.263 28.361 1.00 89.69 334 GLN A N 1
ATOM 2782 C CA . GLN A 1 334 ? -23.283 -3.870 29.422 1.00 89.69 334 GLN A CA 1
ATOM 2783 C C . GLN A 1 334 ? -22.712 -5.242 29.029 1.00 89.69 334 GLN A C 1
ATOM 2785 O O . GLN A 1 334 ? -21.555 -5.509 29.355 1.00 89.69 334 GLN A O 1
ATOM 2790 N N . SER A 1 335 ? -23.469 -6.087 28.319 1.00 88.94 335 SER A N 1
ATOM 2791 C CA . SER A 1 335 ? -22.946 -7.362 27.806 1.00 88.94 335 SER A CA 1
ATOM 2792 C C . SER A 1 335 ? -21.855 -7.146 26.756 1.00 88.94 335 SER A C 1
ATOM 2794 O O . SER A 1 335 ? -20.804 -7.775 26.838 1.00 88.94 335 SER A O 1
ATOM 2796 N N . GLN A 1 336 ? -22.035 -6.184 25.845 1.00 85.25 336 GLN A N 1
ATOM 2797 C CA . GLN A 1 336 ? -21.024 -5.840 24.837 1.00 85.25 336 GLN A CA 1
ATOM 2798 C C . GLN A 1 336 ? -19.720 -5.313 25.473 1.00 85.25 336 GLN A C 1
ATOM 2800 O O . GLN A 1 336 ? -18.612 -5.634 25.028 1.00 85.25 336 GLN A O 1
ATOM 2805 N N . CYS A 1 337 ? -19.829 -4.536 26.558 1.00 82.94 337 CYS A N 1
ATOM 2806 C CA . CYS A 1 337 ? -18.675 -4.087 27.338 1.00 82.94 337 CYS A CA 1
ATOM 2807 C C . CYS A 1 337 ? -17.905 -5.259 27.970 1.00 82.94 337 CYS A C 1
ATOM 2809 O O . CYS A 1 337 ? -16.674 -5.224 28.000 1.00 82.94 337 CYS A O 1
ATOM 2811 N N . GLN A 1 338 ? -18.610 -6.280 28.469 1.00 80.25 338 GLN A N 1
ATOM 2812 C CA . GLN A 1 338 ? -18.005 -7.464 29.091 1.00 80.25 338 GLN A CA 1
ATOM 2813 C C . GLN A 1 338 ? -17.298 -8.357 28.065 1.00 80.25 338 GLN A C 1
ATOM 2815 O O . GLN A 1 338 ? -16.168 -8.773 28.308 1.00 80.25 338 GLN A O 1
ATOM 2820 N N . GLU A 1 339 ? -17.899 -8.582 26.894 1.00 76.81 339 GLU A N 1
ATOM 2821 C CA . GLU A 1 339 ? -17.253 -9.309 25.789 1.00 76.81 339 GLU A CA 1
ATOM 2822 C C . GLU A 1 339 ? -15.934 -8.639 25.369 1.00 76.81 339 GLU A C 1
ATOM 2824 O O . GLU A 1 339 ? -14.902 -9.296 25.258 1.00 76.81 339 GLU A O 1
ATOM 2829 N N . THR A 1 340 ? -15.921 -7.305 25.262 1.00 68.06 340 THR A N 1
ATOM 2830 C CA . THR A 1 340 ? -14.708 -6.546 24.898 1.00 68.06 340 THR A CA 1
ATOM 2831 C C . THR A 1 340 ? -13.578 -6.690 25.940 1.00 68.06 340 THR A C 1
ATOM 2833 O O . THR A 1 340 ? -12.393 -6.698 25.593 1.00 68.06 340 THR A O 1
ATOM 2836 N N . GLN A 1 341 ? -13.913 -6.798 27.232 1.00 65.81 341 GLN A N 1
ATOM 2837 C CA . GLN A 1 341 ? -12.925 -7.042 28.295 1.00 65.81 341 GLN A CA 1
ATOM 2838 C C . GLN A 1 341 ? -12.382 -8.478 28.266 1.00 65.81 341 GLN A C 1
ATOM 2840 O O . GLN A 1 341 ? -11.194 -8.690 28.522 1.00 65.81 341 GLN A O 1
ATOM 2845 N N . ASN A 1 342 ? -13.226 -9.443 27.905 1.00 64.25 342 ASN A N 1
ATOM 2846 C CA . ASN A 1 342 ? -12.851 -10.850 27.802 1.00 64.25 342 ASN A CA 1
ATOM 2847 C C . ASN A 1 342 ? -11.991 -11.162 26.569 1.00 64.25 342 ASN A C 1
ATOM 2849 O O . ASN A 1 342 ? -11.256 -12.135 26.615 1.00 64.25 342 ASN A O 1
ATOM 2853 N N . ASP A 1 343 ? -12.020 -10.354 25.504 1.00 59.75 343 ASP A N 1
ATOM 2854 C CA . ASP A 1 343 ? -11.129 -10.528 24.337 1.00 59.75 343 ASP A CA 1
ATOM 2855 C C . ASP A 1 343 ? -9.715 -9.964 24.566 1.00 59.75 343 ASP A C 1
ATOM 2857 O O . ASP A 1 343 ? -8.729 -10.452 24.011 1.00 59.75 343 ASP A O 1
ATOM 2861 N N . SER A 1 344 ? -9.591 -8.926 25.397 1.00 55.84 344 SER A N 1
ATOM 2862 C CA . SER A 1 344 ? -8.318 -8.233 25.645 1.00 55.84 344 SER A CA 1
ATOM 2863 C C . SER A 1 344 ? -7.465 -8.887 26.737 1.00 55.84 344 SER A C 1
ATOM 2865 O O . SER A 1 344 ? -6.239 -8.803 26.699 1.00 55.84 344 SER A O 1
ATOM 2867 N N . THR A 1 345 ? -8.085 -9.578 27.690 1.00 57.34 345 THR A N 1
ATOM 2868 C CA . THR A 1 345 ? -7.391 -10.281 28.777 1.00 57.34 345 THR A CA 1
ATOM 2869 C C . THR A 1 345 ? -6.633 -11.549 28.343 1.00 57.34 345 THR A C 1
ATOM 2871 O O . THR A 1 345 ? -5.463 -11.653 28.706 1.00 57.34 345 THR A O 1
ATOM 2874 N N . PRO A 1 346 ? -7.176 -12.487 27.541 1.00 53.22 346 PRO A N 1
ATOM 2875 C CA . PRO A 1 346 ? -6.504 -13.749 27.236 1.00 53.22 346 PRO A CA 1
ATOM 2876 C C . PRO A 1 346 ? -5.273 -13.557 26.350 1.00 53.22 346 PRO A C 1
ATOM 2878 O O . PRO A 1 346 ? -4.242 -14.142 26.647 1.00 53.22 346 PRO A O 1
ATOM 2881 N N . GLN A 1 347 ? -5.314 -12.680 25.339 1.00 53.88 347 GLN A N 1
ATOM 2882 C CA . GLN A 1 347 ? -4.158 -12.445 24.458 1.00 53.88 347 GLN A CA 1
ATOM 2883 C C . GLN A 1 347 ? -2.982 -11.789 25.190 1.00 53.88 347 GLN A C 1
ATOM 2885 O O . GLN A 1 347 ? -1.826 -12.114 24.932 1.00 53.88 347 GLN A O 1
ATOM 2890 N N . ILE A 1 348 ? -3.263 -10.874 26.124 1.00 56.72 348 ILE A N 1
ATOM 2891 C CA . ILE A 1 348 ? -2.228 -10.236 26.945 1.00 56.72 348 ILE A CA 1
ATOM 2892 C C . ILE A 1 348 ? -1.666 -11.237 27.959 1.00 56.72 348 ILE A C 1
ATOM 2894 O O . ILE A 1 348 ? -0.459 -11.257 28.175 1.00 56.72 348 ILE A O 1
ATOM 2898 N N . ILE A 1 349 ? -2.508 -12.088 28.551 1.00 59.50 349 ILE A N 1
ATOM 2899 C CA . ILE A 1 349 ? -2.082 -13.137 29.489 1.00 59.50 349 ILE A CA 1
ATOM 2900 C C . ILE A 1 349 ? -1.259 -14.221 28.769 1.00 59.50 349 ILE A C 1
ATOM 2902 O O . ILE A 1 349 ? -0.234 -14.660 29.287 1.00 59.50 349 ILE A O 1
ATOM 2906 N N . GLU A 1 350 ? -1.641 -14.611 27.554 1.00 62.84 350 GLU A N 1
ATOM 2907 C CA . GLU A 1 350 ? -0.935 -15.602 26.735 1.00 62.84 350 GLU A CA 1
ATOM 2908 C C . GLU A 1 350 ? 0.407 -15.063 26.214 1.00 62.84 350 GLU A C 1
ATOM 2910 O O . GLU A 1 350 ? 1.436 -15.726 26.327 1.00 62.84 350 GLU A O 1
ATOM 2915 N N . LEU A 1 351 ? 0.452 -13.812 25.738 1.00 58.09 351 LEU A N 1
ATOM 2916 C CA . LEU A 1 351 ? 1.716 -13.165 25.367 1.00 58.09 351 LEU A CA 1
ATOM 2917 C C . LEU A 1 351 ? 2.635 -12.960 26.571 1.00 58.09 351 LEU A C 1
ATOM 2919 O O . LEU A 1 351 ? 3.841 -13.167 26.452 1.00 58.09 351 LEU A O 1
ATOM 2923 N N . LYS A 1 352 ? 2.082 -12.567 27.723 1.00 65.50 352 LYS A N 1
ATOM 2924 C CA . LYS A 1 352 ? 2.852 -12.365 28.953 1.00 65.50 352 LYS A CA 1
ATOM 2925 C C . LYS A 1 352 ? 3.426 -13.684 29.472 1.00 65.50 352 LYS A C 1
ATOM 2927 O O . LYS A 1 352 ? 4.619 -13.736 29.739 1.00 65.50 352 LYS A O 1
ATOM 2932 N N . SER A 1 353 ? 2.628 -14.749 29.510 1.00 69.12 353 SER A N 1
ATOM 2933 C CA . SER A 1 353 ? 3.092 -16.085 29.915 1.00 69.12 353 SER A CA 1
ATOM 2934 C C . SER A 1 353 ? 4.128 -16.670 28.950 1.00 69.12 353 SER A C 1
ATOM 2936 O O . SER A 1 353 ? 5.102 -17.276 29.389 1.00 69.12 353 SER A O 1
ATOM 2938 N N . LEU A 1 354 ? 4.001 -16.429 27.641 1.00 73.44 354 LEU A N 1
ATOM 2939 C CA . LEU A 1 354 ? 5.011 -16.838 26.661 1.00 73.44 354 LEU A CA 1
ATOM 2940 C C . LEU A 1 354 ? 6.322 -16.048 26.810 1.00 73.44 354 LEU A C 1
ATOM 2942 O O . LEU A 1 354 ? 7.407 -16.601 26.615 1.00 73.44 354 LEU A O 1
ATOM 2946 N N . PHE A 1 355 ? 6.238 -14.762 27.160 1.00 68.75 355 PHE A N 1
ATOM 2947 C CA . PHE A 1 355 ? 7.411 -13.932 27.435 1.00 68.75 355 PHE A CA 1
ATOM 2948 C C . PHE A 1 355 ? 8.106 -14.349 28.737 1.00 68.75 355 PHE A C 1
ATOM 2950 O O . PHE A 1 355 ? 9.331 -14.441 28.767 1.00 68.75 355 PHE A O 1
ATOM 2957 N N . GLU A 1 356 ? 7.333 -14.652 29.783 1.00 74.69 356 GLU A N 1
ATOM 2958 C CA . GLU A 1 356 ? 7.826 -15.173 31.064 1.00 74.69 356 GLU A CA 1
ATOM 2959 C C . GLU A 1 356 ? 8.523 -16.531 30.878 1.00 74.69 356 GLU A C 1
ATOM 2961 O O . GLU A 1 356 ? 9.662 -16.689 31.312 1.00 74.69 356 GLU A O 1
ATOM 2966 N N . MET A 1 357 ? 7.930 -17.450 30.105 1.00 72.88 357 MET A N 1
ATOM 2967 C CA . MET A 1 357 ? 8.529 -18.753 29.784 1.00 72.88 357 MET A CA 1
ATOM 2968 C C . MET A 1 357 ? 9.873 -18.625 29.045 1.00 72.88 357 MET A C 1
ATOM 2970 O O . MET A 1 357 ? 10.835 -19.317 29.374 1.00 72.88 357 MET A O 1
ATOM 2974 N N . LYS A 1 358 ? 9.979 -17.717 28.063 1.00 74.31 358 LYS A N 1
ATOM 2975 C CA . LYS A 1 358 ? 11.251 -17.470 27.356 1.00 74.31 358 LYS A CA 1
ATOM 2976 C C . LYS A 1 358 ? 12.311 -16.835 28.253 1.00 74.31 358 LYS A C 1
ATOM 2978 O O . LYS A 1 358 ? 13.494 -17.132 28.105 1.00 74.31 358 LYS A O 1
ATOM 2983 N N . LEU A 1 359 ? 11.900 -15.953 29.162 1.00 76.81 359 LEU A N 1
ATOM 2984 C CA . LEU A 1 359 ? 12.808 -15.324 30.118 1.00 76.81 359 LEU A CA 1
ATOM 2985 C C . LEU A 1 359 ? 13.387 -16.362 31.095 1.00 76.81 359 LEU A C 1
ATOM 2987 O O . LEU A 1 359 ? 14.570 -16.301 31.429 1.00 76.81 359 LEU A O 1
ATOM 2991 N N . GLU A 1 360 ? 12.569 -17.321 31.529 1.00 78.31 360 GLU A N 1
ATOM 2992 C CA . GLU A 1 360 ? 12.999 -18.453 32.358 1.00 78.31 360 GLU A CA 1
ATOM 2993 C C . GLU A 1 360 ? 13.938 -19.401 31.601 1.00 78.31 360 GLU A C 1
ATOM 2995 O O . GLU A 1 360 ? 14.956 -19.821 32.151 1.00 78.31 360 GLU A O 1
ATOM 3000 N N . GLU A 1 361 ? 13.669 -19.675 30.322 1.00 80.62 361 GLU A N 1
ATOM 3001 C CA . GLU A 1 361 ? 14.555 -20.483 29.476 1.00 80.62 361 GLU A CA 1
ATOM 3002 C C . GLU A 1 361 ? 15.949 -19.842 29.337 1.00 80.62 361 GLU A C 1
ATOM 3004 O O . GLU A 1 361 ? 16.963 -20.514 29.540 1.00 80.62 361 GLU A O 1
ATOM 3009 N N . GLU A 1 362 ? 16.028 -18.528 29.085 1.00 74.69 362 GLU A N 1
ATOM 3010 C CA . GLU A 1 362 ? 17.317 -17.823 29.034 1.00 74.69 362 GLU A CA 1
ATOM 3011 C C . GLU A 1 362 ? 18.050 -17.816 30.381 1.00 74.69 362 GLU A C 1
ATOM 3013 O O . GLU A 1 362 ? 19.278 -17.943 30.409 1.00 74.69 362 GLU A O 1
ATOM 3018 N N . ARG A 1 363 ? 17.326 -17.689 31.501 1.00 80.44 363 ARG A N 1
ATOM 3019 C CA . ARG A 1 363 ? 17.919 -17.775 32.845 1.00 80.44 363 ARG A CA 1
ATOM 3020 C C . ARG A 1 363 ? 18.530 -19.150 33.100 1.00 80.44 363 ARG A C 1
ATOM 3022 O O . ARG A 1 363 ? 19.698 -19.218 33.473 1.00 80.44 363 ARG A O 1
ATOM 3029 N N . ASN A 1 364 ? 17.810 -20.226 32.790 1.00 85.38 364 ASN A N 1
ATOM 3030 C CA . ASN A 1 364 ? 18.303 -21.596 32.962 1.00 85.38 364 ASN A CA 1
ATOM 3031 C C . ASN A 1 364 ? 19.549 -21.878 32.103 1.00 85.38 364 ASN A C 1
ATOM 3033 O O . ASN A 1 364 ? 20.492 -22.538 32.548 1.00 85.38 364 ASN A O 1
ATOM 3037 N N . VAL A 1 365 ? 19.599 -21.346 30.875 1.00 88.06 365 VAL A N 1
ATOM 3038 C CA . VAL A 1 365 ? 20.786 -21.454 30.009 1.00 88.06 365 VAL A CA 1
ATOM 3039 C C . VAL A 1 365 ? 21.977 -20.693 30.598 1.00 88.06 365 VAL A C 1
ATOM 3041 O O . VAL A 1 365 ? 23.098 -21.206 30.564 1.00 88.06 365 VAL A O 1
ATOM 3044 N N . ARG A 1 366 ? 21.757 -19.500 31.169 1.00 81.31 366 ARG A N 1
ATOM 3045 C CA . ARG A 1 366 ? 22.813 -18.731 31.850 1.00 81.31 366 ARG A CA 1
ATOM 3046 C C . ARG A 1 366 ? 23.344 -19.461 33.080 1.00 81.31 366 ARG A C 1
ATOM 3048 O O . ARG A 1 366 ? 24.555 -19.589 33.208 1.00 81.31 366 ARG A O 1
ATOM 3055 N N . GLU A 1 367 ? 22.474 -20.019 33.914 1.00 87.81 367 GLU A N 1
ATOM 3056 C CA . GLU A 1 367 ? 22.881 -20.811 35.084 1.00 87.81 367 GLU A CA 1
ATOM 3057 C C . GLU A 1 367 ? 23.663 -22.078 34.682 1.00 87.81 367 GLU A C 1
ATOM 3059 O O . GLU A 1 367 ? 24.687 -22.425 35.283 1.00 87.81 367 GLU A O 1
ATOM 3064 N N . SER A 1 368 ? 23.252 -22.750 33.599 1.00 90.94 368 SER A N 1
ATOM 3065 C CA . SER A 1 368 ? 24.000 -23.883 33.036 1.00 90.94 368 SER A CA 1
ATOM 3066 C C . SER A 1 368 ? 25.382 -23.472 32.506 1.00 90.94 368 SER A C 1
ATOM 3068 O O . SER A 1 368 ? 26.356 -24.212 32.656 1.00 90.94 368 SER A O 1
ATOM 3070 N N . LEU A 1 369 ? 25.502 -22.286 31.907 1.00 87.12 369 LEU A N 1
ATOM 3071 C CA . LEU A 1 369 ? 26.789 -21.752 31.463 1.00 87.12 369 LEU A CA 1
ATOM 3072 C C . LEU A 1 369 ? 27.686 -21.370 32.642 1.00 87.12 369 LEU A C 1
ATOM 3074 O O . LEU A 1 369 ? 28.857 -21.739 32.643 1.00 87.12 369 LEU A O 1
ATOM 3078 N N . GLU A 1 370 ? 27.151 -20.698 33.660 1.00 90.06 370 GLU A N 1
ATOM 3079 C CA . GLU A 1 370 ? 27.908 -20.325 34.858 1.00 90.06 370 GLU A CA 1
ATOM 3080 C C . GLU A 1 370 ? 28.441 -21.549 35.606 1.00 90.06 370 GLU A C 1
ATOM 3082 O O . GLU A 1 370 ? 29.597 -21.563 36.026 1.00 90.06 370 GLU A O 1
ATOM 3087 N N . SER A 1 371 ? 27.638 -22.610 35.730 1.00 90.50 371 SER A N 1
ATOM 3088 C CA . SER A 1 371 ? 28.099 -23.864 36.338 1.00 90.50 371 SER A CA 1
ATOM 3089 C C . SER A 1 371 ? 29.218 -24.528 35.528 1.00 90.50 371 SER A C 1
ATOM 3091 O O . SER A 1 371 ? 30.206 -24.971 36.114 1.00 90.50 371 SER A O 1
ATOM 3093 N N . LYS A 1 372 ? 29.131 -24.532 34.189 1.00 91.88 372 LYS A N 1
ATOM 3094 C CA . LYS A 1 372 ? 30.216 -25.021 33.319 1.00 91.88 372 LYS A CA 1
ATOM 3095 C C . LYS A 1 372 ? 31.482 -24.170 33.425 1.00 91.88 372 LYS A C 1
ATOM 3097 O O . LYS A 1 372 ? 32.574 -24.728 33.432 1.00 91.88 372 LYS A O 1
ATOM 3102 N N . ILE A 1 373 ? 31.354 -22.848 33.527 1.00 91.31 373 ILE A N 1
ATOM 3103 C CA . ILE A 1 373 ? 32.498 -21.942 33.706 1.00 91.31 373 ILE A CA 1
ATOM 3104 C C . ILE A 1 373 ? 33.176 -22.213 35.050 1.00 91.31 373 ILE A C 1
ATOM 3106 O O . ILE A 1 373 ? 34.381 -22.438 35.071 1.00 91.31 373 ILE A O 1
ATOM 3110 N N . LYS A 1 374 ? 32.410 -22.318 36.142 1.00 92.06 374 LYS A N 1
ATOM 3111 C CA . LYS A 1 374 ? 32.953 -22.681 37.462 1.00 92.06 374 LYS A CA 1
ATOM 3112 C C . LYS A 1 374 ? 33.664 -24.035 37.436 1.00 92.06 374 LYS A C 1
ATOM 3114 O O . LYS A 1 374 ? 34.745 -24.166 37.997 1.00 92.06 374 LYS A O 1
ATOM 3119 N N . GLN A 1 375 ? 33.102 -25.033 36.746 1.00 93.62 375 GLN A N 1
ATOM 3120 C CA . GLN A 1 375 ? 33.768 -26.328 36.561 1.00 93.62 375 GLN A CA 1
ATOM 3121 C C . GLN A 1 375 ? 35.092 -26.193 35.794 1.00 93.62 375 GLN A C 1
ATOM 3123 O O . GLN A 1 375 ? 36.096 -26.792 36.182 1.00 93.62 375 GLN A O 1
ATOM 3128 N N . LEU A 1 376 ? 35.129 -25.387 34.729 1.00 91.44 376 LEU A N 1
ATOM 3129 C CA . LEU A 1 376 ? 36.360 -25.120 33.984 1.00 91.44 376 LEU A CA 1
ATOM 3130 C C . LEU A 1 376 ? 37.405 -24.396 34.841 1.00 91.44 376 LEU A C 1
ATOM 3132 O O . LEU A 1 376 ? 38.569 -24.785 34.804 1.00 91.44 376 LEU A O 1
ATOM 3136 N N . GLU A 1 377 ? 37.005 -23.417 35.651 1.00 92.44 377 GLU A N 1
ATOM 3137 C CA . GLU A 1 377 ? 37.890 -22.729 36.600 1.00 92.44 377 GLU A CA 1
ATOM 3138 C C . GLU A 1 377 ? 38.462 -23.704 37.638 1.00 92.44 377 GLU A C 1
ATOM 3140 O O . GLU A 1 377 ? 39.669 -23.709 37.881 1.00 92.44 377 GLU A O 1
ATOM 3145 N N . THR A 1 378 ? 37.640 -24.602 38.196 1.00 93.88 378 THR A N 1
ATOM 3146 C CA . THR A 1 378 ? 38.135 -25.644 39.113 1.00 93.88 378 THR A CA 1
ATOM 3147 C C . THR A 1 378 ? 39.095 -26.616 38.429 1.00 93.88 378 THR A C 1
ATOM 3149 O O . THR A 1 378 ? 40.111 -26.992 39.006 1.00 93.88 378 THR A O 1
ATOM 3152 N N . ASN A 1 379 ? 38.840 -26.983 37.172 1.00 93.88 379 ASN A N 1
ATOM 3153 C CA . ASN A 1 379 ? 39.753 -27.842 36.423 1.00 93.88 379 ASN A CA 1
ATOM 3154 C C . ASN A 1 379 ? 41.082 -27.126 36.139 1.00 93.88 379 ASN A C 1
ATOM 3156 O O . ASN A 1 379 ? 42.142 -27.742 36.234 1.00 93.88 379 ASN A O 1
ATOM 3160 N N . GLN A 1 380 ? 41.051 -25.823 35.843 1.00 92.19 380 GLN A N 1
ATOM 3161 C CA . GLN A 1 380 ? 42.258 -25.018 35.652 1.00 92.19 380 GLN A CA 1
ATOM 3162 C C . GLN A 1 380 ? 43.088 -24.909 36.934 1.00 92.19 380 GLN A C 1
ATOM 3164 O O . GLN A 1 380 ? 44.305 -25.077 36.872 1.00 92.19 380 GLN A O 1
ATOM 3169 N N . THR A 1 381 ? 42.468 -24.686 38.097 1.00 93.88 381 THR A N 1
ATOM 3170 C CA . THR A 1 381 ? 43.208 -24.629 39.370 1.00 93.88 381 THR A CA 1
ATOM 3171 C C . THR A 1 381 ? 43.840 -25.975 39.724 1.00 93.88 381 THR A C 1
ATOM 3173 O O . THR A 1 381 ? 44.986 -26.010 40.171 1.00 93.88 381 THR A O 1
ATOM 3176 N N . ILE A 1 382 ? 43.155 -27.090 39.447 1.00 95.19 382 ILE A N 1
ATOM 3177 C CA . ILE A 1 382 ? 43.718 -28.439 39.609 1.00 95.19 382 ILE A CA 1
ATOM 3178 C C . ILE A 1 382 ? 44.940 -28.631 38.700 1.00 95.19 382 ILE A C 1
ATOM 3180 O O . ILE A 1 382 ? 45.981 -29.082 39.178 1.00 95.19 382 ILE A O 1
ATOM 3184 N N . ILE A 1 383 ? 44.846 -28.256 37.420 1.00 93.12 383 ILE A N 1
ATOM 3185 C CA . ILE A 1 383 ? 45.963 -28.366 36.467 1.00 93.12 383 ILE A CA 1
ATOM 3186 C C . ILE A 1 383 ? 47.152 -27.505 36.914 1.00 93.12 383 ILE A C 1
ATOM 3188 O O . ILE A 1 383 ? 48.287 -27.976 36.894 1.00 93.12 383 ILE A O 1
ATOM 3192 N N . LEU A 1 384 ? 46.913 -26.269 37.365 1.00 92.19 384 LEU A N 1
ATOM 3193 C CA . LEU A 1 384 ? 47.971 -25.391 37.876 1.00 92.19 384 LEU A CA 1
ATOM 3194 C C . LEU A 1 384 ? 48.670 -25.990 39.104 1.00 92.19 384 LEU A C 1
ATOM 3196 O O . LEU A 1 384 ? 49.897 -25.975 39.179 1.00 92.19 384 LEU A O 1
ATOM 3200 N N . ASN A 1 385 ? 47.913 -26.580 40.031 1.00 93.31 385 ASN A N 1
ATOM 3201 C CA . ASN A 1 385 ? 48.485 -27.255 41.197 1.00 93.31 385 ASN A CA 1
ATOM 3202 C C . ASN A 1 385 ? 49.318 -28.483 40.799 1.00 93.31 385 ASN A C 1
ATOM 3204 O O . ASN A 1 385 ? 50.406 -28.689 41.334 1.00 93.31 385 ASN A O 1
ATOM 3208 N N . GLN A 1 386 ? 48.851 -29.275 39.828 1.00 92.56 386 GLN A N 1
ATOM 3209 C CA . GLN A 1 386 ? 49.612 -30.411 39.298 1.00 92.56 386 GLN A CA 1
ATOM 3210 C C . GLN A 1 386 ? 50.914 -29.966 38.620 1.00 92.56 386 GLN A C 1
ATOM 3212 O O . GLN A 1 386 ? 51.960 -30.566 38.864 1.00 92.56 386 GLN A O 1
ATOM 3217 N N . LEU A 1 387 ? 50.877 -28.895 37.820 1.00 90.56 387 LEU A N 1
ATOM 3218 C CA . LEU A 1 387 ? 52.071 -28.326 37.189 1.00 90.56 387 LEU A CA 1
ATOM 3219 C C . LEU A 1 387 ? 53.075 -27.815 38.229 1.00 90.56 387 LEU A C 1
ATOM 3221 O O . LEU A 1 387 ? 54.261 -28.117 38.118 1.00 90.56 387 LEU A O 1
ATOM 3225 N N . ASN A 1 388 ? 52.614 -27.115 39.269 1.00 92.25 388 ASN A N 1
ATOM 3226 C CA . ASN A 1 388 ? 53.483 -26.650 40.354 1.00 92.25 388 ASN A CA 1
ATOM 3227 C C . ASN A 1 388 ? 54.161 -27.815 41.088 1.00 92.25 388 ASN A C 1
ATOM 3229 O O . ASN A 1 388 ? 55.362 -27.753 41.355 1.00 92.25 388 ASN A O 1
ATOM 3233 N N . ASN A 1 389 ? 53.431 -28.903 41.350 1.00 92.88 389 ASN A N 1
ATOM 3234 C CA . ASN A 1 389 ? 54.004 -30.106 41.957 1.00 92.88 389 ASN A CA 1
ATOM 3235 C C . ASN A 1 389 ? 55.068 -30.750 41.053 1.00 92.88 389 ASN A C 1
ATOM 3237 O O . ASN A 1 389 ? 56.131 -31.135 41.536 1.00 92.88 389 ASN A O 1
ATOM 3241 N N . LEU A 1 390 ? 54.824 -30.834 39.740 1.00 91.19 390 LEU A N 1
ATOM 3242 C CA . LEU A 1 390 ? 55.807 -31.364 38.786 1.00 91.19 390 LEU A CA 1
ATOM 3243 C C . LEU A 1 390 ? 57.077 -30.505 38.724 1.00 91.19 390 LEU A C 1
ATOM 3245 O O . LEU A 1 390 ? 58.178 -31.054 38.696 1.00 91.19 390 LEU A O 1
ATOM 3249 N N . ILE A 1 391 ? 56.936 -29.176 38.754 1.00 91.31 391 ILE A N 1
ATOM 3250 C CA . ILE A 1 391 ? 58.073 -28.245 38.788 1.00 91.31 391 ILE A CA 1
ATOM 3251 C C . ILE A 1 391 ? 58.906 -28.458 40.059 1.00 91.31 391 ILE A C 1
ATOM 3253 O O . ILE A 1 391 ? 60.130 -28.542 39.973 1.00 91.31 391 ILE A O 1
ATOM 3257 N N . GLN A 1 392 ? 58.267 -28.601 41.226 1.00 89.62 392 GLN A N 1
ATOM 3258 C CA . GLN A 1 392 ? 58.978 -28.870 42.483 1.00 89.62 392 GLN A CA 1
ATOM 3259 C C . GLN A 1 392 ? 59.746 -30.198 42.440 1.00 89.62 392 GLN A C 1
ATOM 3261 O O . GLN A 1 392 ? 60.909 -30.252 42.842 1.00 89.62 392 GLN A O 1
ATOM 3266 N N . VAL A 1 393 ? 59.134 -31.259 41.900 1.00 91.44 393 VAL A N 1
ATOM 3267 C CA . VAL A 1 393 ? 59.798 -32.563 41.741 1.00 91.44 393 VAL A CA 1
ATOM 3268 C C . VAL A 1 393 ? 60.999 -32.463 40.794 1.00 91.44 393 VAL A C 1
ATOM 3270 O O . VAL A 1 393 ? 62.060 -33.003 41.106 1.00 91.44 393 VAL A O 1
ATOM 3273 N N . GLN A 1 394 ? 60.878 -31.741 39.674 1.00 87.38 394 GLN A N 1
ATOM 3274 C CA . GLN A 1 394 ? 62.005 -31.516 38.762 1.00 87.38 394 GLN A CA 1
ATOM 3275 C C . GLN A 1 394 ? 63.147 -30.741 39.427 1.00 87.38 394 GLN A C 1
ATOM 3277 O O . GLN A 1 394 ? 64.304 -31.136 39.297 1.00 87.38 394 GLN A O 1
ATOM 3282 N N . GLN A 1 395 ? 62.848 -29.668 40.164 1.00 86.94 395 GLN A N 1
ATOM 3283 C CA . GLN A 1 395 ? 63.871 -28.891 40.875 1.00 86.94 395 GLN A CA 1
ATOM 3284 C C . GLN A 1 395 ? 64.618 -29.740 41.909 1.00 86.94 395 GLN A C 1
ATOM 3286 O O . GLN A 1 395 ? 65.845 -29.674 41.986 1.00 86.94 395 GLN A O 1
ATOM 3291 N N . TYR A 1 396 ? 63.894 -30.582 42.650 1.00 89.19 396 TYR A N 1
ATOM 3292 C CA . TYR A 1 396 ? 64.491 -31.509 43.607 1.00 89.19 396 TYR A CA 1
ATOM 3293 C C . TYR A 1 396 ? 65.421 -32.528 42.927 1.00 89.19 396 TYR A C 1
ATOM 3295 O O . TYR A 1 396 ? 66.537 -32.762 43.393 1.00 89.19 396 TYR A O 1
ATOM 3303 N N . GLN A 1 397 ? 65.017 -33.089 41.781 1.00 86.56 397 GLN A N 1
ATOM 3304 C CA . GLN A 1 397 ? 65.868 -34.001 41.006 1.00 86.56 397 GLN A CA 1
ATOM 3305 C C . GLN A 1 397 ? 67.136 -33.317 40.474 1.00 86.56 397 GLN A C 1
ATOM 3307 O O . GLN A 1 397 ? 68.216 -33.907 40.530 1.00 86.56 397 GLN A O 1
ATOM 3312 N N . ILE A 1 398 ? 67.030 -32.068 40.006 1.00 85.56 398 ILE A N 1
ATOM 3313 C CA . ILE A 1 398 ? 68.182 -31.281 39.540 1.00 85.56 398 ILE A CA 1
ATOM 3314 C C . ILE A 1 398 ? 69.159 -31.016 40.696 1.00 85.56 398 ILE A C 1
ATOM 3316 O O . ILE A 1 398 ? 70.367 -31.178 40.520 1.00 85.56 398 ILE A O 1
ATOM 3320 N N . GLN A 1 399 ? 68.661 -30.669 41.889 1.00 84.38 399 GLN A N 1
ATOM 3321 C CA . GLN A 1 399 ? 69.504 -30.502 43.080 1.00 84.38 399 GLN A CA 1
ATOM 3322 C C . GLN A 1 399 ? 70.233 -31.793 43.463 1.00 84.38 399 GLN A C 1
ATOM 3324 O O . GLN A 1 399 ? 71.430 -31.752 43.747 1.00 84.38 399 GLN A O 1
ATOM 3329 N N . LEU A 1 400 ? 69.547 -32.941 43.429 1.00 84.56 400 LEU A N 1
ATOM 3330 C CA . LEU A 1 400 ? 70.173 -34.238 43.697 1.00 84.56 400 LEU A CA 1
ATOM 3331 C C . LEU A 1 400 ? 71.272 -34.570 42.679 1.00 84.56 400 LEU A C 1
ATOM 3333 O O . LEU A 1 400 ? 72.345 -35.028 43.072 1.00 84.56 400 LEU A O 1
ATOM 3337 N N . GLN A 1 401 ? 71.048 -34.304 41.388 1.00 80.56 401 GLN A N 1
ATOM 3338 C CA . GLN A 1 401 ? 72.079 -34.491 40.360 1.00 80.56 401 GLN A CA 1
ATOM 3339 C C . GLN A 1 401 ? 73.292 -33.581 40.583 1.00 80.56 401 GLN A C 1
ATOM 3341 O O . GLN A 1 401 ? 74.425 -34.049 40.476 1.00 80.56 401 GLN A O 1
ATOM 3346 N N . GLN A 1 402 ? 73.082 -32.311 40.942 1.00 77.75 402 GLN A N 1
ATOM 3347 C CA . GLN A 1 402 ? 74.182 -31.397 41.265 1.00 77.75 402 GLN A CA 1
ATOM 3348 C C . GLN A 1 402 ? 74.971 -31.867 42.495 1.00 77.75 402 GLN A C 1
ATOM 3350 O O . GLN A 1 402 ? 76.199 -31.865 42.464 1.00 77.75 402 GLN A O 1
ATOM 3355 N N . GLN A 1 403 ? 74.300 -32.342 43.550 1.00 75.12 403 GLN A N 1
ATOM 3356 C CA . GLN A 1 403 ? 74.975 -32.912 44.723 1.00 75.12 403 GLN A CA 1
ATOM 3357 C C . GLN A 1 403 ? 75.793 -34.161 44.380 1.00 75.12 403 GLN A C 1
ATOM 3359 O O . GLN A 1 403 ? 76.914 -34.311 44.863 1.00 75.12 403 GLN A O 1
ATOM 3364 N N . GLN A 1 404 ? 75.274 -35.045 43.526 1.00 73.25 404 GLN A N 1
ATOM 3365 C CA . GLN A 1 404 ? 76.018 -36.221 43.070 1.00 73.25 404 GLN A CA 1
ATOM 3366 C C . GLN A 1 404 ? 77.245 -35.837 42.234 1.00 73.25 404 GLN A C 1
ATOM 3368 O O . GLN A 1 404 ? 78.307 -36.424 42.428 1.00 73.25 404 GLN A O 1
ATOM 3373 N N . GLN A 1 405 ? 77.143 -34.825 41.366 1.00 67.75 405 GLN A N 1
ATOM 3374 C CA . GLN A 1 405 ? 78.289 -34.308 40.608 1.00 67.75 405 GLN A CA 1
ATOM 3375 C C . GLN A 1 405 ? 79.344 -33.664 41.518 1.00 67.75 405 GLN A C 1
ATOM 3377 O O . GLN A 1 405 ? 80.534 -33.926 41.345 1.00 67.75 405 GLN A O 1
ATOM 3382 N N . ILE A 1 406 ? 78.927 -32.891 42.528 1.00 69.06 406 ILE A N 1
ATOM 3383 C CA . ILE A 1 406 ? 79.835 -32.307 43.529 1.00 69.06 406 ILE A CA 1
ATOM 3384 C C . ILE A 1 406 ? 80.541 -33.411 44.332 1.00 69.06 406 ILE A C 1
ATOM 3386 O O . ILE A 1 406 ? 81.758 -33.358 44.502 1.00 69.06 406 ILE A O 1
ATOM 3390 N N . ASN A 1 407 ? 79.817 -34.447 44.765 1.00 63.72 407 ASN A N 1
ATOM 3391 C CA . ASN A 1 407 ? 80.404 -35.575 45.495 1.00 63.72 407 ASN A CA 1
ATOM 3392 C C . ASN A 1 407 ? 81.366 -36.404 44.624 1.00 63.72 407 ASN A C 1
ATOM 3394 O O . ASN A 1 407 ? 82.405 -36.846 45.113 1.00 63.72 407 ASN A O 1
ATOM 3398 N N . GLN A 1 408 ? 81.077 -36.577 43.329 1.00 59.47 408 GLN A N 1
ATOM 3399 C CA . GLN A 1 408 ? 82.003 -37.221 42.387 1.00 59.47 408 GLN A CA 1
ATOM 3400 C C . GLN A 1 408 ? 83.260 -36.374 42.138 1.00 59.47 408 GLN A C 1
ATOM 3402 O O . GLN A 1 408 ? 84.354 -36.929 42.050 1.00 59.47 408 GLN A O 1
ATOM 3407 N N . HIS A 1 409 ? 83.140 -35.042 42.086 1.00 57.81 409 HIS A N 1
ATOM 3408 C CA . HIS A 1 409 ? 84.298 -34.143 42.022 1.00 57.81 409 HIS A CA 1
ATOM 3409 C C . HIS A 1 409 ? 85.137 -34.163 43.310 1.00 57.81 409 HIS A C 1
ATOM 3411 O O . HIS A 1 409 ? 86.362 -34.117 43.225 1.00 57.81 409 HIS A O 1
ATOM 3417 N N . GLN A 1 410 ? 84.527 -34.312 44.492 1.00 55.78 410 GLN A N 1
ATOM 3418 C CA . GLN A 1 410 ? 85.276 -34.464 45.748 1.00 55.78 410 GLN A CA 1
ATOM 3419 C C . GLN A 1 410 ? 86.003 -35.815 45.866 1.00 55.78 410 GLN A C 1
ATOM 3421 O O . GLN A 1 410 ? 87.071 -35.873 46.471 1.00 55.78 410 GLN A O 1
ATOM 3426 N N . GLN A 1 411 ? 85.489 -36.892 45.261 1.00 53.88 411 GLN A N 1
ATOM 3427 C CA . GLN A 1 411 ? 86.146 -38.208 45.284 1.00 53.88 411 GLN A CA 1
ATOM 3428 C C . GLN A 1 411 ? 87.310 -38.355 44.289 1.00 53.88 411 GLN A C 1
ATOM 3430 O O . GLN A 1 411 ? 88.110 -39.275 44.439 1.00 53.88 411 GLN A O 1
ATOM 3435 N N . GLN A 1 412 ? 87.443 -37.478 43.287 1.00 48.88 412 GLN A N 1
ATOM 3436 C CA . GLN A 1 412 ? 88.419 -37.669 42.206 1.00 48.88 412 GLN A CA 1
ATOM 3437 C C . GLN A 1 412 ? 89.797 -37.022 42.404 1.00 48.88 412 GLN A C 1
ATOM 3439 O O . GLN A 1 412 ? 90.690 -37.362 41.632 1.00 48.88 412 GLN A O 1
ATOM 3444 N N . GLN A 1 413 ? 90.040 -36.136 43.381 1.00 42.34 413 GLN A N 1
ATOM 3445 C CA . GLN A 1 413 ? 91.357 -35.466 43.479 1.00 42.34 413 GLN A CA 1
ATOM 3446 C C . GLN A 1 413 ? 91.933 -35.287 44.897 1.00 42.34 413 GLN A C 1
ATOM 3448 O O . GLN A 1 413 ? 92.700 -34.362 45.149 1.00 42.34 413 GLN A O 1
ATOM 3453 N N . HIS A 1 414 ? 91.683 -36.245 45.792 1.00 42.06 414 HIS A N 1
ATOM 3454 C CA . HIS A 1 414 ? 92.728 -36.697 46.720 1.00 42.06 414 HIS A CA 1
ATOM 3455 C C . HIS A 1 414 ? 93.474 -37.870 46.053 1.00 42.06 414 HIS A C 1
ATOM 3457 O O . HIS A 1 414 ? 92.866 -38.928 45.891 1.00 42.06 414 HIS A O 1
ATOM 3463 N N . PRO A 1 415 ? 94.753 -37.746 45.639 1.00 42.50 415 PRO A N 1
ATOM 3464 C CA . PRO A 1 415 ? 95.518 -38.900 45.191 1.00 42.50 415 PRO A CA 1
ATOM 3465 C C . PRO A 1 415 ? 96.160 -39.625 46.383 1.00 42.50 415 PRO A C 1
ATOM 3467 O O . PRO A 1 415 ? 96.791 -39.019 47.248 1.00 42.50 415 PRO A O 1
ATOM 3470 N N . ASN A 1 416 ? 95.979 -40.946 46.385 1.00 44.03 416 ASN A N 1
ATOM 3471 C CA . ASN A 1 416 ? 96.579 -41.935 47.278 1.00 44.03 416 ASN A CA 1
ATOM 3472 C C . ASN A 1 416 ? 98.103 -41.788 47.436 1.00 44.03 416 ASN A C 1
ATOM 3474 O O . ASN A 1 416 ? 98.820 -41.703 46.440 1.00 44.03 416 ASN A O 1
ATOM 3478 N N . PHE A 1 417 ? 98.592 -41.966 48.669 1.00 37.66 417 PHE A N 1
ATOM 3479 C CA . PHE A 1 417 ? 99.915 -42.540 48.935 1.00 37.66 417 PHE A CA 1
ATOM 3480 C C . PHE A 1 417 ? 99.841 -43.618 50.030 1.00 37.66 417 PHE A C 1
ATOM 3482 O O . PHE A 1 417 ? 99.740 -43.343 51.219 1.00 37.66 417 PHE A O 1
ATOM 3489 N N . ASN A 1 418 ? 99.828 -44.854 49.537 1.00 36.88 418 ASN A N 1
ATOM 3490 C CA . ASN A 1 418 ? 100.446 -46.088 50.021 1.00 36.88 418 ASN A CA 1
ATOM 3491 C C . ASN A 1 418 ? 101.167 -46.146 51.389 1.00 36.88 418 ASN A C 1
ATOM 3493 O O . ASN A 1 418 ? 102.123 -45.417 51.635 1.00 36.88 418 ASN A O 1
ATOM 3497 N N . ASN A 1 419 ? 100.861 -47.258 52.073 1.00 35.53 419 ASN A N 1
ATOM 3498 C CA . ASN A 1 419 ? 101.757 -48.373 52.442 1.00 35.53 419 ASN A CA 1
ATOM 3499 C C . ASN A 1 419 ? 102.081 -48.618 53.921 1.00 35.53 419 ASN A C 1
ATOM 3501 O O . ASN A 1 419 ? 102.689 -47.788 54.584 1.00 35.53 419 ASN A O 1
ATOM 3505 N N . ASN A 1 420 ? 101.863 -49.897 54.270 1.00 34.47 420 ASN A N 1
ATOM 3506 C CA . ASN A 1 420 ? 102.483 -50.708 55.324 1.00 34.47 420 ASN A CA 1
ATOM 3507 C C . ASN A 1 420 ? 102.110 -50.277 56.756 1.00 34.47 420 ASN A C 1
ATOM 3509 O O . ASN A 1 420 ? 102.066 -49.105 57.078 1.00 34.47 420 ASN A O 1
ATOM 3513 N N . SER A 1 421 ? 101.781 -51.155 57.697 1.00 35.19 421 SER A N 1
ATOM 3514 C CA . SER A 1 421 ? 102.271 -52.507 57.948 1.00 35.19 421 SER A CA 1
ATOM 3515 C C . SER A 1 421 ? 101.415 -53.110 59.066 1.00 35.19 421 SER A C 1
ATOM 3517 O O . SER A 1 421 ? 101.084 -52.408 60.013 1.00 35.19 421 SER A O 1
ATOM 3519 N N . ASN A 1 422 ? 101.079 -54.389 58.904 1.00 38.75 422 ASN A N 1
ATOM 3520 C CA . ASN A 1 422 ? 101.228 -55.472 59.878 1.00 38.75 422 ASN A CA 1
ATOM 3521 C C . ASN A 1 422 ? 101.007 -55.238 61.384 1.00 38.75 422 ASN A C 1
ATOM 3523 O O . ASN A 1 422 ? 101.647 -54.394 61.998 1.00 38.75 422 ASN A O 1
ATOM 3527 N N . GLU A 1 423 ? 100.297 -56.234 61.938 1.00 35.59 423 GLU A N 1
ATOM 3528 C CA . GLU A 1 423 ? 100.413 -56.774 63.302 1.00 35.59 423 GLU A CA 1
ATOM 3529 C C . GLU A 1 423 ? 99.854 -55.871 64.432 1.00 35.59 423 GLU A C 1
ATOM 3531 O O . GLU A 1 423 ? 99.836 -54.655 64.329 1.00 35.59 423 GLU A O 1
ATOM 3536 N N . PHE A 1 424 ? 99.282 -56.352 65.536 1.00 36.59 424 PHE A N 1
ATOM 3537 C CA . PHE A 1 424 ? 99.473 -57.571 66.323 1.00 36.59 424 PHE A CA 1
ATOM 3538 C C . PHE A 1 424 ? 98.215 -57.834 67.188 1.00 36.59 424 PHE A C 1
ATOM 3540 O O . PHE A 1 424 ? 97.553 -56.878 67.581 1.00 36.59 424 PHE A O 1
ATOM 3547 N N . ILE A 1 425 ? 98.021 -59.122 67.522 1.00 42.38 425 ILE A N 1
ATOM 3548 C CA . ILE A 1 425 ? 97.526 -59.723 68.795 1.00 42.38 425 ILE A CA 1
ATOM 3549 C C . ILE A 1 425 ? 96.135 -59.335 69.307 1.00 42.38 425 ILE A C 1
ATOM 3551 O O . ILE A 1 425 ? 95.931 -58.190 69.761 1.00 42.38 425 ILE A O 1
#

Organism: Dictyostelium purpureum (NCBI:txid5786)

InterPro domains:
  IPR015449 Potassium channel, calcium-activated, SK [PTHR10153] (1-413)

pLDDT: mean 80.57, std 14.22, range [34.47, 96.75]

Secondary structure (DSSP, 8-state):
-HHHHHHHHHHHHTEETTEE---HHHHHHHHHHHHHHHHHHHHHHHHHHHHHHHHHHHHHTTS-S-----TTHHHH-TTTHHHHHHHHHHHH-S--TT--SS-HHHH-GGGGGGGGGGGHHHHHHHHHHSHHHHTHHHHHHH--SS------HHHHHHHHHHH-HHHHHHHHHHHHHHHHHHHHHHHHTTT-TT--HHHHHHHHHHHHHHSSS-SS-GGG---SHHHHHHHHHHHHHHHHHHHHHHHHHHHHHSPPTTHHHHHHHHHHHHHHHHHHHHHHHHHHHHHHHHHHHHHS-TTS-HHHHHHHHHHHHHHHHHHHHHHHHHHHHHHHHHHHHHHHHHHHHHHHHHHHHHHHHHHHHHHHHHHHHHHHHHHHHHHHHHHHHHHHHHHHHHHHHHHHHHHHHHHHHHHSSS-----------